Protein AF-A0A9X4KLF0-F1 (afdb_monomer)

Secondary structure (DSSP, 8-state):
-HHHHHHHHHHHHHHHHT--SHHHHHHHHHHHHHHHHHHTT-PPPS-S----EEEEEEEETTEEEEEEEEEEETTEEEEEEEEEES---S-EEEEEEEP-S-TTGGGSHHHHHHHHHHHHTT-EEEEEPPTTSTT--TTEETTTTEESS-STHHHHHHHHHHHGGGT--THHHHHHHHHHHHHHHHTSTTEEEEEEEEEEETHHHHHHHHHHHH-TT--EEEEES----HHHHHTTT----TTT--TTTTTTT--HHHHHHTTTTS-EEEEEEEE-SS-HHHHHHHHHHHHHHHHHHT-GGGEEEEEEEEESS--HHHHHHHHHHHHHHHSS-HHHHH--S------------EE--PPPPPP----------------------------------------------PPPPPPPPPP---PPPP-----------------PPPP-----PPP-----------------------------------------------

Sequence (502 aa):
MYDRSMAAFAQGDRDRDAIADRGQLEARREMLREKLIAAIGGLPSGDTPLNPRTRGVVAREGYVIEKVMFESRPRAYVTANLYVPDGIDSPRGAVLFLCGHDHEAKHGEEYQTVCGILVKAGLVVLAMDPIGQGERFSYYDASSGSLAVTDGIVEHDYAGQQCLPLGDGLARYFLHDAMRAVDYLAGRPEVDPARIGVTGNSGGGTQTSLMMLADPRIAAAAPATFIMSRESYLVTGQAQDAEQIWFGMTALGLDHEDILMAMAPKPVLVLAVTNDFFPIEGTHRTVERVRRIWTMYGCEDRLRFVEDDSHHKYTVPLAQAAAGFFREHLLADSEEQTAGGSRHGRPSSAVVHRVRTGPRRHPGCARRPRGDHGPAARAGASPRSAAGQGPQGRRAGLAEGAGMDGAQGEPAIPPRHAARTLERPAGTERRLVEPGGAARPCVSFRRFGAYRRRRTGDDRFMGEGHARSASACADDTQDLRRRPTAGGPRRVGQRRAESERD

Solvent-accessible surface area (backbone atoms only — not comparable to full-atom values): 31160 Å² total; per-residue (Å²): 110,64,69,62,45,54,53,20,43,58,47,25,51,53,60,57,70,64,52,83,50,71,68,54,47,52,53,50,37,51,52,51,31,54,49,52,39,57,32,20,53,39,70,79,74,77,85,62,74,42,76,71,44,78,80,46,77,45,84,53,94,70,28,37,36,37,36,34,35,29,30,52,42,94,94,39,72,42,46,33,41,38,33,40,38,58,90,72,90,58,54,35,18,28,34,43,37,35,44,30,78,44,68,44,18,54,70,27,70,59,52,43,49,38,50,53,48,30,20,74,55,67,24,35,29,39,29,33,35,48,81,19,17,44,94,35,53,82,44,60,38,80,91,79,72,43,61,81,47,56,57,31,63,59,26,38,35,59,55,14,64,64,24,48,86,76,50,30,25,39,35,30,55,57,48,46,42,52,56,40,49,48,53,53,46,49,71,36,81,64,31,34,59,78,24,28,26,34,25,18,31,37,56,3,10,49,50,30,42,49,40,40,46,68,41,87,63,57,45,32,39,34,33,19,54,54,72,28,27,53,68,59,45,60,76,69,69,67,87,80,48,30,58,77,53,55,65,61,45,54,77,70,16,63,40,44,40,56,39,56,58,41,38,60,83,42,40,34,38,44,33,40,31,66,57,34,94,63,46,46,69,21,26,52,51,29,54,61,65,42,45,60,59,28,49,76,67,74,41,52,86,32,61,42,61,44,48,39,84,39,54,83,66,74,42,70,70,54,32,51,52,49,24,54,51,48,36,59,77,32,61,56,65,72,71,67,73,73,56,79,67,87,76,89,66,78,84,75,70,89,68,74,56,73,60,81,80,74,87,84,80,83,86,85,84,84,90,86,82,90,82,91,82,88,89,86,85,86,88,79,86,86,88,84,91,83,94,84,86,87,89,88,89,86,89,83,92,81,90,85,85,86,86,84,90,81,82,90,80,82,86,83,79,83,82,85,83,76,86,77,86,78,84,80,84,80,86,81,91,76,91,80,80,88,82,82,90,84,82,87,82,91,79,87,84,81,87,80,80,88,83,85,80,83,87,81,90,85,86,80,88,83,83,89,84,89,84,88,89,82,87,86,88,82,84,89,87,82,88,87,86,85,89,88,84,92,85,87,88,89,82,90,83,88,85,87,83,89,84,83,87,135

Structure (mmCIF, N/CA/C/O backbone):
data_AF-A0A9X4KLF0-F1
#
_entry.id   AF-A0A9X4KLF0-F1
#
loop_
_atom_site.group_PDB
_atom_site.id
_atom_site.type_symbol
_atom_site.label_atom_id
_atom_site.label_alt_id
_atom_site.label_comp_id
_atom_site.label_asym_id
_atom_site.label_entity_id
_atom_site.label_seq_id
_atom_site.pdbx_PDB_ins_code
_atom_site.Cartn_x
_atom_site.Cartn_y
_atom_site.Cartn_z
_atom_site.occupancy
_atom_site.B_iso_or_equiv
_atom_site.auth_seq_id
_atom_site.auth_comp_id
_atom_site.auth_asym_id
_atom_site.auth_atom_id
_atom_site.pdbx_PDB_model_num
ATOM 1 N N . MET A 1 1 ? 24.227 7.940 -16.907 1.00 74.94 1 MET A N 1
ATOM 2 C CA . MET A 1 1 ? 23.269 7.337 -15.948 1.00 74.94 1 MET A CA 1
ATOM 3 C C . MET A 1 1 ? 21.979 6.974 -16.665 1.00 74.94 1 MET A C 1
ATOM 5 O O . MET A 1 1 ? 21.653 5.798 -16.668 1.00 74.94 1 MET A O 1
ATOM 9 N N . TYR A 1 2 ? 21.324 7.934 -17.330 1.00 88.00 2 TYR A N 1
ATOM 10 C CA . TYR A 1 2 ? 20.097 7.707 -18.103 1.00 88.00 2 TYR A CA 1
ATOM 11 C C . TYR A 1 2 ? 20.197 6.552 -19.107 1.00 88.00 2 TYR A C 1
ATOM 13 O O . TYR A 1 2 ? 19.410 5.627 -18.986 1.00 88.00 2 TYR A O 1
ATOM 21 N N . ASP A 1 3 ? 21.211 6.498 -19.977 1.00 94.12 3 ASP A N 1
ATOM 22 C CA . ASP A 1 3 ? 21.333 5.401 -20.963 1.00 94.12 3 ASP A CA 1
ATOM 23 C C . ASP A 1 3 ? 21.368 4.006 -20.326 1.00 94.12 3 ASP A C 1
ATOM 25 O O . ASP A 1 3 ? 20.764 3.064 -20.830 1.00 94.12 3 ASP A O 1
ATOM 29 N N . ARG A 1 4 ? 22.035 3.877 -19.170 1.00 94.75 4 ARG A N 1
ATOM 30 C CA . ARG A 1 4 ? 22.065 2.621 -18.405 1.00 94.75 4 ARG A CA 1
ATOM 31 C C . ARG A 1 4 ? 20.687 2.274 -17.849 1.00 94.75 4 ARG A C 1
ATOM 33 O O . ARG A 1 4 ? 20.313 1.108 -17.879 1.00 94.75 4 ARG A O 1
ATOM 40 N N . SER A 1 5 ? 19.955 3.264 -17.339 1.00 95.12 5 SER A N 1
ATOM 41 C CA . SER A 1 5 ? 18.588 3.073 -16.851 1.00 95.12 5 SER A CA 1
ATOM 42 C C . SER A 1 5 ? 17.644 2.678 -17.986 1.00 95.12 5 SER A C 1
ATOM 44 O O . SER A 1 5 ? 16.932 1.692 -17.849 1.00 95.12 5 SER A O 1
ATOM 46 N N . MET A 1 6 ? 17.697 3.374 -19.126 1.00 96.44 6 MET A N 1
ATOM 47 C CA . MET A 1 6 ? 16.873 3.071 -20.303 1.00 96.44 6 MET A CA 1
ATOM 48 C C . MET A 1 6 ? 17.173 1.675 -20.856 1.00 96.44 6 MET A C 1
ATOM 50 O O . MET A 1 6 ? 16.257 0.913 -21.149 1.00 96.44 6 MET A O 1
ATOM 54 N N . ALA A 1 7 ? 18.451 1.288 -20.930 1.00 97.62 7 ALA A N 1
ATOM 55 C CA . ALA A 1 7 ? 18.835 -0.064 -21.330 1.00 97.62 7 ALA A CA 1
ATOM 56 C C . ALA A 1 7 ? 18.282 -1.133 -20.371 1.00 97.62 7 ALA A C 1
ATOM 58 O O . ALA A 1 7 ? 17.847 -2.194 -20.823 1.00 97.62 7 ALA A O 1
ATOM 59 N N . ALA A 1 8 ? 18.273 -0.854 -19.064 1.00 97.88 8 ALA A N 1
ATOM 60 C CA . ALA A 1 8 ? 17.734 -1.768 -18.066 1.00 97.88 8 ALA A CA 1
ATOM 61 C C . ALA A 1 8 ? 16.199 -1.862 -18.117 1.00 97.88 8 ALA A C 1
ATOM 63 O O . ALA A 1 8 ? 15.670 -2.965 -18.008 1.00 97.88 8 ALA A O 1
ATOM 64 N N . PHE A 1 9 ? 15.484 -0.757 -18.359 1.00 97.44 9 PHE A N 1
ATOM 65 C CA . PHE A 1 9 ? 14.035 -0.784 -18.600 1.00 97.44 9 PHE A CA 1
ATOM 66 C C . PHE A 1 9 ? 13.683 -1.587 -19.851 1.00 97.44 9 PHE A C 1
ATOM 68 O O . PHE A 1 9 ? 12.854 -2.492 -19.777 1.00 97.44 9 PHE A O 1
ATOM 75 N N . ALA A 1 10 ? 14.396 -1.357 -20.957 1.00 97.88 10 ALA A N 1
ATOM 76 C CA . ALA A 1 10 ? 14.204 -2.110 -22.191 1.00 97.88 10 ALA A CA 1
ATOM 77 C C . ALA A 1 10 ? 14.509 -3.610 -22.021 1.00 97.88 10 ALA A C 1
ATOM 79 O O . ALA A 1 10 ? 13.859 -4.449 -22.643 1.00 97.88 10 ALA A O 1
ATOM 80 N N . GLN A 1 11 ? 15.501 -3.971 -21.197 1.00 98.31 11 GLN A N 1
ATOM 81 C CA . GLN A 1 11 ? 15.739 -5.373 -20.844 1.00 98.31 11 GLN A CA 1
ATOM 82 C C . GLN A 1 11 ? 14.604 -5.934 -19.984 1.00 98.31 11 GLN A C 1
ATOM 84 O O . GLN A 1 11 ? 14.116 -7.019 -20.279 1.00 98.31 11 GLN A O 1
ATOM 89 N N . GLY A 1 12 ? 14.139 -5.180 -18.986 1.00 97.94 12 GLY A N 1
ATOM 90 C CA . GLY A 1 12 ? 12.996 -5.560 -18.161 1.00 97.94 12 GLY A CA 1
ATOM 91 C C . GLY A 1 12 ? 11.733 -5.817 -18.984 1.00 97.94 12 GLY A C 1
ATOM 92 O O . GLY A 1 12 ? 11.042 -6.799 -18.734 1.00 97.94 12 GLY A O 1
ATOM 93 N N . ASP A 1 13 ? 11.462 -4.997 -20.002 1.00 98.25 13 ASP A N 1
ATOM 94 C CA . ASP A 1 13 ? 10.346 -5.214 -20.930 1.00 98.25 13 ASP A CA 1
ATOM 95 C C . ASP A 1 13 ? 10.479 -6.544 -21.670 1.00 98.25 13 ASP A C 1
ATOM 97 O O . ASP A 1 13 ? 9.530 -7.325 -21.682 1.00 98.25 13 ASP A O 1
ATOM 101 N N . ARG A 1 14 ? 11.667 -6.845 -22.216 1.00 98.50 14 ARG A N 1
ATOM 102 C CA . ARG A 1 14 ? 11.935 -8.133 -22.878 1.00 98.50 14 ARG A CA 1
ATOM 103 C C . ARG A 1 14 ? 11.736 -9.312 -21.929 1.00 98.50 14 ARG A C 1
ATOM 105 O O . ARG A 1 14 ? 11.124 -10.304 -22.317 1.00 98.50 14 ARG A O 1
ATOM 112 N N . ASP A 1 15 ? 12.218 -9.197 -20.694 1.00 97.94 15 ASP A N 1
ATOM 113 C CA . ASP A 1 15 ? 12.090 -10.253 -19.689 1.00 97.94 15 ASP A CA 1
ATOM 114 C C . ASP A 1 15 ? 10.624 -10.489 -19.305 1.00 97.94 15 ASP A C 1
ATOM 116 O O . ASP A 1 15 ? 10.208 -11.632 -19.125 1.00 97.94 15 ASP A O 1
ATOM 120 N N . ARG A 1 16 ? 9.825 -9.419 -19.194 1.00 97.94 16 ARG A N 1
ATOM 121 C CA . ARG A 1 16 ? 8.382 -9.517 -18.941 1.00 97.94 16 ARG A CA 1
ATOM 122 C C . ARG A 1 16 ? 7.643 -10.100 -20.142 1.00 97.94 16 ARG A C 1
ATOM 124 O O . ARG A 1 16 ? 6.764 -10.942 -19.958 1.00 97.94 16 ARG A O 1
ATOM 131 N N . ASP A 1 17 ? 7.970 -9.674 -21.356 1.00 97.75 17 ASP A N 1
ATOM 132 C CA . ASP A 1 17 ? 7.322 -10.141 -22.588 1.00 97.75 17 ASP A CA 1
ATOM 133 C C . ASP A 1 17 ? 7.591 -11.630 -22.858 1.00 97.75 17 ASP A C 1
ATOM 135 O O . ASP A 1 17 ? 6.752 -12.305 -23.450 1.00 97.75 17 ASP A O 1
ATOM 139 N N . ALA A 1 18 ? 8.712 -12.164 -22.364 1.00 97.81 18 ALA A N 1
ATOM 140 C CA . ALA A 1 18 ? 9.060 -13.580 -22.465 1.00 97.81 18 ALA A CA 1
ATOM 141 C C . ALA A 1 18 ? 8.265 -14.508 -21.521 1.00 97.81 18 ALA A C 1
ATOM 143 O O . ALA A 1 18 ? 8.363 -15.727 -21.663 1.00 97.81 18 ALA A O 1
ATOM 144 N N . ILE A 1 19 ? 7.491 -13.969 -20.568 1.00 98.12 19 ILE A N 1
ATOM 145 C CA . ILE A 1 19 ? 6.655 -14.766 -19.655 1.00 98.12 19 ILE A CA 1
ATOM 146 C C . ILE A 1 19 ? 5.457 -15.325 -20.432 1.00 98.12 19 ILE A C 1
ATOM 148 O O . ILE A 1 19 ? 4.486 -14.617 -20.706 1.00 98.12 19 ILE A O 1
ATOM 152 N N . ALA A 1 20 ? 5.527 -16.609 -20.763 1.00 96.25 20 ALA A N 1
ATOM 153 C CA . ALA A 1 20 ? 4.543 -17.342 -21.549 1.00 96.25 20 ALA A CA 1
ATOM 154 C C . ALA A 1 20 ? 3.685 -18.300 -20.708 1.00 96.25 20 ALA A C 1
ATOM 156 O O . ALA A 1 20 ? 2.608 -18.700 -21.152 1.00 96.25 20 ALA A O 1
ATOM 157 N N . ASP A 1 21 ? 4.135 -18.667 -19.505 1.00 97.19 21 ASP A N 1
ATOM 158 C CA . ASP A 1 21 ? 3.430 -19.609 -18.639 1.00 97.19 21 ASP A CA 1
ATOM 159 C C . ASP A 1 21 ? 3.464 -19.228 -17.148 1.00 97.19 21 ASP A C 1
ATOM 161 O O . ASP A 1 21 ? 4.186 -18.333 -16.697 1.00 97.19 21 ASP A O 1
ATOM 165 N N . ARG A 1 22 ? 2.644 -19.941 -16.365 1.00 96.62 22 ARG A N 1
ATOM 166 C CA . ARG A 1 22 ? 2.482 -19.714 -14.923 1.00 96.62 22 ARG A CA 1
ATOM 167 C C . ARG A 1 22 ? 3.764 -19.996 -14.140 1.00 96.62 22 ARG A C 1
ATOM 169 O O . ARG A 1 22 ? 4.023 -19.314 -13.159 1.00 96.62 22 ARG A O 1
ATOM 176 N N . GLY A 1 23 ? 4.568 -20.975 -14.554 1.00 98.00 23 GLY A N 1
ATOM 177 C CA . GLY A 1 23 ? 5.812 -21.323 -13.867 1.00 98.00 23 GLY A CA 1
ATOM 178 C C . GLY A 1 23 ? 6.855 -20.213 -13.986 1.00 98.00 23 GLY A C 1
ATOM 179 O O . GLY A 1 23 ? 7.487 -19.849 -12.996 1.00 98.00 23 GLY A O 1
ATOM 180 N N . GLN A 1 24 ? 6.982 -19.619 -15.172 1.00 98.19 24 GLN A N 1
ATOM 181 C CA . GLN A 1 24 ? 7.848 -18.462 -15.407 1.00 98.19 24 GLN A CA 1
ATOM 182 C C . GLN A 1 24 ? 7.399 -17.236 -14.603 1.00 98.19 24 GLN A C 1
ATOM 184 O O . GLN A 1 24 ? 8.237 -16.521 -14.049 1.00 98.19 24 GLN A O 1
ATOM 189 N N . LEU A 1 25 ? 6.086 -17.011 -14.500 1.00 97.94 25 LEU A N 1
ATOM 190 C CA . LEU A 1 25 ? 5.544 -15.936 -13.676 1.00 97.94 25 LEU A CA 1
ATOM 191 C C . LEU A 1 25 ? 5.854 -16.139 -12.187 1.00 97.94 25 LEU A C 1
ATOM 193 O O . LEU A 1 25 ? 6.334 -15.208 -11.542 1.00 97.94 25 LEU A O 1
ATOM 197 N N . GLU A 1 26 ? 5.615 -17.337 -11.644 1.00 97.44 26 GLU A N 1
ATOM 198 C CA . GLU A 1 26 ? 5.918 -17.635 -10.238 1.00 97.44 26 GLU A CA 1
ATOM 199 C C . GLU A 1 26 ? 7.420 -17.502 -9.946 1.00 97.44 26 GLU A C 1
ATOM 201 O O . GLU A 1 26 ? 7.804 -16.902 -8.943 1.00 97.44 26 GLU A O 1
ATOM 206 N N . ALA A 1 27 ? 8.287 -17.960 -10.857 1.00 97.81 27 ALA A N 1
ATOM 207 C CA . ALA A 1 27 ? 9.733 -17.783 -10.722 1.00 97.81 27 ALA A CA 1
ATOM 208 C C . ALA A 1 27 ? 10.135 -16.298 -10.687 1.00 97.81 27 ALA A C 1
ATOM 210 O O . ALA A 1 27 ? 10.983 -15.896 -9.888 1.00 97.81 27 ALA A O 1
ATOM 211 N N . ARG A 1 28 ? 9.511 -15.458 -11.526 1.00 97.00 28 ARG A N 1
ATOM 212 C CA . ARG A 1 28 ? 9.760 -14.012 -11.520 1.00 97.00 28 ARG A CA 1
ATOM 213 C C . ARG A 1 28 ? 9.245 -13.349 -10.243 1.00 97.00 28 ARG A C 1
ATOM 215 O O . ARG A 1 28 ? 9.948 -12.505 -9.694 1.00 97.00 28 ARG A O 1
ATOM 222 N N . ARG A 1 29 ? 8.057 -13.730 -9.764 1.00 96.19 29 ARG A N 1
ATOM 223 C CA . ARG A 1 29 ? 7.484 -13.240 -8.502 1.00 96.19 29 ARG A CA 1
ATOM 224 C C . ARG A 1 29 ? 8.414 -13.521 -7.330 1.00 96.19 29 ARG A C 1
ATOM 226 O O . ARG A 1 29 ? 8.736 -12.592 -6.593 1.00 96.19 29 ARG A O 1
ATOM 233 N N . GLU A 1 30 ? 8.856 -14.768 -7.183 1.00 97.12 30 GLU A N 1
ATOM 234 C CA . GLU A 1 30 ? 9.732 -15.153 -6.077 1.00 97.12 30 GLU A CA 1
ATOM 235 C C . GLU A 1 30 ? 11.068 -14.414 -6.160 1.00 97.12 30 GLU A C 1
ATOM 237 O O . GLU A 1 30 ? 11.486 -13.789 -5.189 1.00 97.12 30 GLU A O 1
ATOM 242 N N . MET A 1 31 ? 11.676 -14.357 -7.351 1.00 97.25 31 MET A N 1
ATOM 243 C CA . MET A 1 31 ? 12.914 -13.604 -7.565 1.00 97.25 31 MET A CA 1
ATOM 244 C C . MET A 1 31 ? 12.765 -12.138 -7.148 1.00 97.25 31 MET A C 1
ATOM 246 O O . MET A 1 31 ? 13.611 -11.611 -6.427 1.00 97.25 31 MET A O 1
ATOM 250 N N . LEU A 1 32 ? 11.693 -11.462 -7.562 1.00 96.69 32 LEU A N 1
ATOM 251 C CA . LEU A 1 32 ? 11.484 -10.057 -7.221 1.00 96.69 32 LEU A CA 1
ATOM 252 C C . LEU A 1 32 ? 11.227 -9.845 -5.734 1.00 96.69 32 LEU A C 1
ATOM 254 O O . LEU A 1 32 ? 11.741 -8.879 -5.170 1.00 96.69 32 LEU A O 1
ATOM 258 N N . ARG A 1 33 ? 10.484 -10.750 -5.093 1.00 97.25 33 ARG A N 1
ATOM 259 C CA . ARG A 1 33 ? 10.276 -10.727 -3.647 1.00 97.25 33 ARG A CA 1
ATOM 260 C C . ARG A 1 33 ? 11.602 -10.878 -2.910 1.00 97.25 33 ARG A C 1
ATOM 262 O O . ARG A 1 33 ? 11.926 -10.034 -2.078 1.00 97.25 33 ARG A O 1
ATOM 269 N N . GLU A 1 34 ? 12.404 -11.883 -3.251 1.00 97.31 34 GLU A N 1
ATOM 270 C CA . GLU A 1 34 ? 13.732 -12.089 -2.668 1.00 97.31 34 GLU A CA 1
ATOM 271 C C . GLU A 1 34 ? 14.633 -10.863 -2.859 1.00 97.31 34 GLU A C 1
ATOM 273 O O . GLU A 1 34 ? 15.281 -10.409 -1.912 1.00 97.31 34 GLU A O 1
ATOM 278 N N . LYS A 1 35 ? 14.661 -10.287 -4.069 1.00 97.06 35 LYS A N 1
ATOM 279 C CA . LYS A 1 35 ? 15.467 -9.096 -4.371 1.00 97.06 35 LYS A CA 1
ATOM 280 C C . LYS A 1 35 ? 15.000 -7.866 -3.607 1.00 97.06 35 LYS A C 1
ATOM 282 O O . LYS A 1 35 ? 15.857 -7.160 -3.083 1.00 97.06 35 LYS A O 1
ATOM 287 N N . LEU A 1 36 ? 13.692 -7.629 -3.515 1.00 96.81 36 LEU A N 1
ATOM 288 C CA . LEU A 1 36 ? 13.128 -6.542 -2.716 1.00 96.81 36 LEU A CA 1
ATOM 289 C C . LEU A 1 36 ? 13.554 -6.688 -1.252 1.00 96.81 36 LEU A C 1
ATOM 291 O O . LEU A 1 36 ? 14.138 -5.763 -0.693 1.00 96.81 36 LEU A O 1
ATOM 295 N N . ILE A 1 37 ? 13.305 -7.855 -0.647 1.00 97.56 37 ILE A N 1
ATOM 296 C CA . ILE A 1 37 ? 13.612 -8.095 0.767 1.00 97.56 37 ILE A CA 1
ATOM 297 C C . ILE A 1 37 ? 15.114 -7.966 1.031 1.00 97.56 37 ILE A C 1
ATOM 299 O O . ILE A 1 37 ? 15.506 -7.333 2.007 1.00 97.56 37 ILE A O 1
ATOM 303 N N . ALA A 1 38 ? 15.969 -8.496 0.156 1.00 96.88 38 ALA A N 1
ATOM 304 C CA . ALA A 1 38 ? 17.414 -8.337 0.290 1.00 96.88 38 ALA A CA 1
ATOM 305 C C . ALA A 1 38 ? 17.857 -6.869 0.157 1.00 96.88 38 ALA A C 1
ATOM 307 O O . ALA A 1 38 ? 18.700 -6.413 0.927 1.00 96.88 38 ALA A O 1
ATOM 308 N N . ALA A 1 39 ? 17.287 -6.119 -0.790 1.00 95.69 39 ALA A N 1
ATOM 309 C CA . ALA A 1 39 ? 17.677 -4.739 -1.074 1.00 95.69 39 ALA A CA 1
ATOM 310 C C . ALA A 1 39 ? 17.297 -3.736 0.023 1.00 95.69 39 ALA A C 1
ATOM 312 O O . ALA A 1 39 ? 17.895 -2.665 0.087 1.00 95.69 39 ALA A O 1
ATOM 313 N N . ILE A 1 40 ? 16.318 -4.070 0.867 1.00 96.38 40 ILE A N 1
ATOM 314 C CA . ILE A 1 40 ? 15.908 -3.253 2.020 1.00 96.38 40 ILE A CA 1
ATOM 315 C C . ILE A 1 40 ? 16.557 -3.711 3.340 1.00 96.38 40 ILE A C 1
ATOM 317 O O . ILE A 1 40 ? 16.196 -3.193 4.394 1.00 96.38 40 ILE A O 1
ATOM 321 N N . GLY A 1 41 ? 17.500 -4.664 3.295 1.00 96.31 41 GLY A N 1
ATOM 322 C CA . GLY A 1 41 ? 18.232 -5.174 4.466 1.00 96.31 41 GLY A CA 1
ATOM 323 C C . GLY A 1 41 ? 17.572 -6.366 5.177 1.00 96.31 41 GLY A C 1
ATOM 324 O O . GLY A 1 41 ? 17.968 -6.742 6.284 1.00 96.31 41 GLY A O 1
ATOM 325 N N . GLY A 1 42 ? 16.561 -6.983 4.566 1.00 96.75 42 GLY A N 1
ATOM 326 C CA . GLY A 1 42 ? 15.687 -7.974 5.195 1.00 96.75 42 GLY A CA 1
ATOM 327 C C . GLY A 1 42 ? 14.538 -7.330 5.972 1.00 96.75 42 GLY A C 1
ATOM 328 O O . GLY A 1 42 ? 14.440 -6.111 6.074 1.00 96.75 42 GLY A O 1
ATOM 329 N N . LEU A 1 43 ? 13.657 -8.147 6.555 1.00 96.88 43 LEU A N 1
ATOM 330 C CA . LEU A 1 43 ? 12.576 -7.666 7.422 1.00 96.88 43 LEU A CA 1
ATOM 331 C C . LEU A 1 43 ? 12.924 -7.865 8.904 1.00 96.88 43 LEU A C 1
ATOM 333 O O . LEU A 1 43 ? 13.640 -8.804 9.253 1.00 96.88 43 LEU A O 1
ATOM 337 N N . PRO A 1 44 ? 12.459 -6.986 9.807 1.00 95.56 44 PRO A N 1
ATOM 338 C CA . PRO A 1 44 ? 12.429 -7.283 11.239 1.00 95.56 44 PRO A CA 1
ATOM 339 C C . PRO A 1 44 ? 11.610 -8.560 11.534 1.00 95.56 44 PRO A C 1
ATOM 341 O O . PRO A 1 44 ? 10.742 -8.933 10.744 1.00 95.56 44 PRO A O 1
ATOM 344 N N . SER A 1 45 ? 11.867 -9.226 12.669 1.00 93.44 45 SER A N 1
ATOM 345 C CA . SER A 1 45 ? 11.088 -10.411 13.082 1.00 93.44 45 SER A CA 1
ATOM 346 C C . SER A 1 45 ? 9.622 -10.045 13.333 1.00 93.44 45 SER A C 1
ATOM 348 O O . SER A 1 45 ? 9.336 -9.046 13.989 1.00 93.44 45 SER A O 1
ATOM 350 N N . GLY A 1 46 ? 8.704 -10.872 12.824 1.00 90.69 46 GLY A N 1
ATOM 351 C CA . GLY A 1 46 ? 7.262 -10.767 13.073 1.00 90.69 46 GLY A CA 1
ATOM 352 C C . GLY A 1 46 ? 6.781 -11.512 14.325 1.00 90.69 46 GLY A C 1
ATOM 353 O O . GLY A 1 46 ? 5.607 -11.418 14.672 1.00 90.69 46 GLY A O 1
ATOM 354 N N . ASP A 1 47 ? 7.661 -12.220 15.037 1.00 92.75 47 ASP A N 1
ATOM 355 C CA . ASP A 1 47 ? 7.275 -13.097 16.158 1.00 92.75 47 ASP A CA 1
ATOM 356 C C . ASP A 1 47 ? 7.065 -12.337 17.477 1.00 92.75 47 ASP A C 1
ATOM 358 O O . ASP A 1 47 ? 6.720 -12.912 18.509 1.00 92.75 47 ASP A O 1
ATOM 362 N N . THR A 1 48 ? 7.291 -11.024 17.476 1.00 94.38 48 THR A N 1
ATOM 363 C CA . THR A 1 48 ? 7.081 -10.188 18.659 1.00 94.38 48 THR A CA 1
ATOM 364 C C . THR A 1 48 ? 5.585 -9.970 18.902 1.00 94.38 48 THR A C 1
ATOM 366 O O . THR A 1 48 ? 4.832 -9.856 17.939 1.00 94.38 48 THR A O 1
ATOM 369 N N . PRO A 1 49 ? 5.100 -9.895 20.151 1.00 96.69 49 PRO A N 1
ATOM 370 C CA . PRO A 1 49 ? 3.683 -9.657 20.417 1.00 96.69 49 PRO A CA 1
ATOM 371 C C . PRO A 1 49 ? 3.255 -8.244 19.987 1.00 96.69 49 PRO A C 1
ATOM 373 O O . PRO A 1 49 ? 3.996 -7.284 20.174 1.00 96.69 49 PRO A O 1
ATOM 376 N N . LEU A 1 50 ? 2.036 -8.108 19.449 1.00 97.94 50 LEU A N 1
ATOM 377 C CA . LEU A 1 50 ? 1.474 -6.814 19.026 1.00 97.94 50 LEU A CA 1
ATOM 378 C C . LEU A 1 50 ? 1.106 -5.892 20.200 1.00 97.94 50 LEU A C 1
ATOM 380 O O . LEU A 1 50 ? 0.989 -4.689 20.006 1.00 97.94 50 LEU A O 1
ATOM 384 N N . ASN A 1 51 ? 0.860 -6.425 21.401 1.00 97.88 51 ASN A N 1
ATOM 385 C CA . ASN A 1 51 ? 0.424 -5.660 22.583 1.00 97.88 51 ASN A CA 1
ATOM 386 C C . ASN A 1 51 ? -0.647 -4.575 22.290 1.00 97.88 51 ASN A C 1
ATOM 388 O O . ASN A 1 51 ? -0.466 -3.416 22.690 1.00 97.88 51 ASN A O 1
ATOM 392 N N . PRO A 1 52 ? -1.748 -4.903 21.581 1.00 98.00 52 PRO A N 1
ATOM 393 C CA . PRO A 1 52 ? -2.693 -3.901 21.107 1.00 98.00 52 PRO A CA 1
ATOM 394 C C . PRO A 1 52 ? -3.439 -3.221 22.258 1.00 98.00 52 PRO A C 1
ATOM 396 O O . PRO A 1 52 ? -3.759 -3.838 23.275 1.00 98.00 52 PRO A O 1
ATOM 399 N N . ARG A 1 53 ? -3.748 -1.934 22.089 1.00 98.19 53 ARG A N 1
ATOM 400 C CA . ARG A 1 53 ? -4.507 -1.128 23.050 1.00 98.19 53 ARG A CA 1
ATOM 401 C C . ARG A 1 53 ? -5.498 -0.229 22.328 1.00 98.19 53 ARG A C 1
ATOM 403 O O . ARG A 1 53 ? -5.092 0.607 21.521 1.00 98.19 53 ARG A O 1
ATOM 410 N N . THR A 1 54 ? -6.769 -0.322 22.701 1.00 98.38 54 THR A N 1
ATOM 411 C CA . THR A 1 54 ? -7.789 0.657 22.309 1.00 98.38 54 THR A CA 1
ATOM 412 C C . THR A 1 54 ? -7.722 1.857 23.257 1.00 98.38 54 THR A C 1
ATOM 414 O O . THR A 1 54 ? -7.738 1.712 24.479 1.00 98.38 54 THR A O 1
ATOM 417 N N . ARG A 1 55 ? -7.579 3.060 22.698 1.00 97.69 55 ARG A N 1
ATOM 418 C CA . ARG A 1 55 ? -7.409 4.333 23.422 1.00 97.69 55 ARG A CA 1
ATOM 419 C C . ARG A 1 55 ? -8.660 5.197 23.444 1.00 97.69 55 ARG A C 1
ATOM 421 O O . ARG A 1 55 ? -8.718 6.171 24.186 1.00 97.69 55 ARG A O 1
ATOM 428 N N . GLY A 1 56 ? -9.659 4.834 22.656 1.00 98.19 56 GLY A N 1
ATOM 429 C CA . GLY A 1 56 ? -10.961 5.476 22.646 1.00 98.19 56 GLY A CA 1
ATOM 430 C C . GLY A 1 56 ? -11.833 4.898 21.547 1.00 98.19 56 GLY A C 1
ATOM 431 O O . GLY A 1 56 ? -11.330 4.266 20.621 1.00 98.19 56 GLY A O 1
ATOM 432 N N . VAL A 1 57 ? -13.133 5.140 21.657 1.00 98.31 57 VAL A N 1
ATOM 433 C CA . VAL A 1 57 ? -14.125 4.740 20.659 1.00 98.31 57 VAL A CA 1
ATOM 434 C C . VAL A 1 57 ? -14.952 5.961 20.301 1.00 98.31 57 VAL A C 1
ATOM 436 O O . VAL A 1 57 ? -15.323 6.750 21.172 1.00 98.31 57 VAL A O 1
ATOM 439 N N . VAL A 1 58 ? -15.211 6.137 19.013 1.00 98.12 58 VAL A N 1
ATOM 440 C CA . VAL A 1 58 ? -16.016 7.228 18.480 1.00 98.12 58 VAL A CA 1
ATOM 441 C C . VAL A 1 58 ? -17.182 6.629 17.705 1.00 98.12 58 VAL A C 1
ATOM 443 O O . VAL A 1 58 ? -16.975 5.964 16.693 1.00 98.12 58 VAL A O 1
ATOM 446 N N . ALA A 1 59 ? -18.406 6.884 18.165 1.00 97.81 59 ALA A N 1
ATOM 447 C CA . ALA A 1 59 ? -19.610 6.454 17.464 1.00 97.81 59 ALA A CA 1
ATOM 448 C C . ALA A 1 59 ? -19.866 7.311 16.213 1.00 97.81 59 ALA A C 1
ATOM 450 O O . ALA A 1 59 ? -19.667 8.537 16.211 1.00 97.81 59 ALA A O 1
ATOM 451 N N . ARG A 1 60 ? -20.321 6.659 15.146 1.00 97.44 60 ARG A N 1
ATOM 452 C CA . ARG A 1 60 ? -20.816 7.264 13.910 1.00 97.44 60 ARG A CA 1
ATOM 453 C C . ARG A 1 60 ? -22.114 6.568 13.515 1.00 97.44 60 ARG A C 1
ATOM 455 O O . ARG A 1 60 ? -22.514 5.577 14.110 1.00 97.44 60 ARG A O 1
ATOM 462 N N . GLU A 1 61 ? -22.806 7.127 12.535 1.00 96.44 61 GLU A N 1
ATOM 463 C CA . GLU A 1 61 ? -23.995 6.483 11.987 1.00 96.44 61 GLU A CA 1
ATOM 464 C C . GLU A 1 61 ? -23.586 5.256 11.155 1.00 96.44 61 GLU A C 1
ATOM 466 O O . GLU A 1 61 ? -22.955 5.402 10.102 1.00 96.44 61 GLU A O 1
ATOM 471 N N . GLY A 1 62 ? -23.942 4.062 11.639 1.00 96.69 62 GLY A N 1
ATOM 472 C CA . GLY A 1 62 ? -23.742 2.777 10.962 1.00 96.69 62 GLY A CA 1
ATOM 473 C C . GLY A 1 62 ? -22.378 2.116 11.183 1.00 96.69 62 GLY A C 1
ATOM 474 O O . GLY A 1 62 ? -22.099 1.101 10.541 1.00 96.69 62 GLY A O 1
ATOM 475 N N . TYR A 1 63 ? -21.512 2.692 12.021 1.00 98.31 63 TYR A N 1
ATOM 476 C CA . TYR A 1 63 ? -20.207 2.130 12.377 1.00 98.31 63 TYR A CA 1
ATOM 477 C C . TYR A 1 63 ? -19.605 2.822 13.608 1.00 98.31 63 TYR A C 1
ATOM 479 O O . TYR A 1 63 ? -19.964 3.948 13.969 1.00 98.31 63 TYR A O 1
ATOM 487 N N . VAL A 1 64 ? -18.585 2.199 14.194 1.00 98.38 64 VAL A N 1
ATOM 488 C CA . VAL A 1 64 ? -17.720 2.799 15.217 1.00 98.38 64 VAL A CA 1
ATOM 489 C C . VAL A 1 64 ? -16.291 2.957 14.707 1.00 98.38 64 VAL A C 1
ATOM 491 O O . VAL A 1 64 ? -15.847 2.241 13.812 1.00 98.38 64 VAL A O 1
ATOM 494 N N . ILE A 1 65 ? -15.558 3.910 15.283 1.00 98.75 65 ILE A N 1
ATOM 495 C CA . ILE A 1 65 ? -14.116 4.069 15.074 1.00 98.75 65 ILE A CA 1
ATOM 496 C C . ILE A 1 65 ? -13.411 3.797 16.400 1.00 98.75 65 ILE A C 1
ATOM 498 O O . ILE A 1 65 ? -13.531 4.586 17.342 1.00 98.75 65 ILE A O 1
ATOM 502 N N . GLU A 1 66 ? -12.656 2.708 16.480 1.00 98.69 66 GLU A N 1
ATOM 503 C CA . GLU A 1 66 ? -11.725 2.459 17.576 1.00 98.69 66 GLU A CA 1
ATOM 504 C C . GLU A 1 66 ? -10.382 3.135 17.278 1.00 98.69 66 GLU A C 1
ATOM 506 O O . GLU A 1 66 ? -9.777 2.929 16.227 1.00 98.69 66 GLU A O 1
ATOM 511 N N . LYS A 1 67 ? -9.876 3.929 18.221 1.00 98.69 67 LYS A N 1
ATOM 512 C CA . LYS A 1 67 ? -8.506 4.452 18.183 1.00 98.69 67 LYS A CA 1
ATOM 513 C C . LYS A 1 67 ? -7.593 3.384 18.753 1.00 98.69 67 LYS A C 1
ATOM 515 O O . LYS A 1 67 ? -7.670 3.109 19.952 1.00 98.69 67 LYS A O 1
ATOM 520 N N . VAL A 1 68 ? -6.751 2.779 17.931 1.00 98.56 68 VAL A N 1
ATOM 521 C CA . VAL A 1 68 ? -5.956 1.614 18.321 1.00 98.56 68 VAL A CA 1
ATOM 522 C C . VAL A 1 68 ? -4.474 1.913 18.174 1.00 98.56 68 VAL A C 1
ATOM 524 O O . VAL A 1 68 ? -4.044 2.664 17.303 1.00 98.56 68 VAL A O 1
ATOM 527 N N . MET A 1 69 ? -3.678 1.333 19.060 1.00 98.25 69 MET A N 1
ATOM 528 C CA . MET A 1 69 ? -2.227 1.335 18.940 1.00 98.25 69 MET A CA 1
ATOM 529 C C . MET A 1 69 ? -1.689 -0.061 19.217 1.00 98.25 69 MET A C 1
ATOM 531 O O . MET A 1 69 ? -2.197 -0.747 20.103 1.00 98.25 69 MET A O 1
ATOM 535 N N . PHE A 1 70 ? -0.660 -0.470 18.491 1.00 98.56 70 PHE A N 1
ATOM 536 C CA . PHE A 1 70 ? 0.006 -1.758 18.667 1.00 98.56 70 PHE A CA 1
ATOM 537 C C . PHE A 1 70 ? 1.499 -1.629 18.358 1.00 98.56 70 PHE A C 1
ATOM 539 O O . PHE A 1 70 ? 1.939 -0.651 17.763 1.00 98.56 70 PHE A O 1
ATOM 546 N N . GLU A 1 71 ? 2.296 -2.591 18.798 1.00 98.19 71 GLU A N 1
ATOM 547 C CA . GLU A 1 71 ? 3.732 -2.665 18.554 1.00 98.19 71 GLU A CA 1
ATOM 548 C C . GLU A 1 71 ? 4.006 -3.446 17.262 1.00 98.19 71 GLU A C 1
ATOM 550 O O . GLU A 1 71 ? 3.736 -4.647 17.184 1.00 98.19 71 GLU A O 1
ATOM 555 N N . SER A 1 72 ? 4.554 -2.784 16.236 1.00 97.31 72 SER A N 1
ATOM 556 C CA . SER A 1 72 ? 5.050 -3.490 15.044 1.00 97.31 72 SER A CA 1
ATOM 557 C C . SER A 1 72 ? 6.385 -4.168 15.330 1.00 97.31 72 SER A C 1
ATOM 559 O O . SER A 1 72 ? 6.612 -5.296 14.910 1.00 97.31 72 SER A O 1
ATOM 561 N N . ARG A 1 73 ? 7.231 -3.501 16.117 1.00 96.62 73 ARG A N 1
ATOM 562 C CA . ARG A 1 73 ? 8.465 -4.018 16.720 1.00 96.62 73 ARG A CA 1
ATOM 563 C C . ARG A 1 73 ? 8.460 -3.656 18.207 1.00 96.62 73 ARG A C 1
ATOM 565 O O . ARG A 1 73 ? 7.749 -2.720 18.577 1.00 96.62 73 ARG A O 1
ATOM 572 N N . PRO A 1 74 ? 9.277 -4.301 19.060 1.00 95.75 74 PRO A N 1
ATOM 573 C CA . PRO A 1 74 ? 9.329 -3.978 20.481 1.00 95.75 74 PRO A CA 1
ATOM 574 C C . PRO A 1 74 ? 9.529 -2.478 20.705 1.00 95.75 74 PRO A C 1
ATOM 576 O O . PRO A 1 74 ? 10.531 -1.905 20.274 1.00 95.75 74 PRO A O 1
ATOM 579 N N . ARG A 1 75 ? 8.567 -1.851 21.389 1.00 93.38 75 ARG A N 1
ATOM 580 C CA . ARG A 1 75 ? 8.523 -0.410 21.693 1.00 93.38 75 ARG A CA 1
ATOM 581 C C . ARG A 1 75 ? 8.413 0.529 20.480 1.00 93.38 75 ARG A C 1
ATOM 583 O O . ARG A 1 75 ? 8.539 1.739 20.663 1.00 93.38 75 ARG A O 1
ATOM 590 N N . ALA A 1 76 ? 8.159 0.012 19.280 1.00 95.4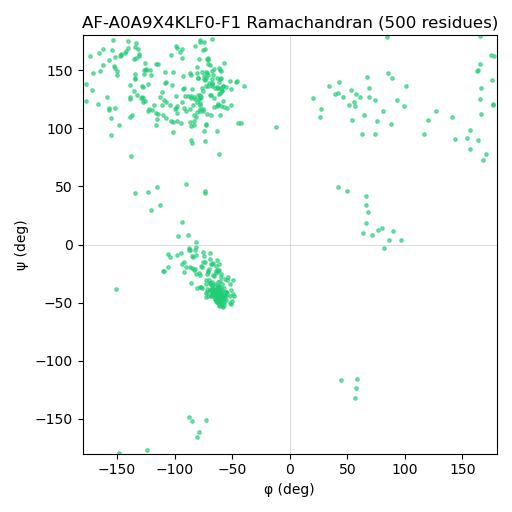4 76 ALA A N 1
ATOM 591 C CA . ALA A 1 76 ? 7.839 0.796 18.091 1.00 95.44 76 ALA A CA 1
ATOM 592 C C . ALA A 1 76 ? 6.334 0.704 17.827 1.00 95.44 76 ALA A C 1
ATOM 594 O O . ALA A 1 76 ? 5.828 -0.336 17.405 1.00 95.44 76 ALA A O 1
ATOM 595 N N . TYR A 1 77 ? 5.620 1.790 18.110 1.00 97.00 77 TYR A N 1
ATOM 596 C CA . TYR A 1 77 ? 4.165 1.806 18.048 1.00 97.00 77 TYR A CA 1
ATOM 597 C C . TYR A 1 77 ? 3.667 2.245 16.670 1.00 97.00 77 TYR A C 1
ATOM 599 O O . TYR A 1 77 ? 4.133 3.242 16.113 1.00 97.00 77 TYR A O 1
ATOM 607 N N . VAL A 1 78 ? 2.691 1.505 16.158 1.00 98.25 78 VAL A N 1
ATOM 608 C CA . VAL A 1 78 ? 1.814 1.900 15.060 1.00 98.25 78 VAL A CA 1
ATOM 609 C C . VAL A 1 78 ? 0.513 2.394 15.674 1.00 98.25 78 VAL A C 1
ATOM 611 O O . VAL A 1 78 ? -0.090 1.719 16.513 1.00 98.25 78 VAL A O 1
ATOM 614 N N . THR A 1 79 ? 0.097 3.586 15.271 1.00 98.50 79 THR A N 1
ATOM 615 C CA . THR A 1 79 ? -1.182 4.202 15.621 1.00 98.50 79 THR A CA 1
ATOM 616 C C . THR A 1 79 ? -2.135 4.068 14.445 1.00 98.50 79 THR A C 1
ATOM 618 O O . THR A 1 79 ? -1.748 4.236 13.287 1.00 98.50 79 THR A O 1
ATOM 621 N N . ALA A 1 80 ? -3.389 3.733 14.727 1.00 98.69 80 ALA A N 1
ATOM 622 C CA . ALA A 1 80 ? -4.380 3.487 13.695 1.00 98.69 80 ALA A CA 1
ATOM 623 C C . ALA A 1 80 ? -5.806 3.788 14.169 1.00 98.69 80 ALA A C 1
ATOM 625 O O . ALA A 1 80 ? -6.099 3.847 15.365 1.00 98.69 80 ALA A O 1
ATOM 626 N N . ASN A 1 81 ? -6.701 3.965 13.204 1.00 98.88 81 ASN A N 1
ATOM 627 C CA . ASN A 1 81 ? -8.141 4.024 13.406 1.00 98.88 81 ASN A CA 1
ATOM 628 C C . ASN A 1 81 ? -8.754 2.768 12.775 1.00 98.88 81 ASN A C 1
ATOM 630 O O . ASN A 1 81 ? -8.605 2.548 11.572 1.00 98.88 81 ASN A O 1
ATOM 634 N N . LEU A 1 82 ? -9.426 1.949 13.583 1.00 98.88 82 LEU A N 1
ATOM 635 C CA . LEU A 1 82 ? -10.167 0.773 13.135 1.00 98.88 82 LEU A CA 1
ATOM 636 C C . LEU A 1 82 ? -11.649 1.140 13.010 1.00 98.88 82 LEU A C 1
ATOM 638 O O . LEU A 1 82 ? -12.315 1.426 14.003 1.00 98.88 82 LEU A O 1
ATOM 642 N N . TYR A 1 83 ? -12.153 1.148 11.785 1.00 98.81 83 TYR A N 1
ATOM 643 C CA . TYR A 1 83 ? -13.544 1.391 11.441 1.00 98.81 83 TYR A CA 1
ATOM 644 C C . TYR A 1 83 ? -14.261 0.044 11.386 1.00 98.81 83 TYR A C 1
ATOM 646 O O . TYR A 1 83 ? -13.922 -0.809 10.562 1.00 98.81 83 TYR A O 1
ATOM 654 N N . VAL A 1 84 ? -15.248 -0.139 12.257 1.00 98.50 84 VAL A N 1
ATOM 655 C CA . VAL A 1 84 ? -15.997 -1.391 12.391 1.00 98.50 84 VAL A CA 1
ATOM 656 C C . VAL A 1 84 ? -17.467 -1.095 12.098 1.00 98.50 84 VAL A C 1
ATOM 658 O O . VAL A 1 84 ? -18.053 -0.294 12.829 1.00 98.50 84 VAL A O 1
ATOM 661 N N . PRO A 1 85 ? -18.066 -1.666 11.035 1.00 97.94 85 PRO A N 1
ATOM 662 C CA . PRO A 1 85 ? -19.484 -1.458 10.750 1.00 97.94 85 PRO A CA 1
ATOM 663 C C . PRO A 1 85 ? -20.360 -1.981 11.892 1.00 97.94 85 PRO A C 1
ATOM 665 O O . PRO A 1 85 ? -19.979 -2.912 12.594 1.00 97.94 85 PRO A O 1
ATOM 668 N N . ASP A 1 86 ? -21.543 -1.401 12.073 1.00 95.31 86 ASP A N 1
ATOM 669 C CA . ASP A 1 86 ? -22.510 -1.917 13.044 1.00 95.31 86 ASP A CA 1
ATOM 670 C C . ASP A 1 86 ? -23.118 -3.249 12.554 1.00 95.31 86 ASP A C 1
ATOM 672 O O . ASP A 1 86 ? -23.120 -3.552 11.357 1.00 95.31 86 ASP A O 1
ATOM 676 N N . GLY A 1 87 ? -23.663 -4.053 13.476 1.00 88.31 87 GLY A N 1
ATOM 677 C CA . GLY A 1 87 ? -24.384 -5.289 13.132 1.00 88.31 87 GLY A CA 1
ATOM 678 C C . GLY A 1 87 ? -23.499 -6.373 12.501 1.00 88.31 87 GLY A C 1
ATOM 679 O O . GLY A 1 87 ? -23.876 -6.993 11.504 1.00 88.31 87 GLY A O 1
ATOM 680 N N . ILE A 1 88 ? -22.284 -6.564 13.025 1.00 88.81 88 ILE A N 1
ATOM 681 C CA . ILE A 1 88 ? -21.424 -7.686 12.633 1.00 88.81 88 ILE A CA 1
ATOM 682 C C . ILE A 1 88 ? -21.757 -8.907 13.480 1.00 88.81 88 ILE A C 1
ATOM 684 O O . ILE A 1 88 ? -21.343 -8.993 14.632 1.00 88.81 88 ILE A O 1
ATOM 688 N N . ASP A 1 89 ? -22.439 -9.871 12.864 1.00 86.38 89 ASP A N 1
ATOM 689 C CA . ASP A 1 89 ? -22.793 -11.142 13.510 1.00 86.38 89 ASP A CA 1
ATOM 690 C C . ASP A 1 89 ? -21.811 -12.282 13.161 1.00 86.38 89 ASP A C 1
ATOM 692 O O . ASP A 1 89 ? -21.858 -13.358 13.756 1.00 86.38 89 ASP A O 1
ATOM 696 N N . SER A 1 90 ? -20.903 -12.054 12.203 1.00 90.62 90 SER A N 1
ATOM 697 C CA . SER A 1 90 ? -19.876 -13.008 11.770 1.00 90.62 90 SER A CA 1
ATOM 698 C C . SER A 1 90 ? -18.630 -12.302 11.210 1.00 90.62 90 SER A C 1
ATOM 700 O O . SER A 1 90 ? -18.761 -11.195 10.672 1.00 90.62 90 SER A O 1
ATOM 702 N N . PRO A 1 91 ? -17.439 -12.938 11.267 1.00 94.75 91 PRO A N 1
ATOM 703 C CA . PRO A 1 91 ? -16.227 -12.414 10.640 1.00 94.75 91 PRO A CA 1
ATOM 704 C C . PRO A 1 91 ? -16.450 -12.072 9.164 1.00 94.75 91 PRO A C 1
ATOM 706 O O . PRO A 1 91 ? -17.150 -12.797 8.452 1.00 94.75 91 PRO A O 1
ATOM 709 N N . ARG A 1 92 ? -15.870 -10.964 8.700 1.00 94.75 92 ARG A N 1
ATOM 710 C CA . ARG A 1 92 ? -16.040 -10.477 7.324 1.00 94.75 92 ARG A CA 1
ATOM 711 C C . ARG A 1 92 ? -14.750 -9.911 6.742 1.00 94.75 92 ARG A C 1
ATOM 713 O O . ARG A 1 92 ? -13.736 -9.804 7.427 1.00 94.75 92 ARG A O 1
ATOM 720 N N . GLY A 1 93 ? -14.796 -9.549 5.463 1.00 98.00 93 GLY A N 1
ATOM 721 C CA . GLY A 1 93 ? -13.664 -8.948 4.768 1.00 98.00 93 GLY A CA 1
ATOM 722 C C . GLY A 1 93 ? -13.210 -7.627 5.390 1.00 98.00 93 GLY A C 1
ATOM 723 O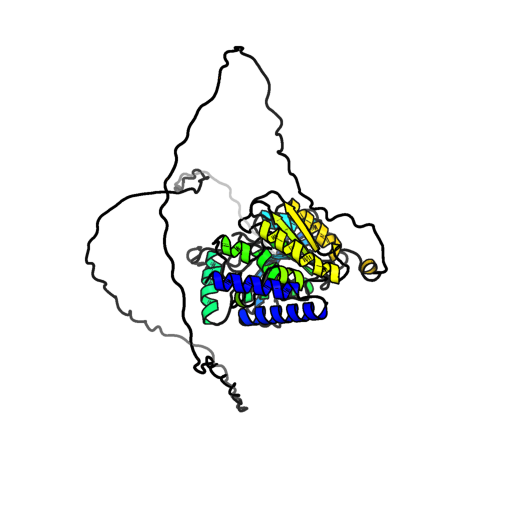 O . GLY A 1 93 ? -14.027 -6.807 5.823 1.00 98.00 93 GLY A O 1
ATOM 724 N N . ALA A 1 94 ? -11.896 -7.420 5.397 1.00 98.81 94 ALA A N 1
ATOM 725 C CA . ALA A 1 94 ? -11.257 -6.226 5.930 1.00 98.81 94 ALA A CA 1
ATOM 726 C C . ALA A 1 94 ? -10.337 -5.568 4.899 1.00 98.81 94 ALA A C 1
ATOM 728 O O . ALA A 1 94 ? -9.834 -6.224 3.991 1.00 98.81 94 ALA A O 1
ATOM 729 N N . VAL A 1 95 ? -10.090 -4.271 5.053 1.00 98.94 95 VAL A N 1
ATOM 730 C CA . VAL A 1 95 ? -9.171 -3.499 4.216 1.00 98.94 95 VAL A CA 1
ATOM 731 C C . VAL A 1 95 ? -8.173 -2.760 5.100 1.00 98.94 95 VAL A C 1
ATOM 733 O O . VAL A 1 95 ? -8.549 -1.952 5.948 1.00 98.94 95 VAL A O 1
ATOM 736 N N . LEU A 1 96 ? -6.886 -3.007 4.873 1.00 98.94 96 LEU A N 1
ATOM 737 C CA . LEU A 1 96 ? -5.815 -2.150 5.365 1.00 98.94 96 LEU A CA 1
ATOM 738 C C . LEU A 1 96 ? -5.722 -0.914 4.461 1.00 98.94 96 LEU A C 1
ATOM 740 O O . LEU A 1 96 ? -5.442 -1.031 3.267 1.00 98.94 96 LEU A O 1
ATOM 744 N N . PHE A 1 97 ? -5.971 0.261 5.031 1.00 98.94 97 PHE A N 1
ATOM 745 C CA . PHE A 1 97 ? -5.804 1.550 4.374 1.00 98.94 97 PHE A CA 1
ATOM 746 C C . PHE A 1 97 ? -4.457 2.168 4.769 1.00 98.94 97 PHE A C 1
ATOM 748 O O . PHE A 1 97 ? -4.191 2.436 5.943 1.00 98.94 97 PHE A O 1
ATOM 755 N N . LEU A 1 98 ? -3.609 2.402 3.773 1.00 98.75 98 LEU A N 1
ATOM 756 C CA . LEU A 1 98 ? -2.272 2.964 3.929 1.00 98.75 98 LEU A CA 1
ATOM 757 C C . LEU A 1 98 ? -2.301 4.430 3.492 1.00 98.75 98 LEU A C 1
ATOM 759 O O . LEU A 1 98 ? -2.651 4.738 2.350 1.00 98.75 98 LEU A O 1
ATOM 763 N N . CYS A 1 99 ? -1.963 5.339 4.404 1.00 98.12 99 CYS A N 1
ATOM 764 C CA . CYS A 1 99 ? -1.980 6.773 4.124 1.00 98.12 99 CYS A CA 1
ATOM 765 C C . CYS A 1 99 ? -0.817 7.165 3.196 1.00 98.12 99 CYS A C 1
ATOM 767 O O . CYS A 1 99 ? 0.283 6.619 3.308 1.00 98.12 99 CYS A O 1
ATOM 769 N N . GLY A 1 100 ? -1.066 8.111 2.287 1.00 95.44 100 GLY A N 1
ATOM 770 C CA . GLY A 1 100 ? -0.017 8.821 1.550 1.00 95.44 100 GLY A CA 1
ATOM 771 C C . GLY A 1 100 ? 0.588 9.949 2.376 1.00 95.44 100 GLY A C 1
ATOM 772 O O . GLY A 1 100 ? 0.357 10.016 3.581 1.00 95.44 100 GLY A O 1
ATOM 773 N N . HIS A 1 101 ? 1.329 10.845 1.722 1.00 94.62 101 HIS A N 1
ATOM 774 C CA . HIS A 1 101 ? 2.090 11.950 2.328 1.00 94.62 101 HIS A CA 1
ATOM 775 C C . HIS A 1 101 ? 1.230 13.129 2.827 1.00 94.62 101 HIS A C 1
ATOM 777 O O . HIS A 1 101 ? 1.542 14.289 2.575 1.00 94.62 101 HIS A O 1
ATOM 783 N N . ASP A 1 102 ? 0.126 12.840 3.514 1.00 94.50 102 ASP A N 1
ATOM 784 C CA . ASP A 1 102 ? -0.690 13.826 4.226 1.00 94.50 102 ASP A CA 1
ATOM 785 C C . ASP A 1 102 ? -0.166 14.017 5.661 1.00 94.50 102 ASP A C 1
ATOM 787 O O . ASP A 1 102 ? -0.030 13.038 6.400 1.00 94.50 102 ASP A O 1
ATOM 791 N N . HIS A 1 103 ? 0.099 15.259 6.074 1.00 94.62 103 HIS A N 1
ATOM 792 C CA . HIS A 1 103 ? 0.576 15.602 7.422 1.00 94.62 103 HIS A CA 1
ATOM 793 C C . HIS A 1 103 ? -0.244 14.931 8.535 1.00 94.62 103 HIS A C 1
ATOM 795 O O . HIS A 1 103 ? 0.300 14.368 9.489 1.00 94.62 103 HIS A O 1
ATOM 801 N N . GLU A 1 104 ? -1.569 14.960 8.394 1.00 96.50 104 GLU A N 1
ATOM 802 C CA . GLU A 1 104 ? -2.511 14.441 9.380 1.00 96.50 104 GLU A CA 1
ATOM 803 C C . GLU A 1 104 ? -2.753 12.931 9.229 1.00 96.50 104 GLU A C 1
ATOM 805 O O . GLU A 1 104 ? -3.358 12.316 10.113 1.00 96.50 104 GLU A O 1
ATOM 810 N N . ALA A 1 105 ? -2.269 12.321 8.141 1.00 97.06 105 ALA A N 1
ATOM 811 C CA . ALA A 1 105 ? -2.387 10.899 7.826 1.00 97.06 105 ALA A CA 1
ATOM 812 C C . ALA A 1 105 ? -3.809 10.367 8.087 1.00 97.06 105 ALA A C 1
ATOM 814 O O . ALA A 1 105 ? -4.761 10.831 7.458 1.00 97.06 105 ALA A O 1
ATOM 815 N N . LYS A 1 106 ? -4.009 9.429 9.027 1.00 97.25 106 LYS A N 1
ATOM 816 C CA . LYS A 1 106 ? -5.342 8.844 9.296 1.00 97.25 106 LYS A CA 1
ATOM 817 C C . LYS A 1 106 ? -6.379 9.857 9.803 1.00 97.25 106 LYS A C 1
ATOM 819 O O . LYS A 1 106 ? -7.565 9.526 9.886 1.00 97.25 106 LYS A O 1
ATOM 824 N N . HIS A 1 107 ? -5.945 11.053 10.203 1.00 96.69 107 HIS A N 1
ATOM 825 C CA . HIS A 1 107 ? -6.811 12.155 10.610 1.00 96.69 107 HIS A CA 1
ATOM 826 C C . HIS A 1 107 ? -7.181 13.095 9.458 1.00 96.69 107 HIS A C 1
ATOM 828 O O . HIS A 1 107 ? -8.163 13.820 9.607 1.00 96.69 107 HIS A O 1
ATOM 834 N N . GLY A 1 108 ? -6.491 13.038 8.315 1.00 97.25 108 GLY A N 1
ATOM 835 C CA . GLY A 1 108 ? -6.791 13.880 7.159 1.00 97.25 108 GLY A CA 1
ATOM 836 C C . GLY A 1 108 ? -8.204 13.640 6.617 1.00 97.25 108 GLY A C 1
ATOM 837 O O . GLY A 1 108 ? -8.684 12.501 6.546 1.00 97.25 108 GLY A O 1
ATOM 838 N N . GLU A 1 109 ? -8.893 14.717 6.229 1.00 97.44 109 GLU A N 1
ATOM 839 C CA . GLU A 1 109 ? -10.290 14.682 5.763 1.00 97.44 109 GLU A CA 1
ATOM 840 C C . GLU A 1 109 ? -10.487 13.715 4.585 1.00 97.44 109 GLU A C 1
ATOM 842 O O . GLU A 1 109 ? -11.466 12.960 4.537 1.00 97.44 109 GLU A O 1
ATOM 847 N N . GLU A 1 110 ? -9.538 13.706 3.648 1.00 97.19 110 GLU A N 1
ATOM 848 C CA . GLU A 1 110 ? -9.560 12.823 2.486 1.00 97.19 110 GLU A CA 1
ATOM 849 C C . GLU A 1 110 ? -9.585 11.352 2.906 1.00 97.19 110 GLU A C 1
ATOM 851 O O . GLU A 1 110 ? -10.481 10.603 2.514 1.00 97.19 110 GLU A O 1
ATOM 856 N N . TYR A 1 111 ? -8.651 10.934 3.759 1.00 98.38 111 TYR A N 1
ATOM 857 C CA . TYR A 1 111 ? -8.519 9.534 4.153 1.00 98.38 111 TYR A CA 1
ATOM 858 C C . TYR A 1 111 ? -9.643 9.088 5.086 1.00 98.38 111 TYR A C 1
ATOM 860 O O . TYR A 1 111 ? -10.145 7.970 4.938 1.00 98.38 111 TYR A O 1
ATOM 868 N N . GLN A 1 112 ? -10.142 9.971 5.958 1.00 98.31 112 GLN A N 1
ATOM 869 C CA . GLN A 1 112 ? -11.369 9.700 6.712 1.00 98.31 112 GLN A CA 1
ATOM 870 C C . GLN A 1 112 ? -12.578 9.501 5.787 1.00 98.31 112 GLN A C 1
ATOM 872 O O . GLN A 1 112 ? -13.405 8.625 6.048 1.00 98.31 112 GLN A O 1
ATOM 877 N N . THR A 1 113 ? -12.673 10.269 4.696 1.00 98.62 113 THR A N 1
ATOM 878 C CA . THR A 1 113 ? -13.741 10.119 3.697 1.00 98.62 113 THR A CA 1
ATOM 879 C C . THR A 1 113 ? -13.653 8.766 2.995 1.00 98.62 113 THR A C 1
ATOM 881 O O . THR A 1 113 ? -14.660 8.059 2.916 1.00 98.62 113 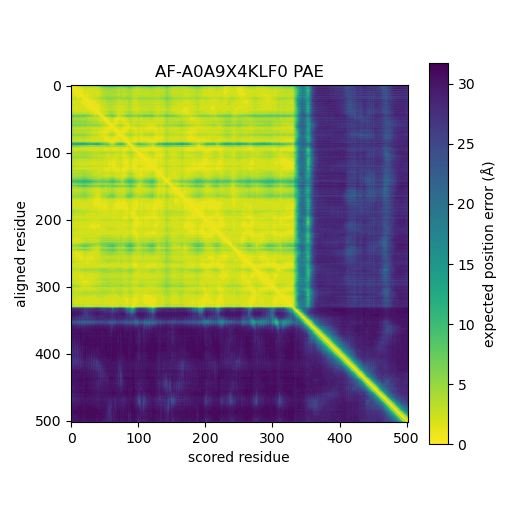THR A O 1
ATOM 884 N N . VAL A 1 114 ? -12.461 8.360 2.542 1.00 98.81 114 VAL A N 1
ATOM 885 C CA . VAL A 1 114 ? -12.254 7.047 1.906 1.00 98.81 114 VAL A CA 1
ATOM 886 C C . VAL A 1 114 ? -12.610 5.912 2.869 1.00 98.81 114 VAL A C 1
ATOM 888 O O . VAL A 1 114 ? -13.412 5.043 2.526 1.00 98.81 114 VAL A O 1
ATOM 891 N N . CYS A 1 115 ? -12.090 5.946 4.099 1.00 98.81 115 CYS A N 1
ATOM 892 C CA . CYS A 1 115 ? -12.377 4.927 5.112 1.00 98.81 115 CYS A CA 1
ATOM 893 C C . CYS A 1 115 ? -13.868 4.877 5.469 1.00 98.81 115 CYS A C 1
ATOM 895 O O . CYS A 1 115 ? -14.430 3.794 5.614 1.00 98.81 115 CYS A O 1
ATOM 897 N N . GLY A 1 116 ? -14.531 6.036 5.533 1.00 98.75 116 GLY A N 1
ATOM 898 C CA . GLY A 1 116 ? -15.974 6.149 5.728 1.00 98.75 116 GLY A CA 1
ATOM 899 C C . GLY A 1 116 ? -16.794 5.513 4.599 1.00 98.75 116 GLY A C 1
ATOM 900 O O . GLY A 1 116 ? -17.829 4.904 4.860 1.00 98.75 116 GLY A O 1
ATOM 901 N N . ILE A 1 117 ? -16.343 5.616 3.347 1.00 98.88 117 ILE A N 1
ATOM 902 C CA . ILE A 1 117 ? -16.993 4.967 2.197 1.00 98.88 117 ILE A CA 1
ATOM 903 C C . ILE A 1 117 ? -16.782 3.448 2.245 1.00 98.88 117 ILE A C 1
ATOM 905 O O . ILE A 1 117 ? -17.738 2.694 2.061 1.00 98.88 117 ILE A O 1
ATOM 909 N N . LEU A 1 118 ? -15.560 2.996 2.540 1.00 98.88 118 LEU A N 1
ATOM 910 C CA . LEU A 1 118 ? -15.221 1.575 2.645 1.00 98.88 118 LEU A CA 1
ATOM 911 C C . LEU A 1 118 ? -15.995 0.879 3.778 1.00 98.88 118 LEU A C 1
ATOM 913 O O . LEU A 1 118 ? -16.600 -0.168 3.548 1.00 98.88 118 LEU A O 1
ATOM 917 N N . VAL A 1 119 ? -16.052 1.477 4.976 1.00 98.75 119 VAL A N 1
ATOM 918 C CA . VAL A 1 119 ? -16.777 0.885 6.115 1.00 98.75 119 VAL A CA 1
ATOM 919 C C . VAL A 1 119 ? -18.284 0.823 5.861 1.00 98.75 119 VAL A C 1
ATOM 921 O O . VAL A 1 119 ? -18.925 -0.186 6.149 1.00 98.75 119 VAL A O 1
ATOM 924 N N . LYS A 1 120 ? -18.855 1.849 5.213 1.00 97.94 120 LYS A N 1
ATOM 925 C CA . LYS A 1 120 ? -20.271 1.861 4.805 1.00 97.94 120 LYS A CA 1
ATOM 926 C C . LYS A 1 120 ? -20.595 0.850 3.702 1.00 97.94 120 LYS A C 1
ATOM 928 O O . LYS A 1 120 ? -21.761 0.513 3.523 1.00 97.94 120 LYS A O 1
ATOM 933 N N . ALA A 1 121 ? -19.592 0.336 2.990 1.00 97.19 121 ALA A N 1
ATOM 934 C CA . ALA A 1 121 ? -19.752 -0.801 2.085 1.00 97.19 121 ALA A CA 1
ATOM 935 C C . ALA A 1 121 ? -19.731 -2.162 2.808 1.00 97.19 121 ALA A C 1
ATOM 937 O O . ALA A 1 121 ? -19.843 -3.199 2.153 1.00 97.19 121 ALA A O 1
ATOM 938 N N . GLY A 1 122 ? -19.628 -2.158 4.141 1.00 96.50 122 GLY A N 1
ATOM 939 C CA . GLY A 1 122 ? -19.698 -3.336 5.000 1.00 96.50 122 GLY A CA 1
ATOM 940 C C . GLY A 1 122 ? -18.341 -3.916 5.393 1.00 96.50 122 GLY A C 1
ATOM 941 O O . GLY A 1 122 ? -18.326 -4.948 6.055 1.00 96.50 122 GLY A O 1
ATOM 942 N N . LEU A 1 123 ? -17.227 -3.287 5.011 1.00 98.31 123 LEU A N 1
ATOM 943 C CA . LEU A 1 123 ? -15.867 -3.764 5.286 1.00 98.31 123 LEU A CA 1
ATOM 944 C C . LEU A 1 123 ? -15.381 -3.288 6.660 1.00 98.31 123 LEU A C 1
ATOM 946 O O . LEU A 1 123 ? -15.683 -2.171 7.073 1.00 98.31 123 LEU A O 1
ATOM 950 N N . VAL A 1 124 ? -14.560 -4.089 7.338 1.00 98.81 124 VAL A N 1
ATOM 951 C CA . VAL A 1 124 ? -13.722 -3.575 8.436 1.00 98.81 124 VAL A CA 1
ATOM 952 C C . VAL A 1 124 ? -12.551 -2.812 7.816 1.00 98.81 124 VAL A C 1
ATOM 954 O O . VAL A 1 124 ? -11.947 -3.299 6.866 1.00 98.81 124 VAL A O 1
ATOM 957 N N . VAL A 1 125 ? -12.210 -1.622 8.309 1.00 98.94 125 VAL A N 1
ATOM 958 C CA . VAL A 1 125 ? -11.130 -0.811 7.717 1.00 98.94 125 VAL A CA 1
ATOM 959 C C . VAL A 1 125 ? -10.137 -0.401 8.786 1.00 98.94 125 VAL A C 1
ATOM 961 O O . VAL A 1 125 ? -10.526 0.196 9.781 1.00 98.94 125 VAL A O 1
ATOM 964 N N . LEU A 1 126 ? -8.851 -0.676 8.585 1.00 98.94 126 LEU A N 1
ATOM 965 C CA . LEU A 1 126 ? -7.788 -0.188 9.462 1.00 98.94 126 LEU A CA 1
ATOM 966 C C . LEU A 1 126 ? -6.963 0.857 8.719 1.00 98.94 126 LEU A C 1
ATOM 968 O O . LEU A 1 126 ? -6.240 0.507 7.795 1.00 98.94 126 LEU A O 1
ATOM 972 N N . ALA A 1 127 ? -7.048 2.119 9.133 1.00 98.88 127 ALA A N 1
ATOM 973 C CA . ALA A 1 127 ? -6.203 3.193 8.617 1.00 98.88 127 ALA A CA 1
ATOM 974 C C . ALA A 1 127 ? -5.046 3.451 9.581 1.00 98.88 127 ALA A C 1
ATOM 976 O O . ALA A 1 127 ? -5.293 3.829 10.728 1.00 98.88 127 ALA A O 1
ATOM 977 N N . MET A 1 128 ? -3.804 3.248 9.137 1.00 98.12 128 MET A N 1
ATOM 978 C CA . MET A 1 128 ? -2.615 3.422 9.982 1.00 98.12 128 MET A CA 1
ATOM 979 C C . MET A 1 128 ? -1.805 4.662 9.602 1.00 98.12 128 MET A C 1
ATOM 981 O O . MET A 1 128 ? -1.733 5.027 8.426 1.00 98.12 128 MET A O 1
ATOM 985 N N . ASP A 1 129 ? -1.157 5.269 10.594 1.00 98.31 129 ASP A N 1
ATOM 986 C CA . ASP A 1 129 ? -0.173 6.320 10.348 1.00 98.31 129 ASP A CA 1
ATOM 987 C C . ASP A 1 129 ? 1.141 5.709 9.824 1.00 98.31 129 ASP A C 1
ATOM 989 O O . ASP A 1 129 ? 1.667 4.751 10.419 1.00 98.31 129 ASP A O 1
ATOM 993 N N . PRO A 1 130 ? 1.712 6.252 8.737 1.00 96.62 130 PRO A N 1
ATOM 994 C CA . PRO A 1 130 ? 3.063 5.923 8.315 1.00 96.62 130 PRO A CA 1
ATOM 995 C C . PRO A 1 130 ? 4.088 6.575 9.254 1.00 96.62 130 PRO A C 1
ATOM 997 O O . PRO A 1 130 ? 3.756 7.400 10.104 1.00 96.62 130 PRO A O 1
ATOM 1000 N N . ILE A 1 131 ? 5.348 6.165 9.134 1.00 95.88 131 ILE A N 1
ATOM 1001 C CA . ILE A 1 131 ? 6.453 6.782 9.880 1.00 95.88 131 ILE A CA 1
ATOM 1002 C C . ILE A 1 131 ? 6.561 8.246 9.447 1.00 95.88 131 ILE A C 1
ATOM 1004 O O . ILE A 1 131 ? 6.527 8.514 8.258 1.00 95.88 131 ILE A O 1
ATOM 1008 N N . GLY A 1 132 ? 6.702 9.175 10.392 1.00 95.75 132 GLY A N 1
ATOM 1009 C CA . GLY A 1 132 ? 6.901 10.592 10.083 1.00 95.75 132 GLY A CA 1
ATOM 1010 C C . GLY A 1 132 ? 5.655 11.388 9.728 1.00 95.75 132 GLY A C 1
ATOM 1011 O O . GLY A 1 132 ? 5.775 12.504 9.229 1.00 95.75 132 GLY A O 1
ATOM 1012 N N . GLN A 1 133 ? 4.467 10.848 10.002 1.00 96.12 133 GLN A N 1
ATOM 1013 C CA . GLN A 1 133 ? 3.190 11.531 9.794 1.00 96.12 133 GLN A CA 1
ATOM 1014 C C . GLN A 1 133 ? 2.191 11.181 10.908 1.00 96.12 133 GLN A C 1
ATOM 1016 O O . GLN A 1 133 ? 2.388 10.217 11.657 1.00 96.12 133 GLN A O 1
ATOM 1021 N N . GLY A 1 134 ? 1.104 11.949 11.027 1.00 95.81 134 GLY A N 1
ATOM 1022 C CA . GLY A 1 134 ? 0.046 11.693 12.006 1.00 95.81 134 GLY A CA 1
ATOM 1023 C C . GLY A 1 134 ? 0.568 11.672 13.447 1.00 95.81 134 GLY A C 1
ATOM 1024 O O . GLY A 1 134 ? 1.167 12.630 13.922 1.00 95.81 134 GLY A O 1
ATOM 1025 N N . GLU A 1 135 ? 0.349 10.576 14.177 1.00 96.00 135 GLU A N 1
ATOM 1026 C CA . GLU A 1 135 ? 0.832 10.427 15.562 1.00 96.00 135 GLU A CA 1
ATOM 1027 C C . GLU A 1 135 ? 2.256 9.838 15.647 1.00 96.00 135 GLU A C 1
ATOM 1029 O O . GLU A 1 135 ? 2.721 9.503 16.740 1.00 96.00 135 GLU A O 1
ATOM 1034 N N . ARG A 1 136 ? 2.955 9.686 14.512 1.00 95.50 136 ARG A N 1
ATOM 1035 C CA . ARG A 1 136 ? 4.221 8.939 14.400 1.00 95.50 136 ARG A CA 1
ATOM 1036 C C . ARG A 1 136 ? 5.400 9.776 13.903 1.00 95.50 136 ARG A C 1
ATOM 1038 O O . ARG A 1 136 ? 6.320 9.231 13.294 1.00 95.50 136 ARG A O 1
ATOM 1045 N N . PHE A 1 137 ? 5.407 11.074 14.190 1.00 94.81 137 PHE A N 1
ATOM 1046 C CA . PHE A 1 137 ? 6.577 11.922 13.956 1.00 94.81 137 PHE A CA 1
ATOM 1047 C C . PHE A 1 137 ? 7.791 11.421 14.752 1.00 94.81 137 PHE A C 1
ATOM 1049 O O . PHE A 1 137 ? 7.762 11.383 15.987 1.00 94.81 137 PHE A O 1
ATOM 1056 N N . SER A 1 138 ? 8.873 11.052 14.064 1.00 92.69 138 SER A N 1
ATOM 1057 C CA . SER A 1 138 ? 10.067 10.476 14.701 1.00 92.69 138 SER A CA 1
ATOM 1058 C C . SER A 1 138 ? 10.975 11.547 15.301 1.00 92.69 138 SER A C 1
ATOM 1060 O O . SER A 1 138 ? 11.714 11.273 16.248 1.00 92.69 138 SER A O 1
ATOM 1062 N N . TYR A 1 139 ? 10.913 12.772 14.771 1.00 94.62 139 TYR A N 1
ATOM 1063 C CA . TYR A 1 139 ? 11.779 13.892 15.153 1.00 94.62 139 TYR A CA 1
ATOM 1064 C C . TYR A 1 139 ? 11.014 15.017 15.864 1.00 94.62 139 TYR A C 1
ATOM 1066 O O . TYR A 1 139 ? 11.342 16.194 15.718 1.00 94.62 139 TYR A O 1
ATOM 1074 N N . TYR A 1 140 ? 9.995 14.663 16.649 1.00 92.94 140 TYR A N 1
ATOM 1075 C CA . TYR A 1 140 ? 9.260 15.607 17.488 1.00 92.94 140 TYR A CA 1
ATOM 1076 C C . TYR A 1 140 ? 10.012 15.913 18.790 1.00 92.94 140 TYR A C 1
ATOM 1078 O O . TYR A 1 140 ? 10.289 15.024 19.599 1.00 92.94 140 TYR A O 1
ATOM 1086 N N . ASP A 1 141 ? 10.305 17.189 19.025 1.00 92.19 141 ASP A N 1
ATOM 1087 C CA . ASP A 1 141 ? 10.867 17.676 20.278 1.00 92.19 141 ASP A CA 1
ATOM 1088 C C . ASP A 1 141 ? 9.747 18.163 21.204 1.00 92.19 141 ASP A C 1
ATOM 1090 O O . ASP A 1 141 ? 9.204 19.259 21.059 1.00 92.19 141 ASP A O 1
ATOM 1094 N N . ALA A 1 142 ? 9.440 17.354 22.218 1.00 90.56 142 ALA A N 1
ATOM 1095 C CA . ALA A 1 142 ? 8.407 17.663 23.201 1.00 90.56 142 ALA A CA 1
ATOM 1096 C C . ALA A 1 142 ? 8.700 18.914 24.048 1.00 90.56 142 ALA A C 1
ATOM 1098 O O . ALA A 1 142 ? 7.770 19.481 24.618 1.00 90.56 142 ALA A O 1
ATOM 1099 N N . SER A 1 143 ? 9.963 19.342 24.161 1.00 93.31 143 SER A N 1
ATOM 1100 C CA . SER A 1 143 ? 10.323 20.525 24.950 1.00 93.31 143 SER A CA 1
ATOM 1101 C C . SER A 1 143 ? 9.987 21.829 24.229 1.00 93.31 143 SER A C 1
ATOM 1103 O O . SER A 1 143 ? 9.548 22.788 24.866 1.00 93.31 143 SER A O 1
ATOM 1105 N N . SER A 1 144 ? 10.151 21.847 22.906 1.00 93.00 144 SER A N 1
ATOM 1106 C CA . SER A 1 144 ? 9.779 22.972 22.046 1.00 93.00 144 SER A CA 1
ATOM 1107 C C . SER A 1 144 ? 8.373 22.842 21.459 1.00 93.00 144 SER A C 1
ATOM 1109 O O . SER A 1 144 ? 7.820 23.835 20.994 1.00 93.00 144 SER A O 1
ATOM 1111 N N . GLY A 1 145 ? 7.788 21.642 21.490 1.00 91.31 145 GLY A N 1
ATOM 1112 C CA . GLY A 1 145 ? 6.511 21.344 20.847 1.00 91.31 145 GLY A CA 1
ATOM 1113 C C . GLY A 1 145 ? 6.590 21.395 19.321 1.00 91.31 145 GLY A C 1
ATOM 1114 O O . GLY A 1 145 ? 5.607 21.749 18.675 1.00 91.31 145 GLY A O 1
ATOM 1115 N N . SER A 1 146 ? 7.764 21.117 18.745 1.00 92.06 146 SER A N 1
ATOM 1116 C CA . SER A 1 146 ? 8.033 21.310 17.318 1.00 92.06 146 SER A CA 1
ATOM 1117 C C . SER A 1 146 ? 8.764 20.126 16.690 1.00 92.06 146 SER A C 1
ATOM 1119 O O . SER A 1 146 ? 9.387 19.318 17.378 1.00 92.06 146 SER A O 1
ATOM 1121 N N . LEU A 1 147 ? 8.674 20.022 15.366 1.00 92.50 147 LEU A N 1
ATOM 1122 C CA . LEU A 1 147 ? 9.399 19.030 14.582 1.00 92.50 147 LEU A CA 1
ATOM 1123 C C . LEU A 1 147 ? 10.813 19.535 14.273 1.00 92.50 147 LEU A C 1
ATOM 1125 O O . LEU A 1 147 ? 10.982 20.566 13.624 1.00 92.50 147 LEU A O 1
ATOM 1129 N N . ALA A 1 148 ? 11.832 18.798 14.722 1.00 93.00 148 ALA A N 1
ATOM 1130 C CA . ALA A 1 148 ? 13.231 19.075 14.392 1.00 93.00 148 ALA A CA 1
ATOM 1131 C C . ALA A 1 148 ? 13.562 18.732 12.928 1.00 93.00 148 ALA A C 1
ATOM 1133 O O . ALA A 1 148 ? 14.479 19.311 12.346 1.00 93.00 148 ALA A O 1
ATOM 1134 N N . VAL A 1 149 ? 12.801 17.806 12.341 1.00 93.88 149 VAL A N 1
ATOM 1135 C CA . VAL A 1 149 ? 12.787 17.473 10.915 1.00 93.88 149 VAL A CA 1
ATOM 1136 C C . VAL A 1 149 ? 11.330 17.511 10.474 1.00 93.88 149 VAL A C 1
ATOM 1138 O O . VAL A 1 149 ? 10.498 16.886 11.122 1.00 93.88 149 VAL A O 1
ATOM 1141 N N . THR A 1 150 ? 11.021 18.278 9.427 1.00 92.31 150 THR A N 1
ATOM 1142 C CA . THR A 1 150 ? 9.658 18.389 8.882 1.00 92.31 150 THR A CA 1
ATOM 1143 C C . THR A 1 150 ? 9.140 17.028 8.427 1.00 92.31 150 THR A C 1
ATOM 1145 O O . THR A 1 150 ? 9.923 16.188 8.004 1.00 92.31 150 THR A O 1
ATOM 1148 N N . ASP A 1 151 ? 7.833 16.837 8.522 1.00 91.12 151 ASP A N 1
ATOM 1149 C CA . ASP A 1 151 ? 7.112 15.592 8.284 1.00 91.12 151 ASP A CA 1
ATOM 1150 C C . ASP A 1 151 ? 7.117 15.096 6.828 1.00 91.12 151 ASP A C 1
ATOM 1152 O O . ASP A 1 151 ? 7.634 15.743 5.910 1.00 91.12 151 ASP A O 1
ATOM 1156 N N . GLY A 1 152 ? 6.507 13.922 6.628 1.00 91.94 152 GLY A N 1
ATOM 1157 C CA . GLY A 1 152 ? 6.295 13.314 5.316 1.00 91.94 152 GLY A CA 1
ATOM 1158 C C . GLY A 1 152 ? 7.609 13.120 4.565 1.00 91.94 152 GLY A C 1
ATOM 1159 O O . GLY A 1 152 ? 8.591 12.652 5.134 1.00 91.94 152 GLY A O 1
ATOM 1160 N N . ILE A 1 153 ? 7.644 13.536 3.296 1.00 93.38 153 ILE A N 1
ATOM 1161 C CA . ILE A 1 153 ? 8.777 13.345 2.370 1.00 93.38 153 ILE A CA 1
ATOM 1162 C C . ILE A 1 153 ? 10.123 13.765 2.993 1.00 93.38 153 ILE A C 1
ATOM 1164 O O . ILE A 1 153 ? 11.120 13.059 2.852 1.00 93.38 153 ILE A O 1
ATOM 1168 N N . VAL A 1 154 ? 10.166 14.893 3.713 1.00 94.56 154 VAL A N 1
ATOM 1169 C CA . VAL A 1 154 ? 11.416 15.405 4.303 1.00 94.56 154 VAL A CA 1
ATOM 1170 C C . VAL A 1 154 ? 11.910 14.498 5.432 1.00 94.56 154 VAL A C 1
ATOM 1172 O O . VAL A 1 154 ? 13.101 14.181 5.491 1.00 94.56 154 VAL A O 1
ATOM 1175 N N . GLU A 1 155 ? 11.013 14.058 6.315 1.00 95.12 155 GLU A N 1
ATOM 1176 C CA . GLU A 1 155 ? 11.347 13.113 7.380 1.00 95.12 155 GLU A CA 1
ATOM 1177 C C . GLU A 1 155 ? 11.733 11.751 6.802 1.00 95.12 155 GLU A C 1
ATOM 1179 O O . GLU A 1 155 ? 12.703 11.146 7.265 1.00 95.12 155 GLU A O 1
ATOM 1184 N N . HIS A 1 156 ? 11.016 11.288 5.778 1.00 95.62 156 HIS A N 1
ATOM 1185 C CA . HIS A 1 156 ? 11.291 10.016 5.124 1.00 95.62 156 HIS A CA 1
ATOM 1186 C C . HIS A 1 156 ? 12.701 10.005 4.537 1.00 95.62 156 HIS A C 1
ATOM 1188 O O . HIS A 1 156 ? 13.485 9.100 4.822 1.00 95.62 156 HIS A O 1
ATOM 1194 N N . ASP A 1 157 ? 13.089 11.048 3.808 1.00 95.12 157 ASP A N 1
ATOM 1195 C CA . ASP A 1 157 ? 14.446 11.150 3.286 1.00 95.12 157 ASP A CA 1
ATOM 1196 C C . ASP A 1 157 ? 15.477 11.249 4.410 1.00 95.12 157 ASP A C 1
ATOM 1198 O O . ASP A 1 157 ? 16.490 10.547 4.385 1.00 95.12 157 ASP A O 1
ATOM 1202 N N . TYR A 1 158 ? 15.223 12.052 5.444 1.00 95.75 158 TYR A N 1
ATOM 1203 C CA . TYR A 1 158 ? 16.154 12.194 6.562 1.00 95.75 158 TYR A CA 1
ATOM 1204 C C . TYR A 1 158 ? 16.388 10.870 7.310 1.00 95.75 158 TYR A C 1
ATOM 1206 O O . TYR A 1 158 ? 17.534 10.511 7.609 1.00 95.75 158 TYR A O 1
ATOM 1214 N N . ALA A 1 159 ? 15.322 10.119 7.596 1.00 95.06 159 ALA A N 1
ATOM 1215 C CA . ALA A 1 159 ? 15.393 8.796 8.210 1.00 95.06 159 ALA A CA 1
ATOM 1216 C C . ALA A 1 159 ? 15.996 7.757 7.249 1.00 95.06 159 ALA A C 1
ATOM 1218 O O . ALA A 1 159 ? 16.813 6.922 7.642 1.00 95.06 159 ALA A O 1
ATOM 1219 N N . GLY A 1 160 ? 15.646 7.829 5.968 1.00 94.75 160 GLY A N 1
ATOM 1220 C CA . GLY A 1 160 ? 16.135 6.940 4.923 1.00 94.75 160 GLY A CA 1
ATOM 1221 C C . GLY A 1 160 ? 17.637 7.051 4.696 1.00 94.75 160 GLY A C 1
ATOM 1222 O O . GLY A 1 160 ? 18.318 6.029 4.624 1.00 94.75 160 GLY A O 1
ATOM 1223 N N . GLN A 1 161 ? 18.192 8.266 4.697 1.00 93.94 161 GLN A N 1
ATOM 1224 C CA . GLN A 1 161 ? 19.641 8.481 4.605 1.00 93.94 161 GLN A CA 1
ATOM 1225 C C . GLN A 1 161 ? 20.412 7.825 5.762 1.00 93.94 161 GLN A C 1
ATOM 1227 O O . GLN A 1 161 ? 21.562 7.427 5.586 1.00 93.94 161 GLN A O 1
ATOM 1232 N N . GLN A 1 162 ? 19.788 7.660 6.932 1.00 93.94 162 GLN A N 1
ATOM 1233 C CA . GLN A 1 162 ? 20.384 6.934 8.060 1.00 93.94 162 GLN A CA 1
ATOM 1234 C C . GLN A 1 162 ? 20.309 5.410 7.890 1.00 93.94 162 GLN A C 1
ATOM 1236 O O . GLN A 1 162 ? 21.161 4.701 8.424 1.00 93.94 162 GLN A O 1
ATOM 1241 N N . CYS A 1 163 ? 19.334 4.902 7.129 1.00 94.69 163 CYS A N 1
ATOM 1242 C CA . CYS A 1 163 ? 19.194 3.473 6.831 1.00 94.69 163 CYS A CA 1
ATOM 1243 C C . CYS A 1 163 ? 20.274 2.986 5.851 1.00 94.69 163 CYS A C 1
ATOM 1245 O O . CYS A 1 163 ? 20.871 1.928 6.055 1.00 94.69 163 CYS A O 1
ATOM 1247 N N . LEU A 1 164 ? 20.579 3.788 4.824 1.00 89.81 164 LEU A N 1
ATOM 1248 C CA . LEU A 1 164 ? 21.504 3.423 3.744 1.00 89.81 164 LEU A CA 1
ATOM 1249 C C . LEU A 1 164 ? 22.884 2.903 4.203 1.00 89.81 164 LEU A C 1
ATOM 1251 O O . LEU A 1 164 ? 23.289 1.838 3.730 1.00 89.81 164 LEU A O 1
ATOM 1255 N N . PRO A 1 165 ? 23.634 3.568 5.110 1.00 92.62 165 PRO A N 1
ATOM 1256 C CA . PRO A 1 165 ? 24.947 3.076 5.541 1.00 92.62 165 PRO A CA 1
ATOM 1257 C C . PRO A 1 165 ? 24.885 1.765 6.339 1.00 92.62 165 PRO A C 1
ATOM 1259 O O . PRO A 1 165 ? 25.913 1.106 6.492 1.00 92.62 165 PRO A O 1
ATOM 1262 N N . LEU A 1 166 ? 23.708 1.378 6.840 1.00 92.88 166 LEU A N 1
ATOM 1263 C CA . LEU A 1 166 ? 23.488 0.115 7.548 1.00 92.88 166 LEU A CA 1
ATOM 1264 C C . LEU A 1 166 ? 23.146 -1.042 6.594 1.00 92.88 166 LEU A C 1
ATOM 1266 O O . LEU A 1 166 ? 23.052 -2.184 7.036 1.00 92.88 166 LEU A O 1
ATOM 1270 N N . GLY A 1 167 ? 22.987 -0.762 5.295 1.00 91.62 167 GLY A N 1
ATOM 1271 C CA . GLY A 1 167 ? 22.481 -1.728 4.319 1.00 91.62 167 GLY A CA 1
ATOM 1272 C C . GLY A 1 167 ? 20.963 -1.927 4.388 1.00 91.62 167 GLY A C 1
ATOM 1273 O O . GLY A 1 167 ? 20.453 -2.864 3.779 1.00 91.62 167 GLY A O 1
ATOM 1274 N N . ASP A 1 168 ? 20.258 -1.051 5.109 1.00 93.56 168 ASP A N 1
ATOM 1275 C CA . ASP A 1 168 ? 18.801 -1.024 5.206 1.00 93.56 168 ASP A CA 1
ATOM 1276 C C . ASP A 1 168 ? 18.197 -0.032 4.197 1.00 93.56 168 ASP A C 1
ATOM 1278 O O . ASP A 1 168 ? 18.873 0.861 3.683 1.00 93.56 168 ASP A O 1
ATOM 1282 N N . GLY A 1 169 ? 16.886 -0.131 3.973 1.00 94.81 169 GLY A N 1
ATOM 1283 C CA . GLY A 1 169 ? 16.087 0.915 3.323 1.00 94.81 169 GLY A CA 1
ATOM 1284 C C . GLY A 1 169 ? 14.889 1.306 4.183 1.00 94.81 169 GLY A C 1
ATOM 1285 O O . GLY A 1 169 ? 14.354 0.457 4.890 1.00 94.81 169 GLY A O 1
ATOM 1286 N N . LEU A 1 170 ? 14.418 2.558 4.117 1.00 95.88 170 LEU A N 1
ATOM 1287 C CA . LEU A 1 170 ? 13.260 2.993 4.919 1.00 95.88 170 LEU A CA 1
ATOM 1288 C C . LEU A 1 170 ? 12.003 2.156 4.622 1.00 95.88 170 LEU A C 1
ATOM 1290 O O . LEU A 1 170 ? 11.245 1.819 5.536 1.00 95.88 170 LEU A O 1
ATOM 1294 N N . ALA A 1 171 ? 11.851 1.722 3.365 1.00 96.81 171 ALA A N 1
ATOM 1295 C CA . ALA A 1 171 ? 10.819 0.791 2.909 1.00 96.81 171 ALA A CA 1
ATOM 1296 C C . ALA A 1 171 ? 10.704 -0.476 3.780 1.00 96.81 171 ALA A C 1
ATOM 1298 O O . ALA A 1 171 ? 9.606 -1.004 3.945 1.00 96.81 171 ALA A O 1
ATOM 1299 N N . ARG A 1 172 ? 11.810 -0.935 4.392 1.00 97.00 172 ARG A N 1
ATOM 1300 C CA . ARG A 1 172 ? 11.847 -2.034 5.374 1.00 97.00 172 ARG A CA 1
ATOM 1301 C C . ARG A 1 172 ? 10.824 -1.845 6.479 1.00 97.00 172 ARG A C 1
ATOM 1303 O O . ARG A 1 172 ? 10.115 -2.781 6.839 1.00 97.00 172 ARG A O 1
ATOM 1310 N N . TYR A 1 173 ? 10.792 -0.648 7.053 1.00 97.31 173 TYR A N 1
ATOM 1311 C CA . TYR A 1 173 ? 9.985 -0.356 8.225 1.00 97.31 173 TYR A CA 1
ATOM 1312 C C . TYR A 1 173 ? 8.532 -0.090 7.846 1.00 97.31 173 TYR A C 1
ATOM 1314 O O . TYR A 1 173 ? 7.648 -0.584 8.536 1.00 97.31 173 TYR A O 1
ATOM 1322 N N . PHE A 1 174 ? 8.289 0.582 6.718 1.00 97.94 174 PHE A N 1
ATOM 1323 C CA . PHE A 1 174 ? 6.947 0.764 6.161 1.00 97.94 174 PHE A CA 1
ATOM 1324 C C . PHE A 1 174 ? 6.284 -0.577 5.829 1.00 97.94 174 PHE A C 1
ATOM 1326 O O . PHE A 1 174 ? 5.183 -0.861 6.300 1.00 97.94 174 PHE A O 1
ATOM 1333 N N . LEU A 1 175 ? 6.980 -1.432 5.072 1.00 98.50 175 LEU A N 1
ATOM 1334 C CA . LEU A 1 175 ? 6.486 -2.757 4.708 1.00 98.50 175 LEU A CA 1
ATOM 1335 C C . LEU A 1 175 ? 6.249 -3.617 5.952 1.00 98.50 175 LEU A C 1
ATOM 1337 O O . LEU A 1 175 ? 5.192 -4.225 6.091 1.00 98.50 175 LEU A O 1
ATOM 1341 N N . HIS A 1 176 ? 7.203 -3.640 6.885 1.00 98.62 176 HIS A N 1
ATOM 1342 C CA . HIS A 1 176 ? 7.037 -4.411 8.110 1.00 98.62 176 HIS A CA 1
ATOM 1343 C C . HIS A 1 176 ? 5.852 -3.914 8.946 1.00 98.62 176 HIS A C 1
ATOM 1345 O O . HIS A 1 176 ? 5.037 -4.725 9.367 1.00 98.62 176 HIS A O 1
ATOM 1351 N N . ASP A 1 177 ? 5.702 -2.604 9.150 1.00 98.62 177 ASP A N 1
ATOM 1352 C CA . ASP A 1 177 ? 4.574 -2.048 9.902 1.00 98.62 177 ASP A CA 1
ATOM 1353 C C . ASP A 1 177 ? 3.225 -2.412 9.251 1.00 98.62 177 ASP A C 1
ATOM 1355 O O . ASP A 1 177 ? 2.297 -2.803 9.960 1.00 98.62 177 ASP A O 1
ATOM 1359 N N . ALA A 1 178 ? 3.135 -2.390 7.915 1.00 98.75 178 ALA A N 1
ATOM 1360 C CA . ALA A 1 178 ? 1.947 -2.827 7.180 1.00 98.75 178 ALA A CA 1
ATOM 1361 C C . ALA A 1 178 ? 1.669 -4.337 7.345 1.00 98.75 178 ALA A C 1
ATOM 1363 O O . ALA A 1 178 ? 0.530 -4.729 7.602 1.00 98.75 178 ALA A O 1
ATOM 1364 N N . MET A 1 179 ? 2.693 -5.196 7.285 1.00 98.81 179 MET A N 1
ATOM 1365 C CA . MET A 1 179 ? 2.546 -6.639 7.544 1.00 98.81 179 MET A CA 1
ATOM 1366 C C . MET A 1 179 ? 2.076 -6.925 8.978 1.00 98.81 179 MET A C 1
ATOM 1368 O O . MET A 1 179 ? 1.272 -7.832 9.201 1.00 98.81 179 MET A O 1
ATOM 1372 N N . ARG A 1 180 ? 2.531 -6.121 9.945 1.00 98.75 180 ARG A N 1
ATOM 1373 C CA . ARG A 1 180 ? 2.098 -6.182 11.349 1.00 98.75 180 ARG A CA 1
ATOM 1374 C C . ARG A 1 180 ? 0.677 -5.653 11.545 1.00 98.75 180 ARG A C 1
ATOM 1376 O O . ARG A 1 180 ? -0.047 -6.145 12.406 1.00 98.75 180 ARG A O 1
ATOM 1383 N N . ALA A 1 181 ? 0.240 -4.701 10.725 1.00 98.81 181 ALA A N 1
ATOM 1384 C CA . ALA A 1 181 ? -1.152 -4.264 10.681 1.00 98.81 181 ALA A CA 1
ATOM 1385 C C . ALA A 1 181 ? -2.084 -5.370 10.146 1.00 98.81 181 ALA A C 1
ATOM 1387 O O . ALA A 1 181 ? -3.197 -5.527 10.649 1.00 98.81 181 ALA A O 1
ATOM 1388 N N . VAL A 1 182 ? -1.616 -6.189 9.193 1.00 98.88 182 VAL A N 1
ATOM 1389 C CA . VAL A 1 182 ? -2.325 -7.410 8.764 1.00 98.88 182 VAL A CA 1
ATOM 1390 C C . VAL A 1 182 ? -2.410 -8.426 9.906 1.00 98.88 182 VAL A C 1
ATOM 1392 O O . VAL A 1 182 ? -3.480 -8.993 10.112 1.00 98.88 182 VAL A O 1
ATOM 1395 N N . ASP A 1 183 ? -1.344 -8.615 10.696 1.00 98.69 183 ASP A N 1
ATOM 1396 C CA . ASP A 1 183 ? -1.395 -9.472 11.897 1.00 98.69 183 ASP A CA 1
ATOM 1397 C C . ASP A 1 183 ? -2.441 -8.977 12.904 1.00 98.69 183 ASP A C 1
ATOM 1399 O O . ASP A 1 183 ? -3.194 -9.769 13.470 1.00 98.69 183 ASP A O 1
ATOM 1403 N N . TYR A 1 184 ? -2.509 -7.658 13.112 1.00 98.81 184 TYR A N 1
ATOM 1404 C CA . TYR A 1 184 ? -3.507 -7.051 13.985 1.00 98.81 184 TYR A CA 1
ATOM 1405 C C . TYR A 1 184 ? -4.929 -7.308 13.479 1.00 98.81 184 TYR A C 1
ATOM 1407 O O . TYR A 1 184 ? -5.759 -7.778 14.255 1.00 98.81 184 TYR A O 1
ATOM 1415 N N . LEU A 1 185 ? -5.198 -7.057 12.192 1.00 98.81 185 LEU A N 1
ATOM 1416 C CA . LEU A 1 185 ? -6.495 -7.340 11.568 1.00 98.81 185 LEU A CA 1
ATOM 1417 C C . LEU A 1 185 ? -6.870 -8.818 11.696 1.00 98.81 185 LEU A C 1
ATOM 1419 O O . LEU A 1 185 ? -7.974 -9.122 12.126 1.00 98.81 185 LEU A O 1
ATOM 1423 N N . ALA A 1 186 ? -5.947 -9.731 11.391 1.00 98.38 186 ALA A N 1
ATOM 1424 C CA . ALA A 1 186 ? -6.176 -11.172 11.478 1.00 98.38 186 ALA A CA 1
ATOM 1425 C C . ALA A 1 186 ? -6.481 -11.660 12.908 1.00 98.38 186 ALA A C 1
ATOM 1427 O O . ALA A 1 186 ? -7.083 -12.717 13.081 1.00 98.38 186 ALA A O 1
ATOM 1428 N N . GLY A 1 187 ? -6.070 -10.905 13.933 1.00 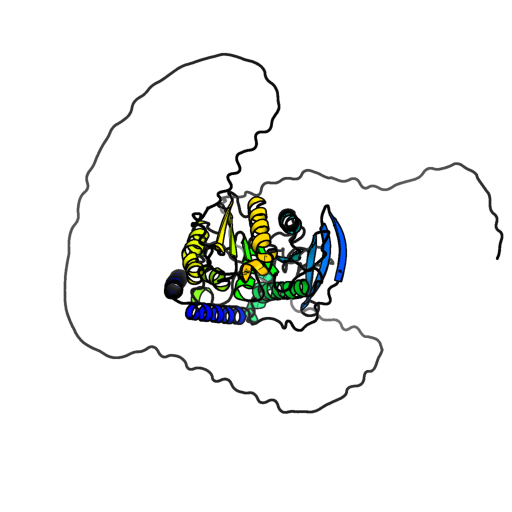97.69 187 GLY A N 1
ATOM 1429 C CA . GLY A 1 187 ? -6.373 -11.188 15.336 1.00 97.69 187 GLY A CA 1
ATOM 1430 C C . GLY A 1 187 ? -7.710 -10.627 15.835 1.00 97.69 187 GLY A C 1
ATOM 1431 O O . GLY A 1 187 ? -8.059 -10.861 16.994 1.00 97.69 187 GLY A O 1
ATOM 1432 N N . ARG A 1 188 ? -8.447 -9.865 15.018 1.00 98.06 188 ARG A N 1
ATOM 1433 C CA . ARG A 1 188 ? -9.739 -9.277 15.401 1.00 98.06 188 ARG A CA 1
ATOM 1434 C C . ARG A 1 188 ? -10.886 -10.273 15.186 1.00 98.06 188 ARG A C 1
ATOM 1436 O O . ARG A 1 188 ? -10.966 -10.860 14.111 1.00 98.06 188 ARG A O 1
ATOM 1443 N N . PRO A 1 189 ? -11.805 -10.446 16.156 1.00 96.38 189 PRO A N 1
ATOM 1444 C CA . PRO A 1 189 ? -12.915 -11.395 16.023 1.00 96.38 189 PRO A CA 1
ATOM 1445 C C . PRO A 1 189 ? -13.895 -11.048 14.890 1.00 96.38 189 PRO A C 1
ATOM 1447 O O . PRO A 1 189 ? -14.565 -11.934 14.372 1.00 96.38 189 PRO A O 1
ATOM 1450 N N . GLU A 1 190 ? -13.985 -9.780 14.492 1.00 95.94 190 GLU A N 1
ATOM 1451 C CA . GLU A 1 190 ? -14.841 -9.302 13.403 1.00 95.94 190 GLU A CA 1
ATOM 1452 C C . GLU A 1 190 ? -14.237 -9.479 11.993 1.00 95.94 190 GLU A C 1
ATOM 1454 O O . GLU A 1 190 ? -14.913 -9.207 10.997 1.00 95.94 190 GLU A O 1
ATOM 1459 N N . VAL A 1 191 ? -12.985 -9.938 11.881 1.00 98.38 191 VAL A N 1
ATOM 1460 C CA . VAL A 1 191 ? -12.252 -10.048 10.610 1.00 98.38 191 VAL A CA 1
ATOM 1461 C C . VAL A 1 191 ? -12.052 -11.509 10.219 1.00 98.38 191 VAL A C 1
ATOM 1463 O O . VAL A 1 191 ? -11.565 -12.314 11.007 1.00 98.38 191 VAL A O 1
ATOM 1466 N N . ASP A 1 192 ? -12.374 -11.848 8.970 1.00 97.75 192 ASP A N 1
ATOM 1467 C CA . ASP A 1 192 ? -11.917 -13.096 8.357 1.00 97.75 192 ASP A CA 1
ATOM 1468 C C . ASP A 1 192 ? -10.467 -12.910 7.857 1.00 97.75 192 ASP A C 1
ATOM 1470 O O . ASP A 1 192 ? -10.237 -12.134 6.918 1.00 97.75 192 ASP A O 1
ATOM 1474 N N . PRO A 1 193 ? -9.474 -13.614 8.437 1.00 97.94 193 PRO A N 1
ATOM 1475 C CA . PRO A 1 193 ? -8.068 -13.453 8.071 1.00 97.94 193 PRO A CA 1
ATOM 1476 C C . PRO A 1 193 ? -7.754 -13.866 6.624 1.00 97.94 193 PRO A C 1
ATOM 1478 O O . PRO A 1 193 ? -6.728 -13.450 6.090 1.00 97.94 193 PRO A O 1
ATOM 1481 N N . ALA A 1 194 ? -8.616 -14.650 5.966 1.00 97.81 194 ALA A N 1
ATOM 1482 C CA . ALA A 1 194 ? -8.457 -15.014 4.558 1.00 97.81 194 ALA A CA 1
ATOM 1483 C C . ALA A 1 194 ? -8.944 -13.918 3.590 1.00 97.81 194 ALA A C 1
ATOM 1485 O O . ALA A 1 194 ? -8.720 -14.018 2.383 1.00 97.81 194 ALA A O 1
ATOM 1486 N N . ARG A 1 195 ? -9.613 -12.874 4.097 1.00 98.19 195 ARG A N 1
ATOM 1487 C CA . ARG A 1 195 ? -10.307 -11.848 3.302 1.00 98.19 195 ARG A CA 1
ATOM 1488 C C . ARG A 1 195 ? -9.804 -10.438 3.621 1.00 98.19 195 ARG A C 1
ATOM 1490 O O . ARG A 1 195 ? -10.593 -9.507 3.779 1.00 98.19 195 ARG A O 1
ATOM 1497 N N . ILE A 1 196 ? -8.484 -10.273 3.702 1.00 98.88 196 ILE A N 1
ATOM 1498 C CA . ILE A 1 196 ? -7.842 -8.976 3.953 1.00 98.88 196 ILE A CA 1
ATOM 1499 C C . ILE A 1 196 ? -7.341 -8.379 2.635 1.00 98.88 196 ILE A C 1
ATOM 1501 O O . ILE A 1 196 ? -6.464 -8.939 1.975 1.00 98.88 196 ILE A O 1
ATOM 1505 N N . GLY A 1 197 ? -7.893 -7.232 2.250 1.00 98.88 197 GLY A N 1
ATOM 1506 C CA . GLY A 1 197 ? -7.407 -6.414 1.146 1.00 98.88 197 GLY A CA 1
ATOM 1507 C C . GLY A 1 197 ? -6.524 -5.254 1.600 1.00 98.88 197 GLY A C 1
ATOM 1508 O O . GLY A 1 197 ? -6.448 -4.936 2.786 1.00 98.88 197 GLY A O 1
ATOM 1509 N N . VAL A 1 198 ? -5.869 -4.595 0.644 1.00 98.94 198 VAL A N 1
ATOM 1510 C CA . VAL A 1 198 ? -5.028 -3.416 0.907 1.00 98.94 198 VAL A CA 1
ATOM 1511 C C . VAL A 1 198 ? -5.211 -2.328 -0.149 1.00 98.94 198 VAL A C 1
ATOM 1513 O O . VAL A 1 198 ? -5.300 -2.606 -1.345 1.00 98.94 198 VAL A O 1
ATOM 1516 N N . THR A 1 199 ? -5.291 -1.075 0.287 1.00 98.94 199 THR A N 1
ATOM 1517 C CA . THR A 1 199 ? -5.389 0.107 -0.581 1.00 98.94 199 THR A CA 1
ATOM 1518 C C . THR A 1 199 ? -4.691 1.295 0.067 1.00 98.94 199 THR A C 1
ATOM 1520 O O . THR A 1 199 ? -4.449 1.312 1.272 1.00 98.94 199 THR A O 1
ATOM 1523 N N . GLY A 1 200 ? -4.386 2.310 -0.729 1.00 98.62 200 GLY A N 1
ATOM 1524 C CA . GLY A 1 200 ? -3.773 3.546 -0.273 1.00 98.62 200 GLY A CA 1
ATOM 1525 C C . GLY A 1 200 ? -3.496 4.474 -1.446 1.00 98.62 200 GLY A C 1
ATOM 1526 O O . GLY A 1 200 ? -3.483 4.030 -2.594 1.00 98.62 200 GLY A O 1
ATOM 1527 N N . ASN A 1 201 ? -3.276 5.753 -1.152 1.00 98.19 201 ASN A N 1
ATOM 1528 C CA . ASN A 1 201 ? -3.038 6.808 -2.142 1.00 98.19 201 ASN A CA 1
ATOM 1529 C C . ASN A 1 201 ? -1.583 7.262 -2.117 1.00 98.19 201 ASN A C 1
ATOM 1531 O O . ASN A 1 201 ? -1.052 7.453 -1.027 1.00 98.19 201 ASN A O 1
ATOM 1535 N N . SER A 1 202 ? -0.950 7.498 -3.268 1.00 95.94 202 SER A N 1
ATOM 1536 C CA . SER A 1 202 ? 0.403 8.075 -3.335 1.00 95.94 202 SER A CA 1
ATOM 1537 C C . SER A 1 202 ? 1.461 7.240 -2.596 1.00 95.94 202 SER A C 1
ATOM 1539 O O . SER A 1 202 ? 1.658 6.074 -2.940 1.00 95.94 202 SER A O 1
ATOM 1541 N N . GLY A 1 203 ? 2.091 7.752 -1.528 1.00 96.81 203 GLY A N 1
ATOM 1542 C CA . GLY A 1 203 ? 2.891 6.953 -0.587 1.00 96.81 203 GLY A CA 1
ATOM 1543 C C . GLY A 1 203 ? 2.148 5.722 -0.042 1.00 96.81 203 GLY A C 1
ATOM 1544 O O . GLY A 1 203 ? 2.722 4.646 0.102 1.00 96.81 203 GLY A O 1
ATOM 1545 N N . GLY A 1 204 ? 0.833 5.801 0.153 1.00 98.12 204 GLY A N 1
ATOM 1546 C CA . GLY A 1 204 ? -0.022 4.656 0.467 1.00 98.12 204 GLY A CA 1
ATOM 1547 C C . GLY A 1 204 ? -0.189 3.681 -0.702 1.00 98.12 204 GLY A C 1
ATOM 1548 O O . GLY A 1 204 ? -0.262 2.468 -0.499 1.00 98.12 204 GLY A O 1
ATOM 1549 N N . GLY A 1 205 ? -0.196 4.184 -1.939 1.00 98.31 205 GLY A N 1
ATOM 1550 C CA . GLY A 1 205 ? -0.153 3.375 -3.162 1.00 98.31 205 GLY A CA 1
ATOM 1551 C C . GLY A 1 205 ? 1.199 2.671 -3.336 1.00 98.31 205 GLY A C 1
ATOM 1552 O O . GLY A 1 205 ? 1.244 1.507 -3.746 1.00 98.31 205 GLY A O 1
ATOM 1553 N N . THR A 1 206 ? 2.289 3.325 -2.919 1.00 97.75 206 THR A N 1
ATOM 1554 C CA . THR A 1 206 ? 3.633 2.732 -2.809 1.00 97.75 206 THR A CA 1
ATOM 1555 C C . THR A 1 206 ? 3.624 1.583 -1.809 1.00 97.75 206 THR A C 1
ATOM 1557 O O . THR A 1 206 ? 4.001 0.463 -2.146 1.00 97.75 206 THR A O 1
ATOM 1560 N N . GLN A 1 207 ? 3.131 1.813 -0.591 1.00 98.56 207 GLN A N 1
ATOM 1561 C CA . GLN A 1 207 ? 3.071 0.767 0.431 1.00 98.56 207 GLN A CA 1
ATOM 1562 C C . GLN A 1 207 ? 2.147 -0.389 0.017 1.00 98.56 207 GLN A C 1
ATOM 1564 O O . GLN A 1 207 ? 2.500 -1.550 0.207 1.00 98.56 207 GLN A O 1
ATOM 1569 N N . THR A 1 208 ? 1.009 -0.093 -0.623 1.00 98.88 208 THR A N 1
ATOM 1570 C CA . THR A 1 208 ? 0.120 -1.108 -1.221 1.00 98.88 208 THR A CA 1
ATOM 1571 C C . THR A 1 208 ? 0.893 -1.970 -2.221 1.00 98.88 208 THR A C 1
ATOM 1573 O O . THR A 1 208 ? 0.800 -3.193 -2.185 1.00 98.88 208 THR A O 1
ATOM 1576 N N . SER A 1 209 ? 1.724 -1.347 -3.058 1.00 98.50 209 SER A N 1
ATOM 1577 C CA . SER A 1 209 ? 2.574 -2.033 -4.036 1.00 98.50 209 SER A CA 1
ATOM 1578 C C . SER A 1 209 ? 3.650 -2.916 -3.389 1.00 98.50 209 SER A C 1
ATOM 1580 O O . SER A 1 209 ? 3.901 -4.028 -3.853 1.00 98.50 209 SER A O 1
ATOM 1582 N N . LEU A 1 210 ? 4.260 -2.466 -2.287 1.00 98.38 210 LEU A N 1
ATOM 1583 C CA . LEU A 1 210 ? 5.197 -3.283 -1.508 1.00 98.38 210 LEU A CA 1
ATOM 1584 C C . LEU A 1 210 ? 4.491 -4.494 -0.879 1.00 98.38 210 LEU A C 1
ATOM 1586 O O . LEU A 1 210 ? 5.014 -5.605 -0.949 1.00 98.38 210 LEU A O 1
ATOM 1590 N N . MET A 1 211 ? 3.286 -4.307 -0.331 1.00 98.81 211 MET A N 1
ATOM 1591 C CA . MET A 1 211 ? 2.471 -5.400 0.215 1.00 98.81 211 MET A CA 1
ATOM 1592 C C . MET A 1 211 ? 2.092 -6.425 -0.860 1.00 98.81 211 MET A C 1
ATOM 1594 O O . MET A 1 211 ? 2.188 -7.623 -0.610 1.00 98.81 211 MET A O 1
ATOM 1598 N N . MET A 1 212 ? 1.738 -5.972 -2.068 1.00 98.62 212 MET A N 1
ATOM 1599 C CA . MET A 1 212 ? 1.447 -6.844 -3.217 1.00 98.62 212 MET A CA 1
ATOM 1600 C C . MET A 1 212 ? 2.636 -7.736 -3.604 1.00 98.62 212 MET A C 1
ATOM 1602 O O . MET A 1 212 ? 2.437 -8.890 -3.974 1.00 98.62 212 MET A O 1
ATOM 1606 N N . LEU A 1 213 ? 3.867 -7.221 -3.510 1.00 97.38 213 LEU A N 1
ATOM 1607 C CA . LEU A 1 213 ? 5.084 -7.989 -3.793 1.00 97.38 213 LEU A CA 1
ATOM 1608 C C . LEU A 1 213 ? 5.478 -8.937 -2.651 1.00 97.38 213 LEU A C 1
ATOM 1610 O O . LEU A 1 213 ? 6.025 -10.011 -2.904 1.00 97.38 213 LEU A O 1
ATOM 1614 N N . ALA A 1 214 ? 5.272 -8.524 -1.399 1.00 97.81 214 ALA A N 1
ATOM 1615 C CA . ALA A 1 214 ? 5.942 -9.138 -0.255 1.00 97.81 214 ALA A CA 1
ATOM 1616 C C . ALA A 1 214 ? 5.042 -9.954 0.680 1.00 97.81 214 ALA A C 1
ATOM 1618 O O . ALA A 1 214 ? 5.569 -10.830 1.376 1.00 97.81 214 ALA A O 1
ATOM 1619 N N . ASP A 1 215 ? 3.730 -9.706 0.717 1.00 97.88 215 ASP A N 1
ATOM 1620 C CA . ASP A 1 215 ? 2.815 -10.376 1.643 1.00 97.88 215 ASP A CA 1
ATOM 1621 C C . ASP A 1 215 ? 1.772 -11.239 0.902 1.00 97.88 215 ASP A C 1
ATOM 1623 O O . ASP A 1 215 ? 0.773 -10.732 0.383 1.00 97.88 215 ASP A O 1
ATOM 1627 N N . PRO A 1 216 ? 1.948 -12.574 0.872 1.00 96.44 216 PRO A N 1
ATOM 1628 C CA . PRO A 1 216 ? 1.043 -13.470 0.161 1.00 96.44 216 PRO A CA 1
ATOM 1629 C C . PRO A 1 216 ? -0.349 -13.569 0.803 1.00 96.44 216 PRO A C 1
ATOM 1631 O O . PRO A 1 216 ? -1.231 -14.182 0.200 1.00 96.44 216 PRO A O 1
ATOM 1634 N N . ARG A 1 217 ? -0.579 -12.987 1.988 1.00 98.00 217 ARG A N 1
ATOM 1635 C CA . ARG A 1 217 ? -1.886 -13.003 2.667 1.00 98.00 217 ARG A CA 1
ATOM 1636 C C . ARG A 1 217 ? -2.882 -12.013 2.075 1.00 98.00 217 ARG A C 1
ATOM 1638 O O . ARG A 1 217 ? -4.078 -12.171 2.284 1.00 98.00 217 ARG A O 1
ATOM 1645 N N . ILE A 1 218 ? -2.415 -11.020 1.317 1.00 98.69 218 ILE A N 1
ATOM 1646 C CA . ILE A 1 218 ? -3.293 -10.027 0.692 1.00 98.69 218 ILE A CA 1
ATOM 1647 C C . ILE A 1 218 ? -4.223 -10.715 -0.309 1.00 98.69 218 ILE A C 1
ATOM 1649 O O . ILE A 1 218 ? -3.759 -11.324 -1.272 1.00 98.69 218 ILE A O 1
ATOM 1653 N N . ALA A 1 219 ? -5.531 -10.623 -0.081 1.00 98.75 219 ALA A N 1
ATOM 1654 C CA . ALA A 1 219 ? -6.564 -11.273 -0.883 1.00 98.75 219 ALA A CA 1
ATOM 1655 C C . ALA A 1 219 ? -6.977 -10.440 -2.108 1.00 98.75 219 ALA A C 1
ATOM 1657 O O . ALA A 1 219 ? -7.270 -11.004 -3.159 1.00 98.75 219 ALA A O 1
ATOM 1658 N N . ALA A 1 220 ? -6.960 -9.110 -1.992 1.00 98.88 220 ALA A N 1
ATOM 1659 C CA . ALA A 1 220 ? -7.235 -8.165 -3.075 1.00 98.88 220 ALA A CA 1
ATOM 1660 C C . ALA A 1 220 ? -6.480 -6.846 -2.840 1.00 98.88 220 ALA A C 1
ATOM 1662 O O . ALA A 1 220 ? -6.236 -6.476 -1.691 1.00 98.88 220 ALA A O 1
ATOM 1663 N N . ALA A 1 221 ? -6.132 -6.111 -3.897 1.00 98.94 221 ALA A N 1
ATOM 1664 C CA . ALA A 1 221 ? -5.422 -4.837 -3.758 1.00 98.94 221 ALA A CA 1
ATOM 1665 C C . ALA A 1 221 ? -6.008 -3.727 -4.634 1.00 98.94 221 ALA A C 1
ATOM 1667 O O . ALA A 1 221 ? -6.473 -3.984 -5.742 1.00 98.94 221 ALA A O 1
ATOM 1668 N N . ALA A 1 222 ? -5.952 -2.485 -4.153 1.00 98.94 222 ALA A N 1
ATOM 1669 C CA . ALA A 1 222 ? -6.351 -1.319 -4.931 1.00 98.94 222 ALA A CA 1
ATOM 1670 C C . ALA A 1 222 ? -5.379 -0.138 -4.746 1.00 98.94 222 ALA A C 1
ATOM 1672 O O . ALA A 1 222 ? -5.677 0.775 -3.973 1.00 98.94 222 ALA A O 1
ATOM 1673 N N . PRO A 1 223 ? -4.188 -0.148 -5.372 1.00 98.88 223 PRO A N 1
ATOM 1674 C CA . PRO A 1 223 ? -3.257 0.976 -5.282 1.00 98.88 223 PRO A CA 1
ATOM 1675 C C . PRO A 1 223 ? -3.814 2.198 -6.027 1.00 98.88 223 PRO A C 1
ATOM 1677 O O . PRO A 1 223 ? -4.183 2.097 -7.202 1.00 98.88 223 PRO A O 1
ATOM 1680 N N . ALA A 1 224 ? -3.849 3.351 -5.356 1.00 98.69 224 ALA A N 1
ATOM 1681 C CA . ALA A 1 224 ? -4.297 4.616 -5.927 1.00 98.69 224 ALA A CA 1
ATOM 1682 C C . ALA A 1 224 ? -3.137 5.584 -6.172 1.00 98.69 224 ALA A C 1
ATOM 1684 O O . ALA A 1 224 ? -2.226 5.678 -5.349 1.00 98.69 224 ALA A O 1
ATOM 1685 N N . THR A 1 225 ? -3.198 6.282 -7.315 1.00 97.62 225 THR A N 1
ATOM 1686 C CA . THR A 1 225 ? -2.318 7.406 -7.701 1.00 97.62 225 THR A CA 1
ATOM 1687 C C . THR A 1 225 ? -0.823 7.110 -7.524 1.00 97.62 225 THR A C 1
ATOM 1689 O O . THR A 1 225 ? -0.074 7.893 -6.951 1.00 97.62 225 THR A O 1
ATOM 1692 N N . PHE A 1 226 ? -0.384 5.932 -7.985 1.00 97.75 226 PHE A N 1
ATOM 1693 C CA . PHE A 1 226 ? 1.023 5.515 -7.883 1.00 97.75 226 PHE A CA 1
ATOM 1694 C C . PHE A 1 226 ? 1.486 4.559 -8.990 1.00 97.75 226 PHE A C 1
ATOM 1696 O O . PHE A 1 226 ? 2.625 4.636 -9.445 1.00 97.75 226 PHE A O 1
ATOM 1703 N N . ILE A 1 227 ? 0.642 3.616 -9.424 1.00 98.19 227 ILE A N 1
ATOM 1704 C CA . ILE A 1 227 ? 1.016 2.675 -10.489 1.00 98.19 227 ILE A CA 1
ATOM 1705 C C . ILE A 1 227 ? 1.288 3.457 -11.775 1.00 98.19 227 ILE A C 1
ATOM 1707 O O . ILE A 1 227 ? 0.390 4.120 -12.264 1.00 98.19 227 ILE A O 1
ATOM 1711 N N . MET A 1 228 ? 2.499 3.353 -12.320 1.00 96.25 228 MET A N 1
ATOM 1712 C CA . MET A 1 228 ? 2.954 4.025 -13.539 1.00 96.25 228 MET A CA 1
ATOM 1713 C C . MET A 1 228 ? 4.079 3.200 -14.179 1.00 96.25 228 MET A C 1
ATOM 1715 O O . MET A 1 228 ? 4.485 2.186 -13.616 1.00 96.25 228 MET A O 1
ATOM 1719 N N . SER A 1 229 ? 4.585 3.587 -15.351 1.00 96.31 229 SER A N 1
ATOM 1720 C CA . SER A 1 229 ? 5.834 3.005 -15.861 1.00 96.31 229 SER A CA 1
ATOM 1721 C C . SER A 1 229 ? 7.025 3.766 -15.293 1.00 96.31 229 SER A C 1
ATOM 1723 O O . SER A 1 229 ? 7.118 4.986 -15.460 1.00 96.31 229 SER A O 1
ATOM 1725 N N . ARG A 1 230 ? 7.968 3.066 -14.664 1.00 95.88 230 ARG A N 1
ATOM 1726 C CA . ARG A 1 230 ? 9.143 3.696 -14.041 1.00 95.88 230 ARG A CA 1
ATOM 1727 C C . ARG A 1 230 ? 10.009 4.457 -15.038 1.00 95.88 230 ARG A C 1
ATOM 1729 O O . ARG A 1 230 ? 10.597 5.474 -14.677 1.00 95.88 230 ARG A O 1
ATOM 1736 N N . GLU A 1 231 ? 10.057 3.999 -16.285 1.00 95.06 231 GLU A N 1
ATOM 1737 C CA . GLU A 1 231 ? 10.698 4.729 -17.379 1.00 95.06 231 GLU A CA 1
ATOM 1738 C C . GLU A 1 231 ? 10.026 6.088 -17.605 1.00 95.06 231 GLU A C 1
ATOM 1740 O O . GLU A 1 231 ? 10.706 7.115 -17.634 1.00 95.06 231 GLU A O 1
ATOM 1745 N N . SER A 1 232 ? 8.688 6.108 -17.683 1.00 94.75 232 SER A N 1
ATOM 1746 C CA . SER A 1 232 ? 7.920 7.345 -17.875 1.00 94.75 232 SER A CA 1
ATOM 1747 C C . SER A 1 232 ? 8.109 8.334 -16.727 1.00 94.75 232 SER A C 1
ATOM 1749 O O . SER A 1 232 ? 8.198 9.532 -16.969 1.00 94.75 232 SER A O 1
ATOM 1751 N N . TYR A 1 233 ? 8.244 7.851 -15.489 1.00 95.12 233 TYR A N 1
ATOM 1752 C CA . TYR A 1 233 ? 8.513 8.717 -14.346 1.00 95.12 233 TYR A CA 1
ATOM 1753 C C . TYR A 1 233 ? 9.948 9.248 -14.357 1.00 95.12 233 TYR A C 1
ATOM 1755 O O . TYR A 1 233 ? 10.155 10.439 -14.137 1.00 95.12 233 TYR A O 1
ATOM 1763 N N . LEU A 1 234 ? 10.940 8.409 -14.688 1.00 93.75 234 LEU A N 1
ATOM 1764 C CA . LEU A 1 234 ? 12.347 8.821 -14.748 1.00 93.75 234 LEU A CA 1
ATOM 1765 C C . LEU A 1 234 ? 12.555 10.023 -15.682 1.00 93.75 234 LEU A C 1
ATOM 1767 O O . LEU A 1 234 ? 13.319 10.928 -15.351 1.00 93.75 234 LEU A O 1
ATOM 1771 N N . VAL A 1 235 ? 11.881 10.049 -16.836 1.00 92.31 235 VAL A N 1
ATOM 1772 C CA . VAL A 1 235 ? 12.043 11.134 -17.821 1.00 92.31 235 VAL A CA 1
ATOM 1773 C C . VAL A 1 235 ? 11.382 12.450 -17.403 1.00 92.31 235 VAL A C 1
ATOM 1775 O O . VAL A 1 235 ? 11.718 13.490 -17.963 1.00 92.31 235 VAL A O 1
ATOM 1778 N N . THR A 1 236 ? 10.495 12.441 -16.401 1.00 92.62 236 THR A N 1
ATOM 1779 C CA . THR A 1 236 ? 9.929 13.682 -15.838 1.00 92.62 236 THR A CA 1
ATOM 1780 C C . THR A 1 236 ? 10.952 14.483 -15.031 1.00 92.62 236 THR A C 1
ATOM 1782 O O . THR A 1 236 ? 10.777 15.685 -14.839 1.00 92.62 236 THR A O 1
ATOM 1785 N N . GLY A 1 237 ? 12.002 13.823 -14.527 1.00 90.12 237 GLY A N 1
ATOM 1786 C CA . GLY A 1 237 ? 12.968 14.412 -13.600 1.00 90.12 237 GLY A CA 1
ATOM 1787 C C . GLY A 1 237 ? 12.428 14.661 -12.185 1.00 90.12 237 GLY A C 1
ATOM 1788 O O . GLY A 1 237 ? 13.126 15.291 -11.390 1.00 90.12 237 GLY A O 1
ATOM 1789 N N . GLN A 1 238 ? 11.218 14.193 -11.860 1.00 90.25 238 GLN A N 1
ATOM 1790 C CA . GLN A 1 238 ? 10.660 14.278 -10.509 1.00 90.25 238 GLN A CA 1
ATOM 1791 C C . GLN A 1 238 ? 11.426 13.380 -9.530 1.00 90.25 238 GLN A C 1
ATOM 1793 O O . GLN A 1 238 ? 11.974 12.337 -9.899 1.00 90.25 238 GLN A O 1
ATOM 1798 N N . ALA A 1 239 ? 11.466 13.797 -8.265 1.00 87.12 239 ALA A N 1
ATOM 1799 C CA . ALA A 1 239 ? 12.106 13.037 -7.200 1.00 87.12 239 ALA A CA 1
ATOM 1800 C C . ALA A 1 239 ? 11.209 11.889 -6.707 1.00 87.12 239 ALA A C 1
ATOM 1802 O O . ALA A 1 239 ? 9.993 11.898 -6.901 1.00 87.12 239 ALA A O 1
ATOM 1803 N N . GLN A 1 240 ? 11.832 10.905 -6.066 1.00 89.88 240 GLN A N 1
ATOM 1804 C CA . GLN A 1 240 ? 11.173 9.889 -5.249 1.00 89.88 240 GLN A CA 1
ATOM 1805 C C . GLN A 1 240 ? 11.847 9.901 -3.881 1.00 89.88 240 GLN A C 1
ATOM 1807 O O . GLN A 1 240 ? 13.051 10.159 -3.800 1.00 89.88 240 GLN A O 1
ATOM 1812 N N . ASP A 1 241 ? 11.075 9.628 -2.843 1.00 90.75 241 ASP A N 1
ATOM 1813 C CA . ASP A 1 241 ? 11.552 9.564 -1.465 1.00 90.75 241 ASP A CA 1
ATOM 1814 C C . ASP A 1 241 ? 12.200 8.210 -1.130 1.00 90.75 241 ASP A C 1
ATOM 1816 O O . ASP A 1 241 ? 12.207 7.246 -1.911 1.00 90.75 241 ASP A O 1
ATOM 1820 N N . ALA A 1 242 ? 12.818 8.147 0.046 1.00 93.12 242 ALA A N 1
ATOM 1821 C CA . ALA A 1 242 ? 13.599 6.997 0.477 1.00 93.12 242 ALA A CA 1
ATOM 1822 C C . ALA A 1 242 ? 12.802 5.690 0.662 1.00 93.12 242 ALA A C 1
ATOM 1824 O O . ALA A 1 242 ? 13.400 4.612 0.628 1.00 93.12 242 ALA A O 1
ATOM 1825 N N . GLU A 1 243 ? 11.486 5.731 0.875 1.00 93.25 243 GLU A N 1
ATOM 1826 C CA . GLU A 1 243 ? 10.642 4.532 0.945 1.00 93.25 243 GLU A CA 1
ATOM 1827 C C . GLU A 1 243 ? 10.231 3.999 -0.434 1.00 93.25 243 GLU A C 1
ATOM 1829 O O . GLU A 1 243 ? 9.901 2.817 -0.558 1.00 93.25 243 GLU A O 1
ATOM 1834 N N . GLN A 1 244 ? 10.279 4.831 -1.476 1.00 93.38 244 GLN A N 1
ATOM 1835 C CA . GLN A 1 244 ? 9.990 4.428 -2.854 1.00 93.38 244 GLN A CA 1
ATOM 1836 C C . GLN A 1 244 ? 11.194 3.796 -3.563 1.00 93.38 244 GLN A C 1
ATOM 1838 O O . GLN A 1 244 ? 11.021 3.062 -4.542 1.00 93.38 244 GLN A O 1
ATOM 1843 N N . ILE A 1 245 ? 12.413 4.064 -3.087 1.00 89.62 245 ILE A N 1
ATOM 1844 C CA . ILE A 1 245 ? 13.653 3.632 -3.736 1.00 89.62 245 ILE A CA 1
ATOM 1845 C C . ILE A 1 245 ? 14.338 2.538 -2.916 1.00 89.62 245 ILE A C 1
ATOM 1847 O O . ILE A 1 245 ? 14.729 2.737 -1.770 1.00 89.62 245 ILE A O 1
ATOM 1851 N N . TRP A 1 246 ? 14.597 1.393 -3.546 1.00 90.69 246 TRP A N 1
ATOM 1852 C CA . TRP A 1 246 ? 15.426 0.331 -2.974 1.00 90.69 246 TRP A CA 1
ATOM 1853 C C . TRP A 1 246 ? 16.576 -0.051 -3.907 1.00 90.69 246 TRP A C 1
ATOM 1855 O O . TRP A 1 246 ? 16.521 0.106 -5.134 1.00 90.69 246 TRP A O 1
ATOM 1865 N N . PHE A 1 247 ? 17.674 -0.511 -3.307 1.00 89.75 247 PHE A N 1
ATOM 1866 C CA . PHE A 1 247 ? 18.944 -0.680 -4.002 1.00 89.75 247 PHE A CA 1
ATOM 1867 C C . PHE A 1 247 ? 18.841 -1.677 -5.169 1.00 89.75 247 PHE A C 1
ATOM 1869 O O . PHE A 1 247 ? 18.363 -2.797 -5.023 1.00 89.75 247 PHE A O 1
ATOM 1876 N N . GLY A 1 248 ? 19.325 -1.276 -6.347 1.00 91.69 248 GLY A N 1
ATOM 1877 C CA . GLY A 1 248 ? 19.401 -2.147 -7.524 1.00 91.69 248 GLY A CA 1
ATOM 1878 C C . GLY A 1 248 ? 18.107 -2.301 -8.334 1.00 91.69 248 GLY A C 1
ATOM 1879 O O . GLY A 1 248 ? 18.164 -2.911 -9.400 1.00 91.69 248 GLY A O 1
ATOM 1880 N N . MET A 1 249 ? 16.979 -1.704 -7.926 1.00 93.75 249 MET A N 1
ATOM 1881 C CA . MET A 1 249 ? 15.682 -1.899 -8.598 1.00 93.75 249 MET A CA 1
ATOM 1882 C C . MET A 1 249 ? 15.700 -1.590 -10.109 1.00 93.75 249 MET A C 1
ATOM 1884 O O . MET A 1 249 ? 15.157 -2.347 -10.909 1.00 93.75 249 MET A O 1
ATOM 1888 N N . THR A 1 250 ? 16.377 -0.515 -10.539 1.00 94.94 250 THR A N 1
ATOM 1889 C CA . THR A 1 250 ? 16.507 -0.181 -11.971 1.00 94.94 250 THR A CA 1
ATOM 1890 C C . THR A 1 250 ? 17.397 -1.174 -12.700 1.00 94.94 250 THR A C 1
ATOM 1892 O O . THR A 1 250 ? 17.075 -1.555 -13.815 1.00 94.94 250 THR A O 1
ATOM 1895 N N . ALA A 1 251 ? 18.486 -1.632 -12.079 1.00 95.38 251 ALA A N 1
ATOM 1896 C CA . ALA A 1 251 ? 19.383 -2.610 -12.691 1.00 95.38 251 ALA A CA 1
ATOM 1897 C C . ALA A 1 251 ? 18.711 -3.981 -12.887 1.00 95.38 251 ALA A C 1
ATOM 1899 O O . ALA A 1 251 ? 19.087 -4.708 -13.799 1.00 95.38 251 ALA A O 1
ATOM 1900 N N . LEU A 1 252 ? 17.706 -4.308 -12.067 1.00 95.56 252 LEU A N 1
ATOM 1901 C CA . LEU A 1 252 ? 16.855 -5.492 -12.228 1.00 95.56 252 LEU A CA 1
ATOM 1902 C C . LEU A 1 252 ? 15.826 -5.356 -13.362 1.00 95.56 252 LEU A C 1
ATOM 1904 O O . LEU A 1 252 ? 15.098 -6.306 -13.633 1.00 95.56 252 LEU A O 1
ATOM 1908 N N . GLY A 1 253 ? 15.710 -4.178 -13.982 1.00 96.44 253 GLY A N 1
ATOM 1909 C CA . GLY A 1 253 ? 14.670 -3.899 -14.969 1.00 96.44 253 GLY A CA 1
ATOM 1910 C C . GLY A 1 253 ? 13.258 -3.883 -14.378 1.00 96.44 253 GLY A C 1
ATOM 1911 O O . GLY A 1 253 ? 12.297 -4.015 -15.131 1.00 96.44 253 GLY A O 1
ATOM 1912 N N . LEU A 1 254 ? 13.113 -3.738 -13.053 1.00 96.56 254 LEU A N 1
ATOM 1913 C CA . LEU A 1 254 ? 11.812 -3.700 -12.379 1.00 96.56 254 LEU A CA 1
ATOM 1914 C C . LEU A 1 254 ? 10.955 -2.550 -12.926 1.00 96.56 254 LEU A C 1
ATOM 1916 O O . LEU A 1 254 ? 11.423 -1.411 -12.986 1.00 96.56 254 LEU A O 1
ATOM 1920 N N . ASP A 1 255 ? 9.695 -2.835 -13.242 1.00 97.38 255 ASP A N 1
ATOM 1921 C CA . ASP A 1 255 ? 8.651 -1.838 -13.516 1.00 97.38 255 ASP A CA 1
ATOM 1922 C C . ASP A 1 255 ? 7.372 -2.173 -12.716 1.00 97.38 255 ASP A C 1
ATOM 1924 O O . ASP A 1 255 ? 7.258 -3.260 -12.156 1.00 97.38 255 ASP A O 1
ATOM 1928 N N . HIS A 1 256 ? 6.386 -1.277 -12.628 1.00 97.94 256 HIS A N 1
ATOM 1929 C CA . HIS A 1 256 ? 5.155 -1.546 -11.876 1.00 97.94 256 HIS A CA 1
ATOM 1930 C C . HIS A 1 256 ? 4.277 -2.609 -12.556 1.00 97.94 256 HIS A C 1
ATOM 1932 O O . HIS A 1 256 ? 3.396 -3.163 -11.905 1.00 97.94 256 HIS A O 1
ATOM 1938 N N . GLU A 1 257 ? 4.555 -2.983 -13.813 1.00 98.19 257 GLU A N 1
ATOM 1939 C CA . GLU A 1 257 ? 4.037 -4.230 -14.396 1.00 98.19 257 GLU A CA 1
ATOM 1940 C C . GLU A 1 257 ? 4.345 -5.416 -13.475 1.00 98.19 257 GLU A C 1
ATOM 1942 O O . GLU A 1 257 ? 3.469 -6.226 -13.195 1.00 98.19 257 GLU A O 1
ATOM 1947 N N . ASP A 1 258 ? 5.567 -5.485 -12.944 1.00 98.19 258 ASP A N 1
ATOM 1948 C CA . ASP A 1 258 ? 6.005 -6.558 -12.057 1.00 98.19 258 ASP A CA 1
ATOM 1949 C C . ASP A 1 258 ? 5.246 -6.588 -10.731 1.00 98.19 258 ASP A C 1
ATOM 1951 O O . ASP A 1 258 ? 4.887 -7.657 -10.236 1.00 98.19 258 ASP A O 1
ATOM 1955 N N . ILE A 1 259 ? 4.957 -5.405 -10.191 1.00 97.81 259 ILE A N 1
ATOM 1956 C CA . ILE A 1 259 ? 4.156 -5.227 -8.977 1.00 97.81 259 ILE A CA 1
ATOM 1957 C C . ILE A 1 259 ? 2.747 -5.777 -9.198 1.00 97.81 259 ILE A C 1
ATOM 1959 O O . ILE A 1 259 ? 2.246 -6.538 -8.374 1.00 97.81 259 ILE A O 1
ATOM 1963 N N . LEU A 1 260 ? 2.111 -5.427 -10.321 1.00 98.50 260 LEU A N 1
ATOM 1964 C CA . LEU A 1 260 ? 0.783 -5.939 -10.653 1.00 98.50 260 LEU A CA 1
ATOM 1965 C C . LEU A 1 260 ? 0.827 -7.466 -10.834 1.00 98.50 260 LEU A C 1
ATOM 1967 O O . LEU A 1 260 ? 0.061 -8.186 -10.196 1.00 98.50 260 LEU A O 1
ATOM 1971 N N . MET A 1 261 ? 1.769 -7.983 -11.627 1.00 97.25 261 MET A N 1
ATOM 1972 C CA . MET A 1 261 ? 1.931 -9.423 -11.880 1.00 97.25 261 MET A CA 1
ATOM 1973 C C . MET A 1 261 ? 2.129 -10.262 -10.611 1.00 97.25 261 MET A C 1
ATOM 1975 O O . MET A 1 261 ? 1.707 -11.423 -10.560 1.00 97.25 261 MET A O 1
ATOM 1979 N N . ALA A 1 262 ? 2.726 -9.688 -9.566 1.00 96.75 262 ALA A N 1
ATOM 1980 C CA . ALA A 1 262 ? 2.907 -10.362 -8.286 1.00 96.75 262 ALA A CA 1
ATOM 1981 C C . ALA A 1 262 ? 1.583 -10.753 -7.606 1.00 96.75 262 ALA A C 1
ATOM 1983 O O . ALA A 1 262 ? 1.563 -11.705 -6.833 1.00 96.75 262 ALA A O 1
ATOM 1984 N N . MET A 1 263 ? 0.470 -10.100 -7.949 1.00 98.00 263 MET A N 1
ATOM 1985 C CA . MET A 1 263 ? -0.846 -10.443 -7.411 1.00 98.00 263 MET A CA 1
ATOM 1986 C C . MET A 1 263 ? -1.615 -11.473 -8.236 1.00 98.00 263 MET A C 1
ATOM 1988 O O . MET A 1 263 ? -2.524 -12.091 -7.693 1.00 98.00 263 MET A O 1
ATOM 1992 N N . ALA A 1 264 ? -1.298 -11.703 -9.513 1.00 97.31 264 ALA A N 1
ATOM 1993 C CA . ALA A 1 264 ? -2.087 -12.615 -10.348 1.00 97.31 264 ALA A CA 1
ATOM 1994 C C . ALA A 1 264 ? -2.160 -14.042 -9.744 1.00 97.31 264 ALA A C 1
ATOM 1996 O O . ALA A 1 264 ? -1.149 -14.562 -9.283 1.00 97.31 264 ALA A O 1
ATOM 1997 N N . PRO A 1 265 ? -3.315 -14.730 -9.718 1.00 97.56 265 PRO A N 1
ATOM 1998 C CA . PRO A 1 265 ? -4.611 -14.366 -10.292 1.00 97.56 265 PRO A CA 1
ATOM 1999 C C . PRO A 1 265 ? -5.555 -13.642 -9.313 1.00 97.56 265 PRO A C 1
ATOM 2001 O O . PRO A 1 265 ? -6.777 -13.667 -9.502 1.00 97.56 265 PRO A O 1
ATOM 2004 N N . LYS A 1 266 ? -5.042 -13.070 -8.220 1.00 98.56 266 LYS A N 1
ATOM 2005 C CA . LYS A 1 266 ? -5.855 -12.343 -7.242 1.00 98.56 266 LYS A CA 1
ATOM 2006 C C . LYS A 1 266 ? -6.380 -11.025 -7.831 1.00 98.56 266 LYS A C 1
ATOM 2008 O O . LYS A 1 266 ? -5.769 -10.481 -8.755 1.00 98.56 266 LYS A O 1
ATOM 2013 N N . PRO A 1 267 ? -7.508 -10.505 -7.319 1.00 98.69 267 PRO A N 1
ATOM 2014 C CA . PRO A 1 267 ? -8.071 -9.247 -7.785 1.00 98.69 267 PRO A CA 1
ATOM 2015 C C . PRO A 1 267 ? -7.177 -8.034 -7.509 1.00 98.69 267 PRO A C 1
ATOM 2017 O O . PRO A 1 267 ? -6.695 -7.845 -6.388 1.00 98.69 267 PRO A O 1
ATOM 2020 N N . VAL A 1 268 ? -7.031 -7.171 -8.516 1.00 98.94 268 VAL A N 1
ATOM 2021 C CA . VAL A 1 268 ? -6.382 -5.860 -8.420 1.00 98.94 268 VAL A CA 1
ATOM 2022 C C . VAL A 1 268 ? -7.212 -4.789 -9.134 1.00 98.94 268 VAL A C 1
ATOM 2024 O O . VAL A 1 268 ? -7.607 -4.961 -10.288 1.00 98.94 268 VAL A O 1
ATOM 2027 N N . LEU A 1 269 ? -7.426 -3.655 -8.467 1.00 98.94 269 LEU A N 1
ATOM 2028 C CA . LEU A 1 269 ? -8.016 -2.448 -9.045 1.00 98.94 269 LEU A CA 1
ATOM 2029 C C . LEU A 1 269 ? -6.996 -1.305 -9.036 1.00 98.94 269 LEU A C 1
ATOM 2031 O O . LEU A 1 269 ? -6.701 -0.735 -7.993 1.00 98.94 269 LEU A O 1
ATOM 2035 N N . VAL A 1 270 ? -6.479 -0.929 -10.201 1.00 98.94 270 VAL A N 1
ATOM 2036 C CA . VAL A 1 270 ? -5.628 0.260 -10.324 1.00 98.94 270 VAL A CA 1
ATOM 2037 C C . VAL A 1 270 ? -6.509 1.508 -10.351 1.00 98.94 270 VAL A C 1
ATOM 2039 O O . VAL A 1 270 ? -7.420 1.607 -11.175 1.00 98.94 270 VAL A O 1
ATOM 2042 N N . LEU A 1 271 ? -6.239 2.455 -9.455 1.00 98.88 271 LEU A N 1
ATOM 2043 C CA . LEU A 1 271 ? -6.961 3.723 -9.343 1.00 98.88 271 LEU A CA 1
ATOM 2044 C C . LEU A 1 271 ? -6.018 4.866 -9.729 1.00 98.88 271 LEU A C 1
ATOM 2046 O O . LEU A 1 271 ? -4.919 4.971 -9.184 1.00 98.88 271 LEU A O 1
ATOM 2050 N N . ALA A 1 272 ? -6.421 5.727 -10.658 1.00 98.69 272 ALA A N 1
ATOM 2051 C CA . ALA A 1 272 ? -5.589 6.841 -11.108 1.00 98.69 272 ALA A CA 1
ATOM 2052 C C . ALA A 1 272 ? -6.405 8.107 -11.369 1.00 98.69 272 ALA A C 1
ATOM 2054 O O . ALA A 1 272 ? -7.632 8.069 -11.467 1.00 98.69 272 ALA A O 1
ATOM 2055 N N . VAL A 1 273 ? -5.700 9.227 -11.500 1.00 98.56 273 VAL A N 1
ATOM 2056 C CA . VAL A 1 273 ? -6.275 10.509 -11.904 1.00 98.56 273 VAL A CA 1
ATOM 2057 C C . VAL A 1 273 ? -5.530 11.056 -13.118 1.00 98.56 273 VAL A C 1
ATOM 2059 O O . VAL A 1 273 ? -4.350 10.770 -13.310 1.00 98.56 273 VAL A O 1
ATOM 2062 N N . THR A 1 274 ? -6.226 11.818 -13.956 1.00 97.44 274 THR A N 1
ATOM 2063 C CA . THR A 1 274 ? -5.717 12.303 -15.253 1.00 97.44 274 THR A CA 1
ATOM 2064 C C . THR A 1 274 ? -4.610 13.352 -15.150 1.00 97.44 274 THR A C 1
ATOM 2066 O O . THR A 1 274 ? -3.751 13.400 -16.025 1.00 97.44 274 THR A O 1
ATOM 2069 N N . ASN A 1 275 ? -4.628 14.208 -14.121 1.00 96.12 275 ASN A N 1
ATOM 2070 C CA . ASN A 1 275 ? -3.739 15.370 -13.997 1.00 96.12 275 ASN A CA 1
ATOM 2071 C C . ASN A 1 275 ? -2.794 15.239 -12.790 1.00 96.12 275 ASN A C 1
ATOM 2073 O O . ASN A 1 275 ? -2.698 16.150 -11.958 1.00 96.12 275 ASN A O 1
ATOM 2077 N N . ASP A 1 276 ? -2.138 14.086 -12.679 1.00 95.88 276 ASP A N 1
ATOM 2078 C CA . ASP A 1 276 ? -1.165 13.761 -11.633 1.00 95.88 276 ASP A CA 1
ATOM 2079 C C . ASP A 1 276 ? 0.280 14.081 -12.075 1.00 95.88 276 ASP A C 1
ATOM 2081 O O . ASP A 1 276 ? 0.576 14.195 -13.264 1.00 95.88 276 ASP A O 1
ATOM 2085 N N . PHE A 1 277 ? 1.197 14.211 -11.115 1.00 93.50 277 PHE A N 1
ATOM 2086 C CA . PHE A 1 277 ? 2.636 14.215 -11.382 1.00 93.50 277 PHE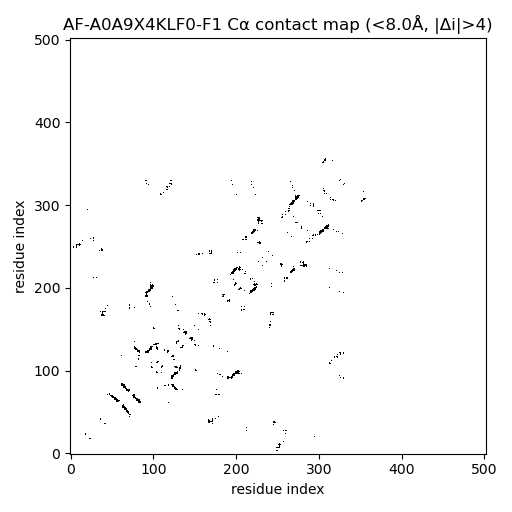 A CA 1
ATOM 2087 C C . PHE A 1 277 ? 3.171 12.803 -11.667 1.00 93.50 277 PHE A C 1
ATOM 2089 O O . PHE A 1 277 ? 4.225 12.666 -12.287 1.00 93.50 277 PHE A O 1
ATOM 2096 N N . PHE A 1 278 ? 2.438 11.755 -11.272 1.00 94.69 278 PHE A N 1
ATOM 2097 C CA . PHE A 1 278 ? 2.618 10.411 -11.820 1.00 94.69 278 PHE A CA 1
ATOM 2098 C C . PHE A 1 278 ? 2.000 10.332 -13.228 1.00 94.69 278 PHE A C 1
ATOM 2100 O O . PHE A 1 278 ? 0.782 10.447 -13.355 1.00 94.69 278 PHE A O 1
ATOM 2107 N N . PRO A 1 279 ? 2.789 10.120 -14.299 1.00 94.69 279 PRO A N 1
ATOM 2108 C CA . PRO A 1 279 ? 2.272 10.204 -15.664 1.00 94.69 279 PRO A CA 1
ATOM 2109 C C . PRO A 1 279 ? 1.186 9.162 -15.950 1.00 94.69 279 PRO A C 1
ATOM 2111 O O . PRO A 1 279 ? 1.448 7.953 -15.910 1.00 94.69 279 PRO A O 1
ATOM 2114 N N . ILE A 1 280 ? -0.017 9.626 -16.299 1.00 97.12 280 ILE A N 1
ATOM 2115 C CA . ILE A 1 280 ? -1.169 8.762 -16.591 1.00 97.12 280 ILE A CA 1
ATOM 2116 C C . ILE A 1 280 ? -0.909 7.848 -17.797 1.00 97.12 280 ILE A C 1
ATOM 2118 O O . ILE A 1 280 ? -1.335 6.694 -17.816 1.00 97.12 280 ILE A O 1
ATOM 2122 N N . GLU A 1 281 ? -0.123 8.303 -18.776 1.00 97.31 281 GLU A N 1
ATOM 2123 C CA . GLU A 1 281 ? 0.314 7.499 -19.919 1.00 97.31 281 GLU A CA 1
ATOM 2124 C C . GLU A 1 281 ? 1.147 6.291 -19.473 1.00 97.31 281 GLU A C 1
ATOM 2126 O O . GLU A 1 281 ? 1.013 5.195 -20.026 1.00 97.31 281 GLU A O 1
ATOM 2131 N N . GLY A 1 282 ? 1.970 6.471 -18.435 1.00 97.69 282 GLY A N 1
ATOM 2132 C CA . GLY A 1 282 ? 2.716 5.396 -17.793 1.00 97.69 282 GLY A CA 1
ATOM 2133 C C . GLY A 1 282 ? 1.783 4.369 -17.157 1.00 97.69 282 GLY A C 1
ATOM 2134 O O . GLY A 1 282 ? 1.975 3.168 -17.340 1.00 97.69 282 GLY A O 1
ATOM 2135 N N . THR A 1 283 ? 0.741 4.829 -16.464 1.00 98.56 283 THR A N 1
ATOM 2136 C CA . THR A 1 283 ? -0.297 3.971 -15.874 1.00 98.56 283 THR A CA 1
ATOM 2137 C C . THR A 1 283 ? -1.026 3.160 -16.937 1.00 98.56 283 THR A C 1
ATOM 2139 O O . THR A 1 283 ? -1.143 1.940 -16.808 1.00 98.56 283 THR A O 1
ATOM 2142 N N . HIS A 1 284 ? -1.472 3.811 -18.016 1.00 98.56 284 HIS A N 1
ATOM 2143 C CA . HIS A 1 284 ? -2.139 3.151 -19.136 1.00 98.56 284 HIS A CA 1
ATOM 2144 C C . HIS A 1 284 ? -1.265 2.065 -19.758 1.00 98.56 284 HIS A C 1
ATOM 2146 O O . HIS A 1 284 ? -1.723 0.934 -19.917 1.00 98.56 284 HIS A O 1
ATOM 2152 N N . ARG A 1 285 ? 0.002 2.385 -20.059 1.00 97.94 285 ARG A N 1
ATOM 2153 C CA . ARG A 1 285 ? 0.972 1.425 -20.600 1.00 97.94 285 ARG A CA 1
ATOM 2154 C C . ARG A 1 285 ? 1.128 0.221 -19.670 1.00 97.94 285 ARG A C 1
ATOM 2156 O O . ARG A 1 285 ? 1.048 -0.915 -20.133 1.00 97.94 285 ARG A O 1
ATOM 2163 N N . THR A 1 286 ? 1.336 0.464 -18.377 1.00 98.56 286 THR A N 1
ATOM 2164 C CA . THR A 1 286 ? 1.545 -0.584 -17.370 1.00 98.56 286 THR A CA 1
ATOM 2165 C C . THR A 1 286 ? 0.332 -1.509 -17.245 1.00 98.56 286 THR A C 1
ATOM 2167 O O . THR A 1 286 ? 0.485 -2.731 -17.296 1.00 98.56 286 THR A O 1
ATOM 2170 N N . VAL A 1 287 ? -0.880 -0.951 -17.131 1.00 98.56 287 VAL A N 1
ATOM 2171 C CA . VAL A 1 287 ? -2.117 -1.742 -17.039 1.00 98.56 287 VAL A CA 1
ATOM 2172 C C . VAL A 1 287 ? -2.346 -2.540 -18.318 1.00 98.56 287 VAL A C 1
ATOM 2174 O O . VAL A 1 287 ? -2.608 -3.737 -18.238 1.00 98.56 287 VAL A O 1
ATOM 2177 N N . GLU A 1 288 ? -2.232 -1.909 -19.488 1.00 98.12 288 GLU A N 1
ATOM 2178 C CA . GLU A 1 288 ? -2.509 -2.566 -20.767 1.00 98.12 288 GLU A CA 1
ATOM 2179 C C . GLU A 1 288 ? -1.570 -3.747 -21.008 1.00 98.12 288 GLU A C 1
ATOM 2181 O O . GLU A 1 288 ? -2.021 -4.853 -21.307 1.00 98.12 288 GLU A O 1
ATOM 2186 N N . ARG A 1 289 ? -0.265 -3.552 -20.785 1.00 97.19 289 ARG A N 1
ATOM 2187 C CA . ARG A 1 289 ? 0.721 -4.623 -20.943 1.00 97.19 289 ARG A CA 1
ATOM 2188 C C . ARG A 1 289 ? 0.403 -5.795 -20.024 1.00 97.19 289 ARG A C 1
ATOM 2190 O O . ARG A 1 289 ? 0.423 -6.941 -20.476 1.00 97.19 289 ARG A O 1
ATOM 2197 N N . VAL A 1 290 ? 0.077 -5.544 -18.755 1.00 97.69 290 VAL A N 1
ATOM 2198 C CA . VAL A 1 290 ? -0.087 -6.620 -17.770 1.00 97.69 290 VAL A CA 1
ATOM 2199 C C . VAL A 1 290 ? -1.396 -7.411 -17.904 1.00 97.69 290 VAL A C 1
ATOM 2201 O O . VAL A 1 290 ? -1.482 -8.520 -17.377 1.00 97.69 290 VAL A O 1
ATOM 2204 N N . ARG A 1 291 ? -2.397 -6.922 -18.655 1.00 97.88 291 ARG A N 1
ATOM 2205 C CA . ARG A 1 291 ? -3.674 -7.640 -18.877 1.00 97.88 291 ARG A CA 1
ATOM 2206 C C . ARG A 1 291 ? -3.486 -9.078 -19.345 1.00 97.88 291 ARG A C 1
ATOM 2208 O O . ARG A 1 291 ? -4.179 -9.969 -18.855 1.00 97.88 291 ARG A O 1
ATOM 2215 N N . ARG A 1 292 ? -2.498 -9.316 -20.217 1.00 97.69 292 ARG A N 1
ATOM 2216 C CA . ARG A 1 292 ? -2.164 -10.653 -20.744 1.00 97.69 292 ARG A CA 1
ATOM 2217 C C . ARG A 1 292 ? -1.922 -11.691 -19.644 1.00 97.69 292 ARG A C 1
ATOM 2219 O O . ARG A 1 292 ? -2.151 -12.877 -19.851 1.00 97.69 292 ARG A O 1
ATOM 2226 N N . ILE A 1 293 ? -1.467 -11.248 -18.473 1.00 98.31 293 ILE A N 1
ATOM 2227 C CA . ILE A 1 293 ? -1.163 -12.124 -17.347 1.00 98.31 293 ILE A CA 1
ATOM 2228 C C . ILE A 1 293 ? -2.450 -12.639 -16.721 1.00 98.31 293 ILE A C 1
ATOM 2230 O O . ILE A 1 293 ? -2.575 -13.839 -16.532 1.00 98.31 293 ILE A O 1
ATOM 2234 N N . TRP A 1 294 ? -3.455 -11.793 -16.495 1.00 98.25 294 TRP A N 1
ATOM 2235 C CA . TRP A 1 294 ? -4.763 -12.274 -16.038 1.00 98.25 294 TRP A CA 1
ATOM 2236 C C . TRP A 1 294 ? -5.481 -13.111 -17.106 1.00 98.25 294 TRP A C 1
ATOM 2238 O O . TRP A 1 294 ? -6.124 -14.101 -16.760 1.00 98.25 294 TRP A O 1
ATOM 2248 N N . THR A 1 295 ? -5.286 -12.809 -18.397 1.00 97.50 295 THR A N 1
ATOM 2249 C CA . THR A 1 295 ? -5.744 -13.672 -19.505 1.00 97.50 295 THR A CA 1
ATOM 2250 C C . THR A 1 295 ? -5.130 -15.070 -19.446 1.00 97.50 295 THR A C 1
ATOM 2252 O O . THR A 1 295 ? -5.836 -16.061 -19.612 1.00 97.50 295 THR A O 1
ATOM 2255 N N . MET A 1 296 ? -3.841 -15.193 -19.118 1.00 97.19 296 MET A N 1
ATOM 2256 C CA . MET A 1 296 ? -3.174 -16.492 -18.928 1.00 97.19 296 MET A CA 1
ATOM 2257 C C . MET A 1 296 ? -3.815 -17.344 -17.810 1.00 97.19 296 MET A C 1
ATOM 2259 O O . MET A 1 296 ? -3.736 -18.578 -17.819 1.00 97.19 296 MET A O 1
ATOM 2263 N N . TYR A 1 297 ? -4.476 -16.708 -16.839 1.00 97.00 297 TYR A N 1
ATOM 2264 C CA . TYR A 1 297 ? -5.238 -17.387 -15.789 1.00 97.00 297 TYR A CA 1
ATOM 2265 C C . TYR A 1 297 ? -6.734 -17.543 -16.104 1.00 97.00 297 TYR A C 1
ATOM 2267 O O . TYR A 1 297 ? -7.410 -18.257 -15.364 1.00 97.00 297 TYR A O 1
ATOM 2275 N N . GLY A 1 298 ? -7.241 -16.938 -17.184 1.00 97.44 298 GLY A N 1
ATOM 2276 C CA . GLY A 1 298 ? -8.669 -16.910 -17.519 1.00 97.44 298 GLY A CA 1
ATOM 2277 C C . GLY A 1 298 ? -9.509 -16.115 -16.514 1.00 97.44 298 GLY A C 1
ATOM 2278 O O . GLY A 1 298 ? -10.624 -16.521 -16.193 1.00 97.44 298 GLY A O 1
ATOM 2279 N N . CYS A 1 299 ? -8.939 -15.051 -15.941 1.00 97.06 299 CYS A N 1
ATOM 2280 C CA . CYS A 1 299 ? -9.590 -14.204 -14.938 1.00 97.06 299 CYS A CA 1
ATOM 2281 C C . CYS A 1 299 ? -9.392 -12.708 -15.221 1.00 97.06 299 CYS A C 1
ATOM 2283 O O . CYS A 1 299 ? -9.062 -11.919 -14.338 1.00 97.06 299 CYS A O 1
ATOM 2285 N N . GLU A 1 300 ? -9.562 -12.302 -16.476 1.00 96.62 300 GLU A N 1
ATOM 2286 C CA . GLU A 1 300 ? -9.360 -10.931 -16.961 1.00 96.62 300 GLU A CA 1
ATOM 2287 C C . GLU A 1 300 ? -10.158 -9.877 -16.185 1.00 96.62 300 GLU A C 1
ATOM 2289 O O . GLU A 1 300 ? -9.713 -8.739 -16.032 1.00 96.62 300 GLU A O 1
ATOM 2294 N N . ASP A 1 301 ? -11.322 -10.261 -15.669 1.00 95.81 301 ASP A N 1
ATOM 2295 C CA . ASP A 1 301 ? -12.232 -9.438 -14.874 1.00 95.81 301 ASP A CA 1
ATOM 2296 C C . ASP A 1 301 ? -11.676 -9.058 -13.491 1.00 95.81 301 ASP A C 1
ATOM 2298 O O . ASP A 1 301 ? -12.161 -8.106 -12.866 1.00 95.81 301 ASP A O 1
ATOM 2302 N N . ARG A 1 302 ? -10.637 -9.766 -13.030 1.00 98.00 302 ARG A N 1
ATOM 2303 C CA . ARG A 1 302 ? -9.946 -9.513 -11.762 1.00 98.00 302 ARG A CA 1
ATOM 2304 C C . ARG A 1 302 ? -8.872 -8.432 -11.857 1.00 98.00 302 ARG A C 1
ATOM 2306 O O . ARG A 1 302 ? -8.409 -7.994 -10.810 1.00 98.00 302 ARG A O 1
ATOM 2313 N N . LEU A 1 303 ? -8.498 -7.967 -13.052 1.00 98.62 303 LEU A N 1
ATOM 2314 C CA . LEU A 1 303 ? -7.674 -6.765 -13.223 1.00 98.62 303 LEU A CA 1
ATOM 2315 C C . LEU A 1 303 ? -8.519 -5.614 -13.770 1.00 98.62 303 LEU A C 1
ATOM 2317 O O . LEU A 1 303 ? -8.883 -5.569 -14.951 1.00 98.62 303 LEU A O 1
ATOM 2321 N N . ARG A 1 304 ? -8.778 -4.631 -12.911 1.00 98.62 304 ARG A N 1
ATOM 2322 C CA . ARG A 1 304 ? -9.585 -3.454 -13.236 1.00 98.62 304 ARG A CA 1
ATOM 2323 C C . ARG A 1 304 ? -8.753 -2.184 -13.172 1.00 98.62 304 ARG A C 1
ATOM 2325 O O . ARG A 1 304 ? -7.740 -2.113 -12.482 1.00 98.62 304 ARG A O 1
ATOM 2332 N N . PHE A 1 305 ? -9.207 -1.178 -13.904 1.00 98.75 305 PHE A N 1
ATOM 2333 C CA . PHE A 1 305 ? -8.607 0.147 -13.931 1.00 98.75 305 PHE A CA 1
ATOM 2334 C C . PHE A 1 305 ? -9.720 1.187 -13.937 1.00 98.75 305 PHE A C 1
ATOM 2336 O O . PHE A 1 305 ? -10.632 1.101 -14.763 1.00 98.75 305 PHE A O 1
ATOM 2343 N N . VAL A 1 306 ? -9.661 2.131 -13.001 1.00 98.75 306 VAL A N 1
ATOM 2344 C CA . VAL A 1 306 ? -10.593 3.256 -12.911 1.00 98.75 306 VAL A CA 1
ATOM 2345 C C . VAL A 1 306 ? -9.796 4.548 -12.846 1.00 98.75 306 VAL A C 1
ATOM 2347 O O . VAL A 1 306 ? -8.813 4.662 -12.114 1.00 98.75 306 VAL A O 1
ATOM 2350 N N . GLU A 1 307 ? -10.259 5.513 -13.627 1.00 98.38 307 GLU A N 1
ATOM 2351 C CA . GLU A 1 307 ? -9.662 6.828 -13.782 1.00 98.38 307 GLU A CA 1
ATOM 2352 C C . GLU A 1 307 ? -10.698 7.898 -13.442 1.00 98.38 307 GLU A C 1
ATOM 2354 O O . GLU A 1 307 ? -11.859 7.800 -13.856 1.00 98.38 307 GLU A O 1
ATOM 2359 N N . ASP A 1 308 ? -10.265 8.924 -12.716 1.00 98.50 308 ASP A N 1
ATOM 2360 C CA . ASP A 1 308 ? -11.063 10.116 -12.438 1.00 98.50 308 ASP A CA 1
ATOM 2361 C C . ASP A 1 308 ? -10.371 11.389 -12.947 1.00 98.50 308 ASP A C 1
ATOM 2363 O O . ASP A 1 308 ? -9.142 11.468 -13.010 1.00 98.50 308 ASP A O 1
ATOM 2367 N N . ASP A 1 309 ? -11.157 12.401 -13.316 1.00 98.00 309 ASP A N 1
ATOM 2368 C CA . ASP A 1 309 ? -10.618 13.671 -13.813 1.00 98.00 309 ASP A CA 1
ATOM 2369 C C . ASP A 1 309 ? -10.297 14.614 -12.647 1.00 98.00 309 ASP A C 1
ATOM 2371 O O . ASP A 1 309 ? -11.147 15.367 -12.172 1.00 98.00 309 ASP A O 1
ATOM 2375 N N . SER A 1 310 ? -9.069 14.522 -12.138 1.00 97.88 310 SER A N 1
ATOM 2376 C CA . SER A 1 310 ? -8.609 15.254 -10.956 1.00 97.88 310 SER A CA 1
ATOM 2377 C C . SER A 1 310 ? -7.092 15.451 -10.984 1.00 97.88 310 SER A C 1
ATOM 2379 O O . SER A 1 310 ? -6.376 14.828 -11.769 1.00 97.88 310 SER A O 1
ATOM 2381 N N . HIS A 1 311 ? -6.603 16.314 -10.097 1.00 97.44 311 HIS A N 1
ATOM 2382 C CA . HIS A 1 311 ? -5.211 16.295 -9.651 1.00 97.44 311 HIS A CA 1
ATOM 2383 C C . HIS A 1 311 ? -4.973 15.179 -8.626 1.00 97.44 311 HIS A C 1
ATOM 2385 O O . HIS A 1 311 ? -5.927 14.521 -8.200 1.00 97.44 311 HIS A O 1
ATOM 2391 N N . HIS A 1 312 ? -3.710 14.997 -8.232 1.00 97.44 312 HIS A N 1
ATOM 2392 C CA . HIS A 1 312 ? -3.238 13.988 -7.281 1.00 97.44 312 HIS A CA 1
ATOM 2393 C C . HIS A 1 312 ? -4.115 13.880 -6.020 1.00 97.44 312 HIS A C 1
ATOM 2395 O O . HIS A 1 312 ? -4.088 14.769 -5.166 1.00 97.44 312 HIS A O 1
ATOM 2401 N N . LYS A 1 313 ? -4.931 12.816 -5.935 1.00 97.00 313 LYS A N 1
ATOM 2402 C CA . LYS A 1 313 ? -5.959 12.646 -4.895 1.00 97.00 313 LYS A CA 1
ATOM 2403 C C . LYS A 1 313 ? -6.585 11.246 -4.895 1.00 97.00 313 LYS A C 1
ATOM 2405 O O . LYS A 1 313 ? -6.859 10.702 -5.965 1.00 97.00 313 LYS A O 1
ATOM 2410 N N . TYR A 1 314 ? -6.974 10.740 -3.721 1.00 98.44 314 TYR A N 1
ATOM 2411 C CA . TYR A 1 314 ? -7.954 9.655 -3.607 1.00 98.44 314 TYR A CA 1
ATOM 2412 C C . TYR A 1 314 ? -9.366 10.246 -3.637 1.00 98.44 314 TYR A C 1
ATOM 2414 O O . TYR A 1 314 ? -9.958 10.601 -2.616 1.00 98.44 314 TYR A O 1
ATOM 2422 N N . THR A 1 315 ? -9.918 10.416 -4.835 1.00 98.56 315 THR A N 1
ATOM 2423 C CA . THR A 1 315 ? -11.214 11.082 -4.988 1.00 98.56 315 THR A CA 1
ATOM 2424 C C . THR A 1 315 ? -12.368 10.216 -4.473 1.00 98.56 315 THR A C 1
ATOM 2426 O O . THR A 1 315 ? -12.265 8.994 -4.352 1.00 98.56 315 THR A O 1
ATOM 2429 N N . VAL A 1 316 ? -13.515 10.845 -4.196 1.00 98.69 316 VAL A N 1
ATOM 2430 C CA . VAL A 1 316 ? -14.742 10.123 -3.816 1.00 98.69 316 VAL A CA 1
ATOM 2431 C C . VAL A 1 316 ? -15.159 9.096 -4.885 1.00 98.69 316 VAL A C 1
ATOM 2433 O O . VAL A 1 316 ? -15.457 7.966 -4.495 1.00 98.69 316 VAL A O 1
ATOM 2436 N N . PRO A 1 317 ? -15.150 9.405 -6.200 1.00 98.75 317 PRO A N 1
ATOM 2437 C CA . PRO A 1 317 ? -15.377 8.397 -7.237 1.00 98.75 317 PRO A CA 1
ATOM 2438 C C . PRO A 1 317 ? -14.425 7.198 -7.168 1.00 98.75 317 PRO A C 1
ATOM 2440 O O . PRO A 1 317 ? -14.881 6.055 -7.236 1.00 98.75 317 PRO A O 1
ATOM 2443 N N . LEU A 1 318 ? -13.122 7.430 -6.971 1.00 98.88 318 LEU A N 1
ATOM 2444 C CA . LEU A 1 318 ? -12.151 6.343 -6.815 1.00 98.88 318 LEU A CA 1
ATOM 2445 C C . LEU A 1 318 ? -12.436 5.517 -5.553 1.00 98.88 318 LEU A C 1
ATOM 2447 O O . LEU A 1 318 ? -12.396 4.290 -5.600 1.00 98.88 318 LEU A O 1
ATOM 2451 N N . ALA A 1 319 ? -12.784 6.164 -4.437 1.00 98.88 319 ALA A N 1
ATOM 2452 C CA . ALA A 1 319 ? -13.127 5.489 -3.184 1.00 98.88 319 ALA A CA 1
ATOM 2453 C C . ALA A 1 319 ? -14.391 4.624 -3.316 1.00 98.88 319 ALA A C 1
ATOM 2455 O O . ALA A 1 319 ? -14.450 3.516 -2.788 1.00 98.88 319 ALA A O 1
ATOM 2456 N N . GLN A 1 320 ? -15.394 5.101 -4.056 1.00 98.88 320 GLN A N 1
ATOM 2457 C CA . GLN A 1 320 ? -16.600 4.333 -4.371 1.00 98.88 320 GLN A CA 1
ATOM 2458 C C . GLN A 1 320 ? -16.283 3.119 -5.251 1.00 98.88 320 GLN A C 1
ATOM 2460 O O . GLN A 1 320 ? -16.804 2.031 -4.997 1.00 98.88 320 GLN A O 1
ATOM 2465 N N . ALA A 1 321 ? -15.404 3.278 -6.246 1.00 98.88 321 ALA A N 1
ATOM 2466 C CA . ALA A 1 321 ? -14.938 2.168 -7.073 1.00 98.88 321 ALA A CA 1
ATOM 2467 C C . ALA A 1 321 ? -14.183 1.119 -6.240 1.00 98.88 321 ALA A C 1
ATOM 2469 O O . ALA A 1 321 ? -14.472 -0.073 -6.352 1.00 98.88 321 ALA A O 1
ATOM 2470 N N . ALA A 1 322 ? -13.286 1.560 -5.353 1.00 98.88 322 ALA A N 1
ATOM 2471 C CA . ALA A 1 322 ? -12.570 0.692 -4.422 1.00 98.88 322 ALA A CA 1
ATOM 2472 C C . ALA A 1 322 ? -13.522 -0.063 -3.489 1.00 98.88 322 ALA A C 1
ATOM 2474 O O . ALA A 1 322 ? -13.403 -1.275 -3.334 1.00 98.88 322 ALA A O 1
ATOM 2475 N N . ALA A 1 323 ? -14.506 0.627 -2.912 1.00 98.81 323 ALA A N 1
ATOM 2476 C CA . ALA A 1 323 ? -15.497 0.020 -2.033 1.00 98.81 323 ALA A CA 1
ATOM 2477 C C . ALA A 1 323 ? -16.340 -1.041 -2.746 1.00 98.81 323 ALA A C 1
ATOM 2479 O O . ALA A 1 323 ? -16.524 -2.133 -2.212 1.00 98.81 323 ALA A O 1
ATOM 2480 N N . GLY A 1 324 ? -16.804 -0.758 -3.968 1.00 98.56 324 GLY A N 1
ATOM 2481 C CA . GLY A 1 324 ? -17.520 -1.736 -4.788 1.00 98.56 324 GLY A CA 1
ATOM 2482 C C . GLY A 1 324 ? -16.668 -2.968 -5.101 1.00 98.56 324 GLY A C 1
ATOM 2483 O O . GLY A 1 324 ? -17.128 -4.093 -4.921 1.00 98.56 324 GLY A O 1
ATOM 2484 N N . PHE A 1 325 ? -15.412 -2.751 -5.493 1.00 98.75 325 PHE A N 1
ATOM 2485 C CA . PHE A 1 325 ? -14.445 -3.806 -5.798 1.00 98.75 325 PHE A CA 1
ATOM 2486 C C . PHE A 1 325 ? -14.116 -4.688 -4.587 1.00 98.75 325 PHE A C 1
ATOM 2488 O O . PHE A 1 325 ? -14.193 -5.912 -4.672 1.00 98.75 325 PHE A O 1
ATOM 2495 N N . PHE A 1 326 ? -13.793 -4.096 -3.435 1.00 98.75 326 PHE A N 1
ATOM 2496 C CA . PHE A 1 326 ? -13.514 -4.873 -2.228 1.00 98.75 326 PHE A CA 1
ATOM 2497 C C . PHE A 1 326 ? -14.757 -5.586 -1.711 1.00 98.75 326 PHE A C 1
ATOM 2499 O O . PHE A 1 326 ? -14.652 -6.727 -1.273 1.00 98.75 326 PHE A O 1
ATOM 2506 N N . ARG A 1 327 ? -15.939 -4.967 -1.800 1.00 97.44 327 ARG A N 1
ATOM 2507 C CA . ARG A 1 327 ? -17.193 -5.637 -1.449 1.00 97.44 327 ARG A CA 1
ATOM 2508 C C . ARG A 1 327 ? -17.398 -6.893 -2.293 1.00 97.44 327 ARG A C 1
ATOM 2510 O O . ARG A 1 327 ? -17.700 -7.946 -1.746 1.00 97.44 327 ARG A O 1
ATOM 2517 N N . GLU A 1 328 ? -17.203 -6.786 -3.603 1.00 97.12 328 GLU A N 1
ATOM 2518 C CA . GLU A 1 328 ? -17.332 -7.914 -4.526 1.00 97.12 328 GLU A CA 1
ATOM 2519 C C . GLU A 1 328 ? -16.358 -9.052 -4.197 1.00 97.12 328 GLU A C 1
ATOM 2521 O O . GLU A 1 328 ? -16.758 -10.210 -4.156 1.00 97.12 328 GLU A O 1
ATOM 2526 N N . HIS A 1 329 ? -15.088 -8.742 -3.930 1.00 97.25 329 HIS A N 1
ATOM 2527 C CA . HIS A 1 329 ? -14.066 -9.781 -3.786 1.00 97.25 329 HIS A CA 1
ATOM 2528 C C . HIS A 1 329 ? -13.847 -10.280 -2.356 1.00 97.25 329 HIS A C 1
ATOM 2530 O O . HIS A 1 329 ? -13.366 -11.399 -2.185 1.00 97.25 329 HIS A O 1
ATOM 2536 N N . LEU A 1 330 ? -14.185 -9.483 -1.340 1.00 97.38 330 LEU A N 1
ATOM 2537 C CA . LEU A 1 330 ? -13.957 -9.821 0.067 1.00 97.38 330 LEU A CA 1
ATOM 2538 C C . LEU A 1 330 ? -15.248 -10.143 0.825 1.00 97.38 330 LEU A C 1
ATOM 2540 O O . LEU A 1 330 ? -15.177 -10.832 1.839 1.00 97.38 330 LEU A O 1
ATOM 2544 N N . LEU A 1 331 ? -16.421 -9.676 0.383 1.00 94.31 331 LEU A N 1
ATOM 2545 C CA . LEU A 1 331 ? -17.692 -9.961 1.069 1.00 94.31 331 LEU A CA 1
ATOM 2546 C C . LEU A 1 331 ? -18.578 -10.983 0.347 1.00 94.31 331 LEU A C 1
ATOM 2548 O O . LEU A 1 331 ? -19.557 -11.418 0.940 1.00 94.31 331 LEU A O 1
ATOM 2552 N N . ALA A 1 332 ? -18.254 -11.401 -0.880 1.00 78.19 332 ALA A N 1
ATOM 2553 C CA . ALA A 1 332 ? -19.006 -12.463 -1.550 1.00 78.19 332 ALA A CA 1
ATOM 2554 C C . ALA A 1 332 ? -18.902 -13.804 -0.795 1.00 78.19 332 ALA A C 1
ATOM 2556 O O . ALA A 1 332 ? -17.853 -14.142 -0.232 1.00 78.19 332 ALA A O 1
ATOM 2557 N N . ASP A 1 333 ? -19.988 -14.575 -0.780 1.00 62.88 333 ASP A N 1
ATOM 2558 C CA . ASP A 1 333 ? -20.027 -15.882 -0.128 1.00 62.88 333 ASP A CA 1
ATOM 2559 C C . ASP A 1 333 ? -19.128 -16.891 -0.861 1.00 62.88 333 ASP A C 1
ATOM 2561 O O . ASP A 1 333 ? -19.069 -16.953 -2.090 1.00 62.88 333 ASP A O 1
ATOM 2565 N N . SER A 1 334 ? -18.399 -17.696 -0.084 1.00 48.78 334 SER A N 1
ATOM 2566 C CA . SER A 1 334 ? -17.373 -18.640 -0.557 1.00 48.78 334 SER A CA 1
ATOM 2567 C C . SER A 1 334 ? -17.909 -19.731 -1.502 1.00 48.78 334 SER A C 1
ATOM 2569 O O . SER A 1 334 ? -17.126 -20.397 -2.185 1.00 48.78 334 SER A O 1
ATOM 2571 N N . GLU A 1 335 ? -19.227 -19.945 -1.537 1.00 38.16 335 GLU A N 1
ATOM 2572 C CA . GLU A 1 335 ? -19.858 -20.986 -2.356 1.00 38.16 335 GLU A CA 1
ATOM 2573 C C . GLU A 1 335 ? -19.800 -20.669 -3.859 1.00 38.16 335 GLU A C 1
ATOM 2575 O O . GLU A 1 335 ? -19.638 -21.577 -4.673 1.00 38.16 335 GLU A O 1
ATOM 2580 N N . GLU A 1 336 ? -19.819 -19.392 -4.254 1.00 36.94 336 GLU A N 1
ATOM 2581 C CA . GLU A 1 336 ? -19.772 -19.018 -5.677 1.00 36.94 336 GLU A CA 1
ATOM 2582 C C . GLU A 1 336 ? -18.355 -19.088 -6.272 1.00 36.94 336 GLU A C 1
ATOM 2584 O O . GLU A 1 336 ? -18.192 -19.307 -7.472 1.00 36.94 336 GLU A O 1
ATOM 2589 N N . GLN A 1 337 ? -17.310 -18.975 -5.446 1.00 40.97 337 GLN A N 1
ATOM 2590 C CA . GLN A 1 337 ? -15.918 -18.998 -5.918 1.00 40.97 337 GLN A CA 1
ATOM 2591 C C . GLN A 1 337 ? -15.344 -20.414 -6.082 1.00 40.97 337 GLN A C 1
ATOM 2593 O O . GLN A 1 337 ? -14.383 -20.600 -6.829 1.00 40.97 337 GLN A O 1
ATOM 2598 N N . THR A 1 338 ? -15.933 -21.422 -5.430 1.00 32.62 338 THR A N 1
ATOM 2599 C CA . THR A 1 338 ? -15.551 -22.837 -5.600 1.00 32.62 338 THR A CA 1
ATOM 2600 C C . THR A 1 338 ? -16.280 -23.510 -6.768 1.00 32.62 338 THR A C 1
ATOM 2602 O O . THR A 1 338 ? -15.774 -24.478 -7.335 1.00 32.62 338 THR A O 1
ATOM 2605 N N . ALA A 1 339 ? -17.403 -22.944 -7.222 1.00 35.34 339 ALA A N 1
ATOM 2606 C CA . ALA A 1 339 ? -18.149 -23.385 -8.398 1.00 35.34 339 ALA A CA 1
ATOM 2607 C C . ALA A 1 339 ? -17.674 -22.692 -9.695 1.00 35.34 339 ALA A C 1
ATOM 2609 O O . ALA A 1 339 ? -18.467 -22.161 -10.468 1.00 35.34 339 ALA A O 1
ATOM 2610 N N . GLY A 1 340 ? -16.369 -22.721 -9.976 1.00 37.94 340 GLY A N 1
ATOM 2611 C CA . GLY A 1 340 ? -15.774 -22.250 -11.236 1.00 37.94 340 GLY A CA 1
ATOM 2612 C C . GLY A 1 340 ? -16.029 -23.184 -12.427 1.00 37.94 340 GLY A C 1
ATOM 2613 O O . GLY A 1 340 ? -15.107 -23.513 -13.168 1.00 37.94 340 GLY A O 1
ATOM 2614 N N . GLY A 1 341 ? -17.268 -23.647 -12.599 1.00 33.62 341 GLY A N 1
ATOM 2615 C CA . GLY A 1 341 ? -17.759 -24.229 -13.841 1.00 33.62 341 GLY A CA 1
ATOM 2616 C C . GLY A 1 341 ? -18.271 -23.108 -14.738 1.00 33.62 341 GLY A C 1
ATOM 2617 O O . GLY A 1 341 ? -19.212 -22.411 -14.372 1.00 33.62 341 GLY A O 1
ATOM 2618 N N . SER A 1 342 ? -17.620 -22.940 -15.892 1.00 40.09 342 SER A N 1
ATOM 2619 C CA . SER A 1 342 ? -17.980 -22.065 -17.015 1.00 40.09 342 SER A CA 1
ATOM 2620 C C . SER A 1 342 ? -19.400 -21.481 -16.958 1.00 40.09 342 SER A C 1
ATOM 2622 O O . SER A 1 342 ? -20.376 -22.121 -17.357 1.00 40.09 342 SER A O 1
ATOM 2624 N N . ARG A 1 343 ? -19.512 -20.215 -16.551 1.00 35.53 343 ARG A N 1
ATOM 2625 C CA . ARG A 1 343 ? -20.588 -19.352 -17.035 1.00 35.53 343 ARG A CA 1
ATOM 2626 C C . ARG A 1 343 ? -19.998 -18.454 -18.107 1.00 35.53 343 ARG A C 1
ATOM 2628 O O . ARG A 1 343 ? -19.395 -17.429 -17.819 1.00 35.53 343 ARG A O 1
ATOM 2635 N N . HIS A 1 344 ? -20.181 -18.867 -19.360 1.00 34.59 344 HIS A N 1
ATOM 2636 C CA . HIS A 1 344 ? -20.081 -17.995 -20.527 1.00 34.59 344 HIS A CA 1
ATOM 2637 C C . HIS A 1 344 ? -21.144 -16.886 -20.427 1.00 34.59 344 HIS A C 1
ATOM 2639 O O . HIS A 1 344 ? -22.200 -16.942 -21.056 1.00 34.59 344 HIS A O 1
ATOM 2645 N N . GLY A 1 345 ? -20.872 -15.873 -19.608 1.00 29.38 345 GLY A N 1
ATOM 2646 C CA . GLY A 1 345 ? -21.428 -14.542 -19.787 1.00 29.38 345 GLY A CA 1
ATOM 2647 C C . GLY A 1 345 ? -20.649 -13.873 -20.912 1.00 29.38 345 GLY A C 1
ATOM 2648 O O . GLY A 1 345 ? -19.422 -13.874 -20.899 1.00 29.38 345 GLY A O 1
ATOM 2649 N N . ARG A 1 346 ? -21.354 -13.358 -21.923 1.00 26.09 346 ARG A N 1
ATOM 2650 C CA . ARG A 1 346 ? -20.751 -12.594 -23.027 1.00 26.09 346 ARG A CA 1
ATOM 2651 C C . ARG A 1 346 ? -19.756 -11.558 -22.478 1.00 26.09 346 ARG A C 1
ATOM 2653 O O . ARG A 1 346 ? -20.084 -10.924 -21.475 1.00 26.09 346 ARG A O 1
ATOM 2660 N N . PRO A 1 347 ? -18.606 -11.334 -23.138 1.00 27.88 347 PRO A N 1
ATOM 2661 C CA . PRO A 1 347 ? -17.654 -10.332 -22.688 1.00 27.88 347 PRO A CA 1
ATOM 2662 C C . PRO A 1 347 ? -18.345 -8.967 -22.706 1.00 27.88 347 PRO A C 1
ATOM 2664 O O . PRO A 1 347 ? -18.681 -8.439 -23.767 1.00 27.88 347 PRO A O 1
ATOM 2667 N N . SER A 1 348 ? -18.583 -8.401 -21.523 1.00 31.05 348 SER A N 1
ATOM 2668 C CA . SER A 1 348 ? -18.767 -6.962 -21.415 1.00 31.05 348 SER A CA 1
ATOM 2669 C C . SER A 1 348 ? -17.403 -6.365 -21.719 1.00 31.05 348 SER A C 1
ATOM 2671 O O . SER A 1 348 ? -16.451 -6.579 -20.971 1.00 31.05 348 SER A O 1
ATOM 2673 N N . SER A 1 349 ? -17.297 -5.683 -22.857 1.00 27.48 349 SER A N 1
ATOM 2674 C CA . SER A 1 349 ? -16.133 -4.887 -23.243 1.00 27.48 349 SER A CA 1
ATOM 2675 C C . SER A 1 349 ? -15.581 -4.133 -22.036 1.00 27.48 349 SER A C 1
ATOM 2677 O O . SER A 1 349 ? -16.375 -3.559 -21.291 1.00 27.48 349 SER A O 1
ATOM 2679 N N . ALA A 1 350 ? -14.256 -4.124 -21.864 1.00 32.03 350 ALA A N 1
ATOM 2680 C CA . ALA A 1 350 ? -13.558 -3.327 -20.862 1.00 32.03 350 ALA A CA 1
ATOM 2681 C C . ALA A 1 350 ? -14.156 -1.912 -20.802 1.00 32.03 350 ALA A C 1
ATOM 2683 O O . ALA A 1 350 ? -13.958 -1.100 -21.706 1.00 32.03 350 ALA A O 1
ATOM 2684 N N . VAL A 1 351 ? -14.950 -1.634 -19.767 1.00 32.25 351 VAL A N 1
ATOM 2685 C CA . VAL A 1 351 ? -15.527 -0.309 -19.577 1.00 32.25 351 VAL A CA 1
ATOM 2686 C C . VAL A 1 351 ? -14.490 0.504 -18.826 1.00 32.25 351 VAL A C 1
ATOM 2688 O O . VAL A 1 351 ? -14.334 0.372 -17.615 1.00 32.25 351 VAL A O 1
ATOM 2691 N N . VAL A 1 352 ? -13.775 1.359 -19.553 1.00 35.06 352 VAL A N 1
ATOM 2692 C CA . VAL A 1 352 ? -13.164 2.547 -18.957 1.00 35.06 352 VAL A CA 1
ATOM 2693 C C . VAL A 1 352 ? -14.326 3.401 -18.454 1.00 35.06 352 VAL A C 1
ATOM 2695 O O . VAL A 1 352 ? -14.981 4.098 -19.231 1.00 35.06 352 VAL A O 1
ATOM 2698 N N . HIS A 1 353 ? -14.647 3.312 -17.164 1.00 37.25 353 HIS A N 1
ATOM 2699 C CA . HIS A 1 353 ? -15.587 4.247 -16.559 1.00 37.25 353 HIS A CA 1
ATOM 2700 C C . HIS A 1 353 ? -14.881 5.589 -16.396 1.00 37.25 353 HIS A C 1
ATOM 2702 O O . HIS A 1 353 ? -14.274 5.866 -15.371 1.00 37.25 353 HIS A O 1
ATOM 2708 N N . ARG A 1 354 ? -14.973 6.431 -17.429 1.00 33.81 354 ARG A N 1
ATOM 2709 C CA . ARG A 1 354 ? -14.633 7.849 -17.322 1.00 33.81 354 ARG A CA 1
ATOM 2710 C C . ARG A 1 354 ? -15.737 8.523 -16.511 1.00 33.81 354 ARG A C 1
ATOM 2712 O O . ARG A 1 354 ? -16.836 8.748 -17.027 1.00 33.81 354 ARG A O 1
ATOM 2719 N N . VAL A 1 355 ? -15.481 8.805 -15.240 1.00 37.72 355 VAL A N 1
ATOM 2720 C CA . VAL A 1 355 ? -16.428 9.545 -14.402 1.00 37.72 355 VAL A CA 1
ATOM 2721 C C . VAL A 1 355 ? -16.382 11.014 -14.831 1.00 37.72 355 VAL A C 1
ATOM 2723 O O . VAL A 1 355 ? -15.498 11.770 -14.460 1.00 37.72 355 VAL A O 1
ATOM 2726 N N . ARG A 1 356 ? -17.322 11.441 -15.682 1.00 31.53 356 ARG A N 1
ATOM 2727 C CA . ARG A 1 356 ? -17.483 12.862 -16.029 1.00 31.53 356 ARG A CA 1
ATOM 2728 C C . ARG A 1 356 ? -18.316 13.560 -14.958 1.00 31.53 356 ARG A C 1
ATOM 2730 O O . ARG A 1 356 ? -19.543 13.470 -14.980 1.00 31.53 356 ARG A O 1
ATOM 2737 N N . THR A 1 357 ? -17.684 14.321 -14.071 1.00 37.59 357 THR A N 1
ATOM 2738 C CA . THR A 1 357 ? -18.400 15.297 -13.239 1.00 37.59 357 THR A CA 1
ATOM 2739 C C . THR A 1 357 ? -18.599 16.595 -14.024 1.00 37.59 357 THR A C 1
ATOM 2741 O O . THR A 1 357 ? -17.659 17.349 -14.255 1.00 37.59 357 THR A O 1
ATOM 2744 N N . GLY A 1 358 ? -19.828 16.865 -14.473 1.00 31.75 358 GLY A N 1
ATOM 2745 C CA . GLY A 1 358 ? -20.187 18.163 -15.057 1.00 31.75 358 GLY A CA 1
ATOM 2746 C C . GLY A 1 358 ? -20.236 19.282 -14.000 1.00 31.75 358 GLY A C 1
ATOM 2747 O O . GLY A 1 358 ? -20.472 18.999 -12.822 1.00 31.75 358 GLY A O 1
ATOM 2748 N N . PRO A 1 359 ? -20.059 20.561 -14.383 1.00 32.16 359 PRO A N 1
ATOM 2749 C CA . PRO A 1 359 ? -20.075 21.670 -13.434 1.00 32.16 359 PRO A CA 1
ATOM 2750 C C . PRO A 1 359 ? -21.464 21.839 -12.801 1.00 32.16 359 PRO A C 1
ATOM 2752 O O . PRO A 1 359 ? -22.476 21.991 -13.495 1.00 32.16 359 PRO A O 1
ATOM 2755 N N . ARG A 1 360 ? -21.512 21.840 -11.463 1.00 32.88 360 ARG A N 1
ATOM 2756 C CA . ARG A 1 360 ? -22.719 22.139 -10.682 1.00 32.88 360 ARG A CA 1
ATOM 2757 C C . ARG A 1 360 ? -23.125 23.599 -10.909 1.00 32.88 360 ARG A C 1
ATOM 2759 O O . ARG A 1 360 ? -22.384 24.518 -10.574 1.00 32.88 360 ARG A O 1
ATOM 2766 N N . ARG A 1 361 ? -24.322 23.820 -11.460 1.00 29.52 361 ARG A N 1
ATOM 2767 C CA . ARG A 1 361 ? -24.962 25.143 -11.504 1.00 29.52 361 ARG A CA 1
ATOM 2768 C C . ARG A 1 361 ? -25.570 25.453 -10.134 1.00 29.52 361 ARG A C 1
ATOM 2770 O O . ARG A 1 361 ? -26.458 24.734 -9.686 1.00 29.52 361 ARG A O 1
ATOM 2777 N N . HIS A 1 362 ? -25.127 26.537 -9.503 1.00 30.23 362 HIS A N 1
ATOM 2778 C CA . HIS A 1 362 ? -25.828 27.149 -8.372 1.00 30.23 362 HIS A CA 1
ATOM 2779 C C . HIS A 1 362 ? -27.120 27.840 -8.850 1.00 30.23 362 HIS A C 1
ATOM 2781 O O . HIS A 1 362 ? -27.078 28.551 -9.859 1.00 30.23 362 HIS A O 1
ATOM 2787 N N . PRO A 1 363 ? -28.260 27.688 -8.151 1.00 30.00 363 PRO A N 1
ATOM 2788 C CA . PRO A 1 363 ? -29.449 28.481 -8.413 1.00 30.00 363 PRO A CA 1
ATOM 2789 C C . PRO A 1 363 ? -29.483 29.725 -7.512 1.00 30.00 363 PRO A C 1
ATOM 2791 O O . PRO A 1 363 ? -29.330 29.627 -6.298 1.00 30.00 363 PRO A O 1
ATOM 2794 N N . GLY A 1 364 ? -29.781 30.878 -8.115 1.00 27.91 364 GLY A N 1
ATOM 2795 C CA . GLY A 1 364 ? -30.409 32.004 -7.418 1.00 27.91 364 GLY A CA 1
ATOM 2796 C C . GLY A 1 364 ? -29.583 33.286 -7.337 1.00 27.91 364 GLY A C 1
ATOM 2797 O O . GLY A 1 364 ? -28.848 33.482 -6.383 1.00 27.91 364 GLY A O 1
ATOM 2798 N N . CYS A 1 365 ? -29.807 34.215 -8.271 1.00 27.42 365 CYS A N 1
ATOM 2799 C CA . CYS A 1 365 ? -30.273 35.560 -7.914 1.00 27.42 365 CYS A CA 1
ATOM 2800 C C . CYS A 1 365 ? -30.867 36.274 -9.142 1.00 27.42 365 CYS A C 1
ATOM 2802 O O . CYS A 1 365 ? -30.607 35.912 -10.288 1.00 27.42 365 CYS A O 1
ATOM 2804 N N . ALA A 1 366 ? -31.763 37.217 -8.880 1.00 29.69 366 ALA A N 1
ATOM 2805 C CA . ALA A 1 366 ? -32.861 37.632 -9.737 1.00 29.69 366 ALA A CA 1
ATOM 2806 C C . ALA A 1 366 ? -32.522 38.609 -10.890 1.00 29.69 366 ALA A C 1
ATOM 2808 O O . ALA A 1 366 ? -31.629 39.444 -10.823 1.00 29.69 366 ALA A O 1
ATOM 2809 N N . ARG A 1 367 ? -33.357 38.507 -11.933 1.00 29.09 367 ARG A N 1
ATOM 2810 C CA . ARG A 1 367 ? -33.669 39.464 -13.023 1.00 29.09 367 ARG A CA 1
ATOM 2811 C C . ARG A 1 367 ? -33.938 40.895 -12.491 1.00 29.09 367 ARG A C 1
ATOM 2813 O O . ARG A 1 367 ? -34.648 41.001 -11.500 1.00 29.09 367 ARG A O 1
ATOM 2820 N N . ARG A 1 368 ? -33.503 42.019 -13.105 1.00 30.02 368 ARG A N 1
ATOM 2821 C CA . ARG A 1 368 ? -33.909 42.710 -14.381 1.00 30.02 368 ARG A CA 1
ATOM 2822 C C . ARG A 1 368 ? -33.307 44.163 -14.350 1.00 30.02 368 ARG A C 1
ATOM 2824 O O . ARG A 1 368 ? -32.885 44.547 -13.267 1.00 30.02 368 ARG A O 1
ATOM 2831 N N . PRO A 1 369 ? -33.463 45.063 -15.360 1.00 40.75 369 PRO A N 1
ATOM 2832 C CA . PRO A 1 369 ? -33.487 44.928 -16.828 1.00 40.75 369 PRO A CA 1
ATOM 2833 C C . PRO A 1 369 ? -32.625 45.969 -17.617 1.00 40.75 369 PRO A C 1
ATOM 2835 O O . PRO A 1 369 ? -32.379 47.072 -17.157 1.00 40.75 369 PRO A O 1
ATOM 2838 N N . ARG A 1 370 ? -32.324 45.601 -18.877 1.00 31.36 370 ARG A N 1
ATOM 2839 C CA . ARG A 1 370 ? -32.251 46.379 -20.147 1.00 31.36 370 ARG A CA 1
ATOM 2840 C C . ARG A 1 370 ? -31.534 47.744 -20.229 1.00 31.36 370 ARG A C 1
ATOM 2842 O O . ARG A 1 370 ? -31.975 48.728 -19.654 1.00 31.36 370 ARG A O 1
ATOM 2849 N N . GLY A 1 371 ? -30.617 47.817 -21.198 1.00 26.80 371 GLY A N 1
ATOM 2850 C CA . GLY A 1 371 ? -30.284 49.015 -21.976 1.00 26.80 371 GLY A CA 1
ATOM 2851 C C . GLY A 1 371 ? -29.655 48.606 -23.312 1.00 26.80 371 GLY A C 1
ATOM 2852 O O . GLY A 1 371 ? -28.643 47.912 -23.318 1.00 26.80 371 GLY A O 1
ATOM 2853 N N . ASP A 1 372 ? -30.320 48.959 -24.412 1.00 30.95 372 ASP A N 1
ATOM 2854 C CA . ASP A 1 372 ? -29.902 48.777 -25.807 1.00 30.95 372 ASP A CA 1
ATOM 2855 C C . ASP A 1 372 ? -28.590 49.508 -26.130 1.00 30.95 372 ASP A C 1
ATOM 2857 O O . ASP A 1 372 ? -28.334 50.560 -25.561 1.00 30.95 372 ASP A O 1
ATOM 2861 N N . HIS A 1 373 ? -27.811 48.980 -27.082 1.00 33.34 373 HIS A N 1
ATOM 2862 C CA . HIS A 1 373 ? -27.313 49.688 -28.276 1.00 33.34 373 HIS A CA 1
ATOM 2863 C C . HIS A 1 373 ? -26.516 48.705 -29.158 1.00 33.34 373 HIS A C 1
ATOM 2865 O O . HIS A 1 373 ? -25.573 48.059 -28.707 1.00 33.34 373 HIS A O 1
ATOM 2871 N N . GLY A 1 374 ? -26.933 48.564 -30.422 1.00 26.61 374 GLY A N 1
ATOM 2872 C CA . GLY A 1 374 ? -26.178 47.877 -31.477 1.00 26.61 374 GLY A CA 1
ATOM 2873 C C . GLY A 1 374 ? -25.201 48.823 -32.206 1.00 26.61 374 GLY A C 1
ATOM 2874 O O . GLY A 1 374 ? -24.737 49.793 -31.618 1.00 26.61 374 GLY A O 1
ATOM 2875 N N . PRO A 1 375 ? -24.933 48.609 -33.507 1.00 52.31 375 PRO A N 1
ATOM 2876 C CA . PRO A 1 375 ? -23.830 47.757 -33.972 1.00 52.31 375 PRO A CA 1
ATOM 2877 C C . PRO A 1 375 ? -22.956 48.435 -35.055 1.00 52.31 375 PRO A C 1
ATOM 2879 O O . PRO A 1 375 ? -23.418 49.373 -35.691 1.00 52.31 375 PRO A O 1
ATOM 2882 N N . ALA A 1 376 ? -21.744 47.919 -35.323 1.00 30.62 376 ALA A N 1
ATOM 2883 C CA . ALA A 1 376 ? -20.941 48.074 -36.567 1.00 30.62 376 ALA A CA 1
ATOM 2884 C C . ALA A 1 376 ? -19.471 47.682 -36.276 1.00 30.62 376 ALA A C 1
ATOM 2886 O O . ALA A 1 376 ? -19.021 47.877 -35.158 1.00 30.62 376 ALA A O 1
ATOM 2887 N N . ALA A 1 377 ? -18.622 47.164 -37.167 1.00 29.14 377 ALA A N 1
ATOM 2888 C CA . ALA A 1 377 ? -18.701 46.837 -38.585 1.00 29.14 377 ALA A CA 1
ATOM 2889 C C . ALA A 1 377 ? -17.558 45.862 -38.958 1.00 29.14 377 ALA A C 1
ATOM 2891 O O . ALA A 1 377 ? -16.632 45.610 -38.192 1.00 29.14 377 ALA A O 1
ATOM 2892 N N . ARG A 1 378 ? -17.697 45.312 -40.165 1.00 28.88 378 ARG A N 1
ATOM 2893 C CA . ARG A 1 378 ? -16.876 44.324 -40.875 1.00 28.88 378 ARG A CA 1
ATOM 2894 C C . ARG A 1 378 ? -15.550 44.872 -41.439 1.00 28.88 378 ARG A C 1
ATOM 2896 O O . ARG A 1 378 ? -15.398 46.076 -41.598 1.00 28.88 378 ARG A O 1
ATOM 2903 N N . ALA A 1 379 ? -14.787 43.903 -41.970 1.00 29.28 379 ALA A N 1
ATOM 2904 C CA . ALA A 1 379 ? -13.810 43.940 -43.076 1.00 29.28 379 ALA A CA 1
ATOM 2905 C C . ALA A 1 379 ? -12.339 44.002 -42.631 1.00 29.28 379 ALA A C 1
ATOM 2907 O O . ALA A 1 379 ? -12.002 44.736 -41.720 1.00 29.28 379 ALA A O 1
ATOM 2908 N N . GLY A 1 380 ? -11.400 43.260 -43.218 1.00 26.45 380 GLY A N 1
ATOM 2909 C CA . GLY A 1 380 ? -11.444 42.343 -44.354 1.00 26.45 380 GLY A CA 1
ATOM 2910 C C . GLY A 1 380 ? -10.016 42.030 -44.837 1.00 26.45 380 GLY A C 1
ATOM 2911 O O . GLY A 1 380 ? -9.123 42.845 -44.660 1.00 26.45 380 GLY A O 1
ATOM 2912 N N . ALA A 1 381 ? -9.873 40.868 -45.480 1.00 27.56 381 ALA A N 1
ATOM 2913 C CA . ALA A 1 381 ? -8.898 40.505 -46.522 1.00 27.56 381 ALA A CA 1
ATOM 2914 C C . ALA A 1 381 ? -7.383 40.353 -46.209 1.00 27.56 381 ALA A C 1
ATOM 2916 O O . ALA A 1 381 ? -6.697 41.241 -45.721 1.00 27.56 381 ALA A O 1
ATOM 2917 N N . SER A 1 382 ? -6.899 39.169 -46.613 1.00 27.86 382 SER A N 1
ATOM 2918 C CA . SER A 1 382 ? -5.532 38.620 -46.723 1.00 27.86 382 SER A CA 1
ATOM 2919 C C . SER A 1 382 ? -4.704 39.214 -47.907 1.00 27.86 382 SER A C 1
ATOM 2921 O O . SER A 1 382 ? -5.105 40.235 -48.454 1.00 27.86 382 SER A O 1
ATOM 2923 N N . PRO A 1 383 ? -3.733 38.491 -48.527 1.00 59.53 383 PRO A N 1
ATOM 2924 C CA . PRO A 1 383 ? -2.354 38.099 -48.147 1.00 59.53 383 PRO A CA 1
ATOM 2925 C C . PRO A 1 383 ? -1.297 38.553 -49.210 1.00 59.53 383 PRO A C 1
ATOM 2927 O O . PRO A 1 383 ? -1.692 39.143 -50.212 1.00 59.53 383 PRO A O 1
ATOM 2930 N N . ARG A 1 384 ? 0.012 38.218 -49.058 1.00 29.30 384 ARG A N 1
ATOM 2931 C CA . ARG A 1 384 ? 1.016 37.846 -50.125 1.00 29.30 384 ARG A CA 1
ATOM 2932 C C . ARG A 1 384 ? 2.482 37.885 -49.610 1.00 29.30 384 ARG A C 1
ATOM 2934 O O . ARG A 1 384 ? 2.837 38.835 -48.932 1.00 29.30 384 ARG A O 1
ATOM 2941 N N . SER A 1 385 ? 3.264 36.791 -49.747 1.00 30.44 385 SER A N 1
ATOM 2942 C CA . SER A 1 385 ? 4.332 36.478 -50.762 1.00 30.44 385 SER A CA 1
ATOM 2943 C C . SER A 1 385 ? 5.731 37.033 -50.386 1.00 30.44 385 SER A C 1
ATOM 2945 O O . SER A 1 385 ? 5.755 38.102 -49.803 1.00 30.44 385 SER A O 1
ATOM 2947 N N . ALA A 1 386 ? 6.931 36.496 -50.673 1.00 30.81 386 ALA A N 1
ATOM 2948 C CA . ALA A 1 386 ? 7.500 35.426 -51.519 1.00 30.81 386 ALA A CA 1
ATOM 2949 C C . ALA A 1 386 ? 8.964 35.137 -51.024 1.00 30.81 386 ALA A C 1
ATOM 2951 O O . ALA A 1 386 ? 9.540 35.996 -50.370 1.00 30.81 386 ALA A O 1
ATOM 2952 N N . ALA A 1 387 ? 9.511 33.912 -51.122 1.00 30.92 387 ALA A N 1
ATOM 2953 C CA . ALA A 1 387 ? 10.553 33.414 -52.063 1.00 30.92 387 ALA A CA 1
ATOM 2954 C C . ALA A 1 387 ? 12.024 33.932 -51.956 1.00 30.92 387 ALA A C 1
ATOM 2956 O O . ALA A 1 387 ? 12.269 35.131 -51.947 1.00 30.92 387 ALA A O 1
ATOM 2957 N N . GLY A 1 388 ? 12.992 32.989 -52.023 1.00 26.47 388 GLY A N 1
ATOM 2958 C CA . GLY A 1 388 ? 14.441 33.170 -52.315 1.00 26.47 388 GLY A CA 1
ATOM 2959 C C . GLY A 1 388 ? 15.316 32.053 -51.691 1.00 26.47 388 GLY A C 1
ATOM 2960 O O . GLY A 1 388 ? 15.465 32.029 -50.479 1.00 26.47 388 GLY A O 1
ATOM 2961 N N . GLN A 1 389 ? 15.620 30.936 -52.378 1.00 31.34 389 GLN A N 1
ATOM 2962 C CA . GLN A 1 389 ? 16.824 30.599 -53.190 1.00 31.34 389 GLN A CA 1
ATOM 2963 C C . GLN A 1 389 ? 18.194 30.585 -52.452 1.00 31.34 389 GLN A C 1
ATOM 2965 O O . GLN A 1 389 ? 18.559 31.553 -51.799 1.00 31.34 389 GLN A O 1
ATOM 2970 N N . GLY A 1 390 ? 18.925 29.456 -52.579 1.00 28.61 390 GLY A N 1
ATOM 2971 C CA . GLY A 1 390 ? 20.196 29.096 -51.899 1.00 28.61 390 GLY A CA 1
ATOM 2972 C C . GLY A 1 390 ? 21.486 29.728 -52.465 1.00 28.61 390 GLY A C 1
ATOM 2973 O O . GLY A 1 390 ? 21.396 30.718 -53.187 1.00 28.61 390 GLY A O 1
ATOM 2974 N N . PRO A 1 391 ? 22.692 29.175 -52.170 1.00 46.59 391 PRO A N 1
ATOM 2975 C CA . PRO A 1 391 ? 23.205 28.053 -52.977 1.00 46.59 391 PRO A CA 1
ATOM 2976 C C . PRO A 1 391 ? 24.103 27.012 -52.248 1.00 46.59 391 PRO A C 1
ATOM 2978 O O . PRO A 1 391 ? 24.353 27.060 -51.050 1.00 46.59 391 PRO A O 1
ATOM 2981 N N . GLN A 1 392 ? 24.541 26.037 -53.053 1.00 32.53 392 GLN A N 1
ATOM 2982 C CA . GLN A 1 392 ? 25.310 24.812 -52.800 1.00 32.53 392 GLN A CA 1
ATOM 2983 C C . GLN A 1 392 ? 26.802 25.012 -52.457 1.00 32.53 392 GLN A C 1
ATOM 2985 O O . GLN A 1 392 ? 27.430 25.958 -52.921 1.00 32.53 392 GLN A O 1
ATOM 2990 N N . GLY A 1 393 ? 27.403 23.991 -51.827 1.00 28.30 393 GLY A N 1
ATOM 2991 C CA . GLY A 1 393 ? 28.844 23.700 -51.851 1.00 28.30 393 GLY A CA 1
ATOM 2992 C C . GLY A 1 393 ? 29.112 22.195 -51.660 1.00 28.30 393 GLY A C 1
ATOM 2993 O O . GLY A 1 393 ? 28.721 21.625 -50.648 1.00 28.30 393 GLY A O 1
ATOM 2994 N N . ARG A 1 394 ? 29.713 21.538 -52.666 1.00 31.56 394 ARG A N 1
ATOM 2995 C CA . ARG A 1 394 ? 30.054 20.095 -52.726 1.00 31.56 394 ARG A CA 1
ATOM 2996 C C . ARG A 1 394 ? 31.537 19.809 -52.381 1.00 31.56 394 ARG A C 1
ATOM 2998 O O . ARG A 1 394 ? 32.361 20.705 -52.518 1.00 31.56 394 ARG A O 1
ATOM 3005 N N . ARG A 1 395 ? 31.826 18.495 -52.234 1.00 31.20 395 ARG A N 1
ATOM 3006 C CA . ARG A 1 395 ? 33.094 17.718 -52.426 1.00 31.20 395 ARG A CA 1
ATOM 3007 C C . ARG A 1 395 ? 34.020 17.620 -51.208 1.00 31.20 395 ARG A C 1
ATOM 3009 O O . ARG A 1 395 ? 34.161 18.600 -50.503 1.00 31.20 395 ARG A O 1
ATOM 3016 N N . ALA A 1 396 ? 34.722 16.518 -50.917 1.00 28.77 396 ALA A N 1
ATOM 3017 C CA . ALA A 1 396 ? 34.915 15.148 -51.456 1.00 28.77 396 ALA A CA 1
ATOM 3018 C C . ALA A 1 396 ? 35.414 14.274 -50.257 1.00 28.77 396 ALA A C 1
ATOM 3020 O O . ALA A 1 396 ? 35.824 14.856 -49.262 1.00 28.77 396 ALA A O 1
ATOM 3021 N N . GLY A 1 397 ? 35.350 12.938 -50.160 1.00 26.31 397 GLY A N 1
ATOM 3022 C CA . GLY A 1 397 ? 35.655 11.853 -51.104 1.00 26.31 397 GLY A CA 1
ATOM 3023 C C . GLY A 1 397 ? 37.060 11.270 -50.823 1.00 26.31 397 GLY A C 1
ATOM 3024 O O . GLY A 1 397 ? 38.005 12.045 -50.923 1.00 26.31 397 GLY A O 1
ATOM 3025 N N . LEU A 1 398 ? 37.136 9.957 -50.493 1.00 28.95 398 LEU A N 1
ATOM 3026 C CA . LEU A 1 398 ? 38.251 8.950 -50.484 1.00 28.95 398 LEU A CA 1
ATOM 3027 C C . LEU A 1 398 ? 38.103 8.042 -49.220 1.00 28.95 398 LEU A C 1
ATOM 3029 O O . LEU A 1 398 ? 38.125 8.582 -48.121 1.00 28.95 398 LEU A O 1
ATOM 3033 N N . ALA A 1 399 ? 37.742 6.739 -49.226 1.00 27.97 399 ALA A N 1
ATOM 3034 C CA . ALA A 1 399 ? 38.284 5.514 -49.876 1.00 27.97 399 ALA A CA 1
ATOM 3035 C C . ALA A 1 399 ? 39.783 5.322 -49.569 1.00 27.97 399 ALA A C 1
ATOM 3037 O O . ALA A 1 399 ? 40.524 6.283 -49.713 1.00 27.97 399 ALA A O 1
ATOM 3038 N N . GLU A 1 400 ? 40.374 4.191 -49.177 1.00 29.30 400 GLU A N 1
ATOM 3039 C CA . GLU A 1 400 ? 40.077 2.764 -48.941 1.00 29.30 400 GLU A CA 1
ATOM 3040 C C . GLU A 1 400 ? 41.383 2.196 -48.310 1.00 29.30 400 GLU A C 1
ATOM 3042 O O . GLU A 1 400 ? 42.439 2.803 -48.504 1.00 29.30 400 GLU A O 1
ATOM 3047 N N . GLY A 1 401 ? 41.376 1.028 -47.644 1.00 26.23 401 GLY A N 1
ATOM 3048 C CA . GLY A 1 401 ? 42.610 0.219 -47.537 1.00 26.23 401 GLY A CA 1
ATOM 3049 C C . GLY A 1 401 ? 42.879 -0.551 -46.237 1.00 26.23 401 GLY A C 1
ATOM 3050 O O . GLY A 1 401 ? 43.543 -0.044 -45.346 1.00 26.23 401 GLY A O 1
ATOM 3051 N N . ALA A 1 402 ? 42.406 -1.802 -46.221 1.00 28.72 402 ALA A N 1
ATOM 3052 C CA . ALA A 1 402 ? 43.066 -3.050 -45.795 1.00 28.72 402 ALA A CA 1
ATOM 3053 C C . ALA A 1 402 ? 43.955 -3.148 -44.523 1.00 28.72 402 ALA A C 1
ATOM 3055 O O . ALA A 1 402 ? 45.009 -2.531 -44.432 1.00 28.72 402 ALA A O 1
ATOM 3056 N N . GLY A 1 403 ? 43.662 -4.176 -43.703 1.00 25.27 403 GLY A N 1
ATOM 3057 C CA . GLY A 1 403 ? 44.646 -5.245 -43.443 1.00 25.27 403 GLY A CA 1
ATOM 3058 C C . GLY A 1 403 ? 45.009 -5.604 -41.989 1.00 25.27 403 GLY A C 1
ATOM 3059 O O . GLY A 1 403 ? 45.740 -4.867 -41.346 1.00 25.27 403 GLY A O 1
ATOM 3060 N N . MET A 1 404 ? 44.639 -6.841 -41.613 1.00 28.41 404 MET A N 1
ATOM 3061 C CA . MET A 1 404 ? 45.364 -7.819 -40.764 1.00 28.41 404 MET A CA 1
ATOM 3062 C C . MET A 1 404 ? 45.336 -7.725 -39.218 1.00 28.41 404 MET A C 1
ATOM 3064 O O . MET A 1 404 ? 45.912 -6.832 -38.611 1.00 28.41 404 MET A O 1
ATOM 3068 N N . ASP A 1 405 ? 44.716 -8.765 -38.637 1.00 28.47 405 ASP A N 1
ATOM 3069 C CA . ASP A 1 405 ? 45.139 -9.646 -37.528 1.00 28.47 405 ASP A CA 1
ATOM 3070 C C . ASP A 1 405 ? 45.879 -9.106 -36.291 1.00 28.47 405 ASP A C 1
ATOM 3072 O O . ASP A 1 405 ? 46.978 -8.564 -36.366 1.00 28.47 405 ASP A O 1
ATOM 3076 N N . GLY A 1 406 ? 45.357 -9.475 -35.109 1.00 26.95 406 GLY A N 1
ATOM 3077 C CA . GLY A 1 406 ? 46.149 -9.506 -33.877 1.00 26.95 406 GLY A CA 1
ATOM 3078 C C . GLY A 1 406 ? 45.363 -9.562 -32.564 1.00 26.95 406 GLY A C 1
ATOM 3079 O O . GLY A 1 406 ? 45.087 -8.532 -31.974 1.00 26.95 406 GLY A O 1
ATOM 3080 N N . ALA A 1 407 ? 45.085 -10.784 -32.102 1.00 28.06 407 ALA A N 1
ATOM 3081 C CA . ALA A 1 407 ? 45.154 -11.249 -30.707 1.00 28.06 407 ALA A CA 1
ATOM 3082 C C . ALA A 1 407 ? 44.449 -10.491 -29.546 1.00 28.06 407 ALA A C 1
ATOM 3084 O O . ALA A 1 407 ? 44.835 -9.407 -29.136 1.00 28.06 407 ALA A O 1
ATOM 3085 N N . GLN A 1 408 ? 43.541 -11.243 -28.905 1.00 28.75 408 GLN A N 1
ATOM 3086 C CA . GLN A 1 408 ? 43.398 -11.479 -27.454 1.00 28.75 408 GLN A CA 1
ATOM 3087 C C . GLN A 1 408 ? 43.243 -10.302 -26.470 1.00 28.75 408 GLN A C 1
ATOM 3089 O O . GLN A 1 408 ? 44.147 -9.504 -26.252 1.00 28.75 408 GLN A O 1
ATOM 3094 N N . GLY A 1 409 ? 42.135 -10.338 -25.717 1.00 28.50 409 GLY A N 1
ATOM 3095 C CA . GLY A 1 409 ? 41.978 -9.602 -24.460 1.00 28.50 409 GLY A CA 1
ATOM 3096 C C . GLY A 1 409 ? 40.547 -9.630 -23.922 1.00 28.50 409 GLY A C 1
ATOM 3097 O O . GLY A 1 409 ? 39.819 -8.654 -24.075 1.00 28.50 409 GLY A O 1
ATOM 3098 N N . GLU A 1 410 ? 40.132 -10.736 -23.297 1.00 32.75 410 GLU A N 1
ATOM 3099 C CA . GLU A 1 410 ? 38.937 -10.759 -22.438 1.00 32.75 410 GLU A CA 1
ATOM 3100 C C . GLU A 1 410 ? 39.176 -9.913 -21.170 1.00 32.75 410 GLU A C 1
ATOM 3102 O O . GLU A 1 410 ? 40.253 -10.006 -20.572 1.00 32.75 410 GLU A O 1
ATOM 3107 N N . PRO A 1 411 ? 38.200 -9.114 -20.699 1.00 33.72 411 PRO A N 1
ATOM 3108 C CA . PRO A 1 411 ? 38.328 -8.423 -19.425 1.00 33.72 411 PRO A CA 1
ATOM 3109 C C . PRO A 1 411 ? 38.060 -9.381 -18.255 1.00 33.72 411 PRO A C 1
ATOM 3111 O O . PRO A 1 411 ? 36.990 -9.975 -18.126 1.00 33.72 411 PRO A O 1
ATOM 3114 N N . ALA A 1 412 ? 39.064 -9.497 -17.387 1.00 29.30 412 ALA A N 1
ATOM 3115 C CA . ALA A 1 412 ? 39.084 -10.335 -16.198 1.00 29.30 412 ALA A CA 1
ATOM 3116 C C . ALA A 1 412 ? 37.966 -10.005 -15.190 1.00 29.30 412 ALA A C 1
ATOM 3118 O O . ALA A 1 412 ? 37.772 -8.862 -14.773 1.00 29.30 412 ALA A O 1
ATOM 3119 N N . ILE A 1 413 ? 37.288 -11.063 -14.745 1.00 35.38 413 ILE A N 1
ATOM 3120 C CA . ILE A 1 413 ? 36.353 -11.105 -13.618 1.00 35.38 413 ILE A CA 1
ATOM 3121 C C . ILE A 1 413 ? 37.170 -11.149 -12.310 1.00 35.38 413 ILE A C 1
ATOM 3123 O O . ILE A 1 413 ? 38.000 -12.050 -12.165 1.00 35.38 413 ILE A O 1
ATOM 3127 N N . PRO A 1 414 ? 36.959 -10.255 -11.324 1.00 36.41 414 PRO A N 1
ATOM 3128 C CA . PRO A 1 414 ? 37.589 -10.405 -10.015 1.00 36.41 414 PRO A CA 1
ATOM 3129 C C . PRO A 1 414 ? 36.911 -11.533 -9.207 1.00 36.41 414 PRO A C 1
ATOM 3131 O O . PRO A 1 414 ? 35.689 -11.703 -9.283 1.00 36.41 414 PRO A O 1
ATOM 3134 N N . PRO A 1 415 ? 37.672 -12.329 -8.432 1.00 34.28 415 PRO A N 1
ATOM 3135 C CA . PRO A 1 415 ? 37.170 -13.556 -7.832 1.00 34.28 415 PRO A CA 1
ATOM 3136 C C . PRO A 1 415 ? 36.275 -13.302 -6.614 1.00 34.28 415 PRO A C 1
ATOM 3138 O O . PRO A 1 415 ? 36.458 -12.371 -5.831 1.00 34.28 415 PRO A O 1
ATOM 3141 N N . ARG A 1 416 ? 35.317 -14.218 -6.449 1.00 32.59 416 ARG A N 1
ATOM 3142 C CA . ARG A 1 416 ? 34.430 -14.365 -5.293 1.00 32.59 416 ARG A CA 1
ATOM 3143 C C . ARG A 1 416 ? 35.251 -14.564 -4.015 1.00 32.59 416 ARG A C 1
ATOM 3145 O O . ARG A 1 416 ? 36.006 -15.530 -3.917 1.00 32.59 416 ARG A O 1
ATOM 3152 N N . HIS A 1 417 ? 35.049 -13.716 -3.009 1.00 29.08 417 HIS A N 1
ATOM 3153 C CA . HIS A 1 417 ? 35.503 -14.022 -1.655 1.00 29.08 417 HIS A CA 1
ATOM 3154 C C . HIS A 1 417 ? 34.575 -15.061 -1.023 1.00 29.08 417 HIS A C 1
ATOM 3156 O O . HIS A 1 417 ? 33.382 -14.835 -0.832 1.00 29.08 417 HIS A O 1
ATOM 3162 N N . ALA A 1 418 ? 35.162 -16.220 -0.731 1.00 30.19 418 ALA A N 1
ATOM 3163 C CA . ALA A 1 418 ? 34.559 -17.308 0.012 1.00 30.19 418 ALA A CA 1
ATOM 3164 C C . ALA A 1 418 ? 34.147 -16.856 1.420 1.00 30.19 418 ALA A C 1
ATOM 3166 O O . ALA A 1 418 ? 34.918 -16.212 2.138 1.00 30.19 418 ALA A O 1
ATOM 3167 N N . ALA A 1 419 ? 32.934 -17.242 1.811 1.00 30.38 419 ALA A N 1
ATOM 3168 C CA . ALA A 1 419 ? 32.443 -17.152 3.173 1.00 30.38 419 ALA A CA 1
ATOM 3169 C C . ALA A 1 419 ? 33.378 -17.932 4.108 1.00 30.38 419 ALA A C 1
ATOM 3171 O O . ALA A 1 419 ? 33.540 -19.144 3.973 1.00 30.38 419 ALA A O 1
ATOM 3172 N N . ARG A 1 420 ? 33.998 -17.234 5.063 1.00 27.88 420 ARG A N 1
ATOM 3173 C CA . ARG A 1 420 ? 34.607 -17.877 6.227 1.00 27.88 420 ARG A CA 1
ATOM 3174 C C . ARG A 1 420 ? 33.505 -18.163 7.237 1.00 27.88 420 ARG A C 1
ATOM 3176 O O . ARG A 1 420 ? 32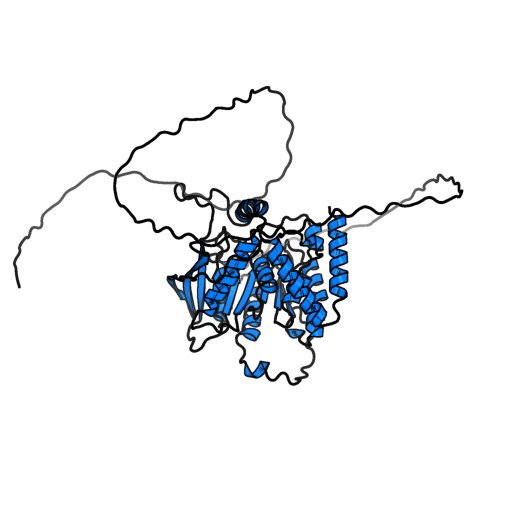.968 -17.250 7.857 1.00 27.88 420 ARG A O 1
ATOM 3183 N N . THR A 1 421 ? 33.193 -19.441 7.387 1.00 29.86 421 THR A N 1
ATOM 3184 C CA . THR A 1 421 ? 32.563 -20.023 8.568 1.00 29.86 421 THR A CA 1
ATOM 3185 C C . THR A 1 421 ? 33.395 -19.671 9.803 1.00 29.86 421 THR A C 1
ATOM 3187 O O . THR A 1 421 ? 34.562 -20.041 9.904 1.00 29.86 421 THR A O 1
ATOM 3190 N N . LEU A 1 422 ? 32.802 -18.931 10.740 1.00 29.23 422 LEU A N 1
ATOM 3191 C CA . LEU A 1 422 ? 33.306 -18.812 12.106 1.00 29.23 422 LEU A CA 1
ATOM 3192 C C . LEU A 1 422 ? 32.458 -19.728 12.985 1.00 29.23 422 LEU A C 1
ATOM 3194 O O . LEU A 1 422 ? 31.298 -19.440 13.277 1.00 29.23 422 LEU A O 1
ATOM 3198 N N . GLU A 1 423 ? 33.053 -20.855 13.361 1.00 27.97 423 GLU A N 1
ATOM 3199 C CA . GLU A 1 423 ? 32.549 -21.753 14.392 1.00 27.97 423 GLU A CA 1
ATOM 3200 C C . GLU A 1 423 ? 32.475 -21.012 15.738 1.00 27.97 423 GLU A C 1
ATOM 3202 O O . GLU A 1 423 ? 33.434 -20.376 16.178 1.00 27.97 423 GLU A O 1
ATOM 3207 N N . ARG A 1 424 ? 31.319 -21.092 16.403 1.00 29.62 424 ARG A N 1
ATOM 3208 C CA . ARG A 1 424 ? 31.145 -20.696 17.807 1.00 29.62 424 ARG A CA 1
ATOM 3209 C C . ARG A 1 424 ? 31.577 -21.858 18.708 1.00 29.62 424 ARG A C 1
ATOM 3211 O O . ARG A 1 424 ? 30.990 -22.931 18.572 1.00 29.62 424 ARG A O 1
ATOM 3218 N N . PRO A 1 425 ? 32.477 -21.667 19.688 1.00 32.12 425 PRO A N 1
ATOM 3219 C CA . PRO A 1 425 ? 32.620 -22.617 20.778 1.00 32.12 425 PRO A CA 1
ATOM 3220 C C . PRO A 1 425 ? 31.528 -22.397 21.832 1.00 32.12 425 PRO A C 1
ATOM 3222 O O . PRO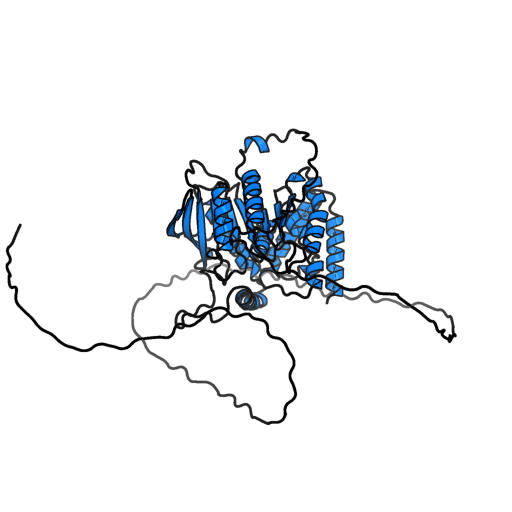 A 1 425 ? 31.124 -21.272 22.132 1.00 32.12 425 PRO A O 1
ATOM 3225 N N . ALA A 1 426 ? 31.063 -23.511 22.385 1.00 30.25 426 ALA A N 1
ATOM 3226 C CA . ALA A 1 426 ? 30.061 -23.601 23.431 1.00 30.25 426 ALA A CA 1
ATOM 3227 C C . ALA A 1 426 ? 30.573 -23.141 24.811 1.00 30.25 426 ALA A C 1
ATOM 3229 O O . ALA A 1 426 ? 31.717 -23.392 25.175 1.00 30.25 426 ALA A O 1
ATOM 3230 N N . GLY A 1 427 ? 29.653 -22.569 25.595 1.00 29.64 427 GLY A N 1
ATOM 3231 C CA . GLY A 1 427 ? 29.521 -22.797 27.038 1.00 29.64 427 GLY A CA 1
ATOM 3232 C C . GLY A 1 427 ? 30.518 -22.126 27.987 1.00 29.64 427 GLY A C 1
ATOM 3233 O O . GLY A 1 427 ? 31.606 -22.634 28.234 1.00 29.64 427 GLY A O 1
ATOM 3234 N N . THR A 1 428 ? 30.063 -21.089 28.694 1.00 28.81 428 THR A N 1
ATOM 3235 C CA . THR A 1 428 ? 30.251 -21.025 30.156 1.00 28.81 428 THR A CA 1
ATOM 3236 C C . THR A 1 428 ? 29.205 -20.105 30.782 1.00 28.81 428 THR A C 1
ATOM 3238 O O . THR A 1 428 ? 29.161 -18.906 30.517 1.00 28.81 428 THR A O 1
ATOM 3241 N N . GLU A 1 429 ? 28.342 -20.692 31.610 1.00 34.38 429 GLU A N 1
ATOM 3242 C CA . GLU A 1 429 ? 27.428 -19.983 32.500 1.00 34.38 429 GLU A CA 1
ATOM 3243 C C . GLU A 1 429 ? 28.213 -19.141 33.514 1.00 34.38 429 GLU A C 1
ATOM 3245 O O . GLU A 1 429 ? 29.130 -19.635 34.173 1.00 34.38 429 GLU A O 1
ATOM 3250 N N . ARG A 1 430 ? 27.791 -17.891 33.725 1.00 29.67 430 ARG A N 1
ATOM 3251 C CA . ARG A 1 430 ? 27.999 -17.198 35.000 1.00 29.67 430 ARG A CA 1
ATOM 3252 C C . ARG A 1 430 ? 26.735 -16.444 35.394 1.00 29.67 430 ARG A C 1
ATOM 3254 O O . ARG A 1 430 ? 26.372 -15.448 34.778 1.00 29.67 430 ARG A O 1
ATOM 3261 N N . ARG A 1 431 ? 26.102 -16.933 36.466 1.00 31.30 431 ARG A N 1
ATOM 3262 C CA . ARG A 1 431 ? 25.183 -16.176 37.325 1.00 31.30 431 ARG A CA 1
ATOM 3263 C C . ARG A 1 431 ? 25.851 -14.872 37.754 1.00 31.30 431 ARG A C 1
ATOM 3265 O O . ARG A 1 431 ? 26.968 -14.916 38.267 1.00 31.30 431 ARG A O 1
ATOM 3272 N N . LEU A 1 432 ? 25.131 -13.758 37.663 1.00 29.31 432 LEU A N 1
ATOM 3273 C CA . LEU A 1 432 ? 25.417 -12.576 38.467 1.00 29.31 432 LEU A CA 1
ATOM 3274 C C . LEU A 1 432 ? 24.143 -12.114 39.172 1.00 29.31 432 LEU A C 1
ATOM 3276 O O . LEU A 1 432 ? 23.075 -11.984 38.584 1.00 29.31 432 LEU A O 1
ATOM 3280 N N . VAL A 1 433 ? 24.324 -11.985 40.478 1.00 28.11 433 VAL A N 1
ATOM 3281 C CA . VAL A 1 433 ? 23.399 -11.609 41.540 1.00 28.11 433 VAL A CA 1
ATOM 3282 C C . VAL A 1 433 ? 23.249 -10.084 41.546 1.00 28.11 433 VAL A C 1
ATOM 3284 O O . VAL A 1 433 ? 24.228 -9.378 41.305 1.00 28.11 433 VAL A O 1
ATOM 3287 N N . GLU A 1 434 ? 22.049 -9.577 41.830 1.00 35.78 434 GLU A N 1
ATOM 3288 C CA . GLU A 1 434 ? 21.823 -8.146 42.073 1.00 35.78 434 GLU A CA 1
ATOM 3289 C C . GLU A 1 434 ? 22.516 -7.649 43.350 1.00 35.78 434 GLU A C 1
ATOM 3291 O O . GLU A 1 434 ? 22.587 -8.373 44.346 1.00 35.78 434 GLU A O 1
ATOM 3296 N N . PRO A 1 435 ? 22.896 -6.362 43.379 1.00 36.06 435 PRO A N 1
ATOM 3297 C CA . PRO A 1 435 ? 22.638 -5.593 44.589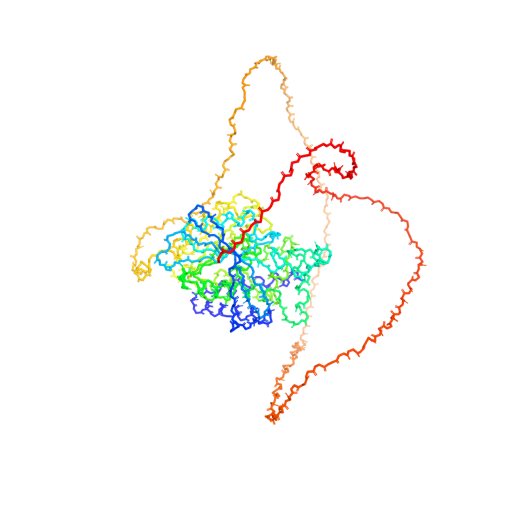 1.00 36.06 435 PRO A CA 1
ATOM 3298 C C . PRO A 1 435 ? 22.048 -4.203 44.308 1.00 36.06 435 PRO A C 1
ATOM 3300 O O . PRO A 1 435 ? 22.412 -3.508 43.359 1.00 36.06 435 PRO A O 1
ATOM 3303 N N . GLY A 1 436 ? 21.138 -3.798 45.194 1.00 26.66 436 GLY A N 1
ATOM 3304 C CA . GLY A 1 436 ? 20.496 -2.491 45.191 1.00 26.66 436 GLY A CA 1
ATOM 3305 C C . GLY A 1 436 ? 21.364 -1.330 45.698 1.00 26.66 436 GLY A C 1
ATOM 3306 O O . GLY A 1 436 ? 22.402 -1.517 46.322 1.00 26.66 436 GLY A O 1
ATOM 3307 N N . GLY A 1 437 ? 20.848 -0.125 45.432 1.00 27.44 437 GLY A N 1
ATOM 3308 C CA . GLY A 1 437 ? 20.918 1.097 46.246 1.00 27.44 437 GLY A CA 1
ATOM 3309 C C . GLY A 1 437 ? 22.275 1.646 46.712 1.00 27.44 437 GLY A C 1
ATOM 3310 O O . GLY A 1 437 ? 22.801 1.185 47.714 1.00 27.44 437 GLY A O 1
ATOM 3311 N N . ALA A 1 438 ? 22.728 2.759 46.109 1.00 27.95 438 ALA A N 1
ATOM 3312 C CA . ALA A 1 438 ? 22.917 4.072 46.770 1.00 27.95 438 ALA A CA 1
ATOM 3313 C C . ALA A 1 438 ? 23.766 5.071 45.935 1.00 27.95 438 ALA A C 1
ATOM 3315 O O . ALA A 1 438 ? 24.809 4.734 45.392 1.00 27.95 438 ALA A O 1
ATOM 3316 N N . ALA A 1 439 ? 23.269 6.314 45.878 1.00 28.88 439 ALA A N 1
ATOM 3317 C CA . ALA A 1 439 ? 23.907 7.638 45.721 1.00 28.88 439 ALA A CA 1
ATOM 3318 C C . ALA A 1 439 ? 25.271 7.857 44.988 1.00 28.88 439 ALA A C 1
ATOM 3320 O O . ALA A 1 439 ? 26.322 7.524 45.514 1.00 28.88 439 ALA A O 1
ATOM 3321 N N . ARG A 1 440 ? 25.194 8.620 43.868 1.00 33.78 440 ARG A N 1
ATOM 3322 C CA . ARG A 1 440 ? 25.970 9.824 43.405 1.00 33.78 440 ARG A CA 1
ATOM 3323 C C . ARG A 1 440 ? 27.517 9.883 43.568 1.00 33.78 440 ARG A C 1
ATOM 3325 O O . ARG A 1 440 ? 28.014 9.634 44.657 1.00 33.78 440 ARG A O 1
ATOM 3332 N N . PRO A 1 441 ? 28.277 10.405 42.564 1.00 32.09 441 PRO A N 1
ATOM 3333 C CA . PRO A 1 441 ? 28.318 11.864 42.323 1.00 32.09 441 PRO A CA 1
ATOM 3334 C C . PRO A 1 441 ? 28.478 12.351 40.864 1.00 32.09 441 PRO A C 1
ATOM 3336 O O . PRO A 1 441 ? 28.864 11.626 39.952 1.00 32.09 441 PRO A O 1
ATOM 3339 N N . CYS A 1 442 ? 28.174 13.643 40.682 1.00 26.95 442 CYS A N 1
ATOM 3340 C CA . CYS A 1 442 ? 28.403 14.445 39.482 1.00 26.95 442 CYS A CA 1
ATOM 3341 C C . CYS A 1 442 ? 29.883 14.481 39.072 1.00 26.95 442 CYS A C 1
ATOM 3343 O O . CYS A 1 442 ? 30.738 14.788 39.901 1.00 26.95 442 CYS A O 1
ATOM 3345 N N . VAL A 1 443 ? 30.159 14.329 37.773 1.00 28.06 443 VAL A N 1
ATOM 3346 C CA . VAL A 1 443 ? 31.420 14.759 37.154 1.00 28.06 443 VAL A CA 1
ATOM 3347 C C . VAL A 1 443 ? 31.109 15.529 35.873 1.00 28.06 443 VAL A C 1
ATOM 3349 O O . VAL A 1 443 ? 30.325 15.103 35.028 1.00 28.06 443 VAL A O 1
ATOM 3352 N N . SER A 1 444 ? 31.703 16.714 35.790 1.00 25.80 444 SER A N 1
ATOM 3353 C CA . SER A 1 444 ? 31.597 17.698 34.723 1.00 25.80 444 SER A CA 1
ATOM 3354 C C . SER A 1 444 ? 32.351 17.263 33.463 1.00 25.80 444 SER A C 1
ATOM 3356 O O . SER A 1 444 ? 33.501 16.834 33.534 1.00 25.80 444 SER A O 1
ATOM 3358 N N . PHE A 1 445 ? 31.741 17.448 32.289 1.00 27.39 445 PHE A N 1
ATOM 3359 C CA . PHE A 1 445 ? 32.449 17.344 31.012 1.00 27.39 445 PHE A CA 1
ATOM 3360 C C . PHE A 1 445 ? 32.953 18.718 30.562 1.00 27.39 445 PHE A C 1
ATOM 3362 O O . PHE A 1 445 ? 32.196 19.681 30.423 1.00 27.39 445 PHE A O 1
ATOM 3369 N N . ARG A 1 446 ? 34.273 18.804 30.365 1.00 27.17 446 ARG A N 1
ATOM 3370 C CA . ARG A 1 446 ? 34.983 19.972 29.837 1.00 27.17 446 ARG A CA 1
ATOM 3371 C C . ARG A 1 446 ? 34.679 20.171 28.348 1.00 27.17 446 ARG A C 1
ATOM 3373 O O . ARG A 1 446 ? 34.680 19.226 27.567 1.00 27.17 446 ARG A O 1
ATOM 3380 N N . ARG A 1 447 ? 34.495 21.444 27.985 1.00 29.55 447 ARG A N 1
ATOM 3381 C CA . ARG A 1 447 ? 34.410 21.987 26.621 1.00 29.55 447 ARG A CA 1
ATOM 3382 C C . ARG A 1 447 ? 35.643 21.625 25.784 1.00 29.55 447 ARG A C 1
ATOM 3384 O O . ARG A 1 447 ? 36.763 21.864 26.230 1.00 29.55 447 ARG A O 1
ATOM 3391 N N . PHE A 1 448 ? 35.423 21.205 24.540 1.00 28.64 448 PHE A N 1
ATOM 3392 C CA . PHE A 1 448 ? 36.444 21.191 23.492 1.00 28.64 448 PHE A CA 1
ATOM 3393 C C . PHE A 1 448 ? 36.185 22.296 22.455 1.00 28.64 448 PHE A C 1
ATOM 3395 O O . PHE A 1 448 ? 35.125 22.353 21.844 1.00 28.64 448 PHE A O 1
ATOM 3402 N N . GLY A 1 449 ? 37.190 23.164 22.298 1.00 26.00 449 GLY A N 1
ATOM 3403 C CA . GLY A 1 449 ? 37.713 23.656 21.017 1.00 26.00 449 GLY A CA 1
ATOM 3404 C C . GLY A 1 449 ? 36.808 24.470 20.092 1.00 26.00 449 GLY A C 1
ATOM 3405 O O . GLY A 1 449 ? 36.166 23.926 19.203 1.00 26.00 449 GLY A O 1
ATOM 3406 N N . ALA A 1 450 ? 36.893 25.797 20.198 1.00 27.48 450 ALA A N 1
ATOM 3407 C CA . ALA A 1 450 ? 36.437 26.728 19.171 1.00 27.48 450 ALA A CA 1
ATOM 3408 C C . ALA A 1 450 ? 37.332 26.663 17.916 1.00 27.48 450 ALA A C 1
ATOM 3410 O O . ALA A 1 450 ? 38.546 26.846 18.012 1.00 27.48 450 ALA A O 1
ATOM 3411 N N . TYR A 1 451 ? 36.733 26.490 16.735 1.00 24.78 451 TYR A N 1
ATOM 3412 C CA . TYR A 1 451 ? 37.408 26.658 15.446 1.00 24.78 451 TYR A CA 1
ATOM 3413 C C . TYR A 1 451 ? 37.094 28.059 14.893 1.00 24.78 451 TYR A C 1
ATOM 3415 O O . TYR A 1 451 ? 35.980 28.342 14.457 1.00 24.78 451 TYR A O 1
ATOM 3423 N N . ARG A 1 452 ? 38.075 28.971 14.934 1.00 27.31 452 ARG A N 1
ATOM 3424 C CA . ARG A 1 452 ? 38.012 30.278 14.254 1.00 27.31 452 ARG A CA 1
ATOM 3425 C C . ARG A 1 452 ? 38.305 30.079 12.764 1.00 27.31 452 ARG A C 1
ATOM 3427 O O . ARG A 1 452 ? 39.443 29.776 12.415 1.00 27.31 452 ARG A O 1
ATOM 3434 N N . ARG A 1 453 ? 37.337 30.339 11.878 1.00 29.38 453 ARG A N 1
ATOM 3435 C CA . ARG A 1 453 ? 37.626 30.649 10.464 1.00 29.38 453 ARG A CA 1
ATOM 3436 C C . ARG A 1 453 ? 37.776 32.159 10.284 1.00 29.38 453 ARG A C 1
ATOM 3438 O O . ARG A 1 453 ? 36.934 32.937 10.727 1.00 29.38 453 ARG A O 1
ATOM 3445 N N . ARG A 1 454 ? 38.891 32.553 9.664 1.00 26.61 454 ARG A N 1
ATOM 3446 C CA . ARG A 1 454 ? 39.206 33.927 9.257 1.00 26.61 454 ARG A CA 1
ATOM 3447 C C . ARG A 1 454 ? 38.252 34.368 8.143 1.00 26.61 454 ARG A C 1
ATOM 3449 O O . ARG A 1 454 ? 38.021 33.613 7.205 1.00 26.61 454 ARG A O 1
ATOM 3456 N N . ARG A 1 455 ? 37.748 35.599 8.254 1.00 28.23 455 ARG A N 1
ATOM 3457 C CA . ARG A 1 455 ? 37.167 36.364 7.146 1.00 28.23 455 ARG A CA 1
ATOM 3458 C C . ARG A 1 455 ? 38.301 36.943 6.301 1.00 28.23 455 ARG A C 1
ATOM 3460 O O . ARG A 1 455 ? 39.155 37.642 6.840 1.00 28.23 455 ARG A O 1
ATOM 3467 N N . THR A 1 456 ? 38.241 36.716 5.001 1.00 30.23 456 THR A N 1
ATOM 3468 C CA . THR A 1 456 ? 38.782 37.609 3.973 1.00 30.23 456 THR A CA 1
ATOM 3469 C C . THR A 1 456 ? 37.624 37.899 3.031 1.00 30.23 456 THR A C 1
ATOM 3471 O O . THR A 1 456 ? 36.945 36.970 2.598 1.00 30.23 456 THR A O 1
ATOM 3474 N N . GLY A 1 457 ? 37.325 39.184 2.852 1.00 26.48 457 GLY A N 1
ATOM 3475 C CA . GLY A 1 457 ? 36.282 39.655 1.952 1.00 26.48 457 GLY A CA 1
ATOM 3476 C C . GLY A 1 457 ? 36.772 39.693 0.512 1.00 26.48 457 GLY A C 1
ATOM 3477 O O . GLY A 1 457 ? 37.957 39.892 0.280 1.00 26.48 457 GLY A O 1
ATOM 3478 N N . ASP A 1 458 ? 35.856 39.440 -0.408 1.00 29.19 458 ASP A N 1
ATOM 3479 C CA . ASP A 1 458 ? 35.485 40.299 -1.534 1.00 29.19 458 ASP A CA 1
ATOM 3480 C C . ASP A 1 458 ? 34.440 39.511 -2.335 1.00 29.19 458 ASP A C 1
ATOM 3482 O O . ASP A 1 458 ? 34.663 38.354 -2.673 1.00 29.19 458 ASP A O 1
ATOM 3486 N N . ASP A 1 459 ? 33.237 40.065 -2.491 1.00 28.84 459 ASP A N 1
ATOM 3487 C CA . ASP A 1 459 ? 32.716 40.393 -3.821 1.00 28.84 459 ASP A CA 1
ATOM 3488 C C . ASP A 1 459 ? 31.283 40.930 -3.776 1.00 28.84 459 ASP A C 1
ATOM 3490 O O . ASP A 1 459 ? 30.430 40.555 -2.968 1.00 28.84 459 ASP A O 1
ATOM 3494 N N . ARG A 1 460 ? 31.078 41.913 -4.650 1.00 28.86 460 ARG A N 1
ATOM 3495 C CA . ARG A 1 460 ? 29.897 42.756 -4.802 1.00 28.86 460 ARG A CA 1
ATOM 3496 C C . ARG A 1 460 ? 28.854 42.084 -5.703 1.00 28.86 460 ARG A C 1
ATOM 3498 O O . ARG A 1 460 ? 29.203 41.449 -6.685 1.00 28.86 460 ARG A O 1
ATOM 3505 N N . PHE A 1 461 ? 27.586 42.331 -5.367 1.00 26.89 461 PHE A N 1
ATOM 3506 C CA . PHE A 1 461 ? 26.421 42.576 -6.237 1.00 26.89 461 PHE A CA 1
ATOM 3507 C C . PHE A 1 461 ? 26.451 42.118 -7.711 1.00 26.89 461 PHE A C 1
ATOM 3509 O O . PHE A 1 461 ? 27.227 42.653 -8.494 1.00 26.89 461 PHE A O 1
ATOM 3516 N N . MET A 1 462 ? 25.431 41.337 -8.107 1.00 28.50 462 MET A N 1
ATOM 3517 C CA . MET A 1 462 ? 24.506 41.649 -9.219 1.00 28.50 462 MET A CA 1
ATOM 3518 C C . MET A 1 462 ? 23.255 40.732 -9.198 1.00 28.50 462 MET A C 1
ATOM 3520 O O . MET A 1 462 ? 23.379 39.518 -9.294 1.00 28.50 462 MET A O 1
ATOM 3524 N N . GLY A 1 463 ? 22.066 41.347 -9.099 1.00 25.61 463 GLY A N 1
ATOM 3525 C CA . GLY A 1 463 ? 20.940 41.162 -10.038 1.00 25.61 463 GLY A CA 1
ATOM 3526 C C . GLY A 1 463 ? 20.090 39.878 -10.051 1.00 25.61 463 GLY A C 1
ATOM 3527 O O . GLY A 1 463 ? 20.404 38.945 -10.771 1.00 25.61 463 GLY A O 1
ATOM 3528 N N . GLU A 1 464 ? 18.965 39.932 -9.325 1.00 29.19 464 GLU A N 1
ATOM 3529 C CA . GLU A 1 464 ? 17.561 39.638 -9.717 1.00 29.19 464 GLU A CA 1
ATOM 3530 C C . GLU A 1 464 ? 17.175 38.545 -10.748 1.00 29.19 464 GLU A C 1
ATOM 3532 O O . GLU A 1 464 ? 17.635 38.547 -11.885 1.00 29.19 464 GLU A O 1
ATOM 3537 N N . GLY A 1 465 ? 16.120 37.768 -10.412 1.00 24.55 465 GLY A N 1
ATOM 3538 C CA . GLY A 1 465 ? 15.142 37.303 -11.415 1.00 24.55 465 GLY A CA 1
ATOM 3539 C C . GLY A 1 465 ? 14.312 36.030 -11.144 1.00 24.55 465 GLY A C 1
ATOM 3540 O O . GLY A 1 465 ? 14.604 35.017 -11.755 1.00 24.55 465 GLY A O 1
ATOM 3541 N N . HIS A 1 466 ? 13.210 36.146 -10.371 1.00 27.64 466 HIS A N 1
ATOM 3542 C CA . HIS A 1 466 ? 11.923 35.391 -10.481 1.00 27.64 466 HIS A CA 1
ATOM 3543 C C . HIS A 1 466 ? 11.912 33.860 -10.173 1.00 27.64 466 HIS A C 1
ATOM 3545 O O . HIS A 1 466 ? 12.850 33.150 -10.481 1.00 27.64 466 HIS A O 1
ATOM 3551 N N . ALA A 1 467 ? 10.893 33.231 -9.566 1.00 26.62 467 ALA A N 1
ATOM 3552 C CA . ALA A 1 467 ? 9.511 33.607 -9.260 1.00 26.62 467 ALA A CA 1
ATOM 3553 C C . ALA A 1 467 ? 9.006 32.906 -7.975 1.00 26.62 467 ALA A C 1
ATOM 3555 O O . ALA A 1 467 ? 9.345 31.760 -7.691 1.00 26.62 467 ALA A O 1
ATOM 3556 N N . ARG A 1 468 ? 8.152 33.615 -7.227 1.00 28.67 468 ARG A N 1
ATOM 3557 C CA . ARG A 1 468 ? 7.298 33.101 -6.146 1.00 28.67 468 ARG A CA 1
ATOM 3558 C C . ARG A 1 468 ? 5.926 32.737 -6.720 1.00 28.67 468 ARG A C 1
ATOM 3560 O O . ARG A 1 468 ? 5.390 33.523 -7.494 1.00 28.67 468 ARG A O 1
ATOM 3567 N N . SER A 1 469 ? 5.301 31.681 -6.204 1.00 26.94 469 SER A N 1
ATOM 3568 C CA . SER A 1 469 ? 3.841 31.623 -6.037 1.00 26.94 469 SER A CA 1
ATOM 3569 C C . SER A 1 469 ? 3.471 30.634 -4.927 1.00 26.94 469 SER A C 1
ATOM 3571 O O . SER A 1 469 ? 3.341 29.439 -5.164 1.00 26.94 469 SER A O 1
ATOM 3573 N N . ALA A 1 470 ? 3.298 31.150 -3.712 1.00 27.72 470 ALA A N 1
ATOM 3574 C CA . ALA A 1 470 ? 2.493 30.521 -2.671 1.00 27.72 470 ALA A CA 1
ATOM 3575 C C . ALA A 1 470 ? 1.433 31.555 -2.276 1.00 27.72 470 ALA A C 1
ATOM 3577 O O . ALA A 1 470 ? 1.772 32.658 -1.839 1.00 27.72 470 ALA A O 1
ATOM 3578 N N . SER A 1 471 ? 0.166 31.244 -2.545 1.00 28.20 471 SER A N 1
ATOM 3579 C CA . SER A 1 471 ? -0.970 32.100 -2.216 1.00 28.20 471 SER A CA 1
ATOM 3580 C C . SER A 1 471 ? -1.327 31.953 -0.743 1.00 28.20 471 SER A C 1
ATOM 3582 O O . SER A 1 471 ? -1.526 30.846 -0.249 1.00 28.20 471 SER A O 1
ATOM 3584 N N . ALA A 1 472 ? -1.420 33.099 -0.080 1.00 25.80 472 ALA A N 1
ATOM 3585 C CA . ALA A 1 472 ? -1.881 33.277 1.283 1.00 25.80 472 ALA A CA 1
ATOM 3586 C C . ALA A 1 472 ? -3.403 33.097 1.413 1.00 25.80 472 ALA A C 1
ATOM 3588 O O . ALA A 1 472 ? -4.152 33.491 0.522 1.00 25.80 472 ALA A O 1
ATOM 3589 N N . CYS A 1 473 ? -3.832 32.606 2.575 1.00 23.47 473 CYS A N 1
ATOM 3590 C CA . CYS A 1 473 ? -5.118 32.926 3.191 1.00 23.47 473 CYS A CA 1
ATOM 3591 C C . CYS A 1 473 ? -4.994 32.698 4.707 1.00 23.47 473 CYS A C 1
ATOM 3593 O O . CYS A 1 473 ? -4.886 31.550 5.123 1.00 23.47 473 CYS A O 1
ATOM 3595 N N . ALA A 1 474 ? -4.977 33.773 5.503 1.00 26.91 474 ALA A N 1
ATOM 3596 C CA . ALA A 1 474 ? -5.647 33.871 6.808 1.00 26.91 474 ALA A CA 1
ATOM 3597 C C . ALA A 1 474 ? -5.339 35.227 7.467 1.00 26.91 474 ALA A C 1
ATOM 3599 O O . ALA A 1 474 ? -4.181 35.559 7.723 1.00 26.91 474 ALA A O 1
ATOM 3600 N N . ASP A 1 475 ? -6.414 35.970 7.720 1.00 28.38 475 ASP A N 1
ATOM 3601 C CA . ASP A 1 475 ? -6.482 37.224 8.464 1.00 28.38 475 ASP A CA 1
ATOM 3602 C C . ASP A 1 475 ? -6.269 37.040 9.977 1.00 28.38 475 ASP A C 1
ATOM 3604 O O . ASP A 1 475 ? -6.701 36.058 10.582 1.00 28.38 475 ASP A O 1
ATOM 3608 N N . ASP A 1 476 ? -5.629 38.062 10.544 1.00 28.31 476 ASP A N 1
ATOM 3609 C CA . ASP A 1 476 ? -5.864 38.739 11.824 1.00 28.31 476 ASP A CA 1
ATOM 3610 C C . ASP A 1 476 ? -6.544 38.003 12.993 1.00 28.31 476 ASP A C 1
ATOM 3612 O O . ASP A 1 476 ? -7.767 37.926 13.109 1.00 28.31 476 ASP A O 1
ATOM 3616 N N . THR A 1 477 ? -5.730 37.719 14.016 1.00 27.52 477 THR A N 1
ATOM 3617 C CA . THR A 1 477 ? -6.138 37.848 15.424 1.00 27.52 477 THR A CA 1
ATOM 3618 C C . THR A 1 477 ? -4.998 38.452 16.254 1.00 27.52 477 THR A C 1
ATOM 3620 O O . THR A 1 477 ? -3.997 37.785 16.511 1.00 27.52 477 THR A O 1
ATOM 3623 N N . GLN A 1 478 ? -5.161 39.698 16.709 1.00 29.05 478 GLN A N 1
ATOM 3624 C CA . GLN A 1 478 ? -4.440 40.288 17.850 1.00 29.05 478 GLN A CA 1
ATOM 3625 C C . GLN A 1 478 ? -5.487 40.602 18.930 1.00 29.05 478 GLN A C 1
ATOM 3627 O O . GLN A 1 478 ? -6.495 41.242 18.656 1.00 29.05 478 GLN A O 1
ATOM 3632 N N . ASP A 1 479 ? -5.464 39.922 20.074 1.00 30.86 479 ASP A N 1
ATOM 3633 C CA . ASP A 1 479 ? -4.619 40.150 21.259 1.00 30.86 479 ASP A CA 1
ATOM 3634 C C . ASP A 1 479 ? -5.247 41.152 22.239 1.00 30.86 479 ASP A C 1
ATOM 3636 O O . ASP A 1 479 ? -5.203 42.358 22.032 1.00 30.86 479 ASP A O 1
ATOM 3640 N N . LEU A 1 480 ? -5.799 40.637 23.344 1.00 27.14 480 LEU A N 1
ATOM 3641 C CA . LEU A 1 480 ? -6.008 41.396 24.578 1.00 27.14 480 LEU A CA 1
ATOM 3642 C C . LEU A 1 480 ? -5.896 40.466 25.798 1.00 27.14 480 LEU A C 1
ATOM 3644 O O . LEU A 1 480 ? -6.833 39.762 26.175 1.00 27.14 480 LEU A O 1
ATOM 3648 N N . ARG A 1 481 ? -4.752 40.534 26.489 1.00 29.94 481 ARG A N 1
ATOM 3649 C CA . ARG A 1 481 ? -4.628 40.210 27.921 1.00 29.94 481 ARG A CA 1
ATOM 3650 C C . ARG A 1 481 ? -4.188 41.452 28.690 1.00 29.94 481 ARG A C 1
ATOM 3652 O O . ARG A 1 481 ? -3.058 41.881 28.495 1.00 29.94 481 ARG A O 1
ATOM 3659 N N . ARG A 1 482 ? -4.977 41.927 29.668 1.00 29.53 482 ARG A N 1
ATOM 3660 C CA . ARG A 1 482 ? -4.472 42.561 30.911 1.00 29.53 482 ARG A CA 1
ATOM 3661 C C . ARG A 1 482 ? -5.421 42.339 32.104 1.00 29.53 482 ARG A C 1
ATOM 3663 O O . ARG A 1 482 ? -6.616 42.139 31.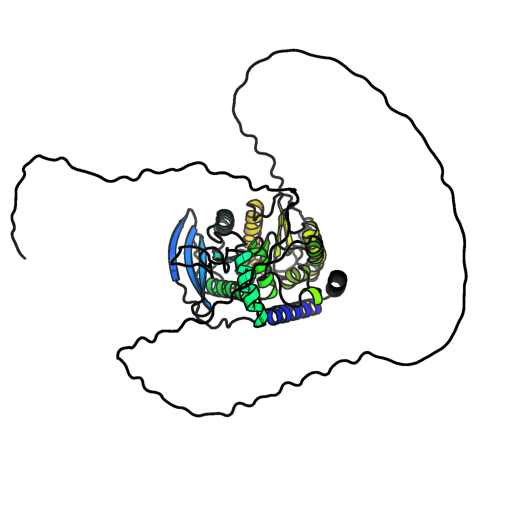949 1.00 29.53 482 ARG A O 1
ATOM 3670 N N . ARG A 1 483 ? -4.781 42.295 33.275 1.00 31.72 483 ARG A N 1
ATOM 3671 C CA . ARG A 1 483 ? -5.162 41.810 34.620 1.00 31.72 483 ARG A CA 1
ATOM 3672 C C . ARG A 1 483 ? -6.088 42.750 35.444 1.00 31.72 483 ARG A C 1
ATOM 3674 O O . ARG A 1 483 ? -6.354 43.855 34.986 1.00 31.72 483 ARG A O 1
ATOM 3681 N N . PRO A 1 484 ? -6.540 42.327 36.656 1.00 48.97 484 PRO A N 1
ATOM 3682 C CA . PRO A 1 484 ? -7.670 42.906 37.402 1.00 48.97 484 PRO A CA 1
ATOM 3683 C C . PRO A 1 484 ? -7.272 43.814 38.586 1.00 48.97 484 PRO A C 1
ATOM 3685 O O . PRO A 1 484 ? -6.174 43.660 39.114 1.00 48.97 484 PRO A O 1
ATOM 3688 N N . THR A 1 485 ? -8.212 44.637 39.087 1.00 31.44 485 THR A N 1
ATOM 3689 C CA . THR A 1 485 ? -8.213 45.199 40.463 1.00 31.44 485 THR A CA 1
ATOM 3690 C C . THR A 1 485 ? -9.606 45.669 40.944 1.00 31.44 485 THR A C 1
ATOM 3692 O O . THR A 1 485 ? -10.226 46.499 40.294 1.00 31.44 485 THR A O 1
ATOM 3695 N N . ALA A 1 486 ? -9.999 45.160 42.125 1.00 31.20 486 ALA A N 1
ATOM 3696 C CA . ALA A 1 486 ? -10.633 45.793 43.307 1.00 31.20 486 ALA A CA 1
ATOM 3697 C C . ALA A 1 486 ? -11.980 46.573 43.266 1.00 31.20 486 ALA A C 1
ATOM 3699 O O . ALA A 1 486 ? -12.116 47.587 42.593 1.00 31.20 486 ALA A O 1
ATOM 3700 N N . GLY A 1 487 ? -12.889 46.193 44.190 1.00 27.75 487 GLY A N 1
ATOM 3701 C CA . GLY A 1 487 ? -13.953 47.039 44.774 1.00 27.75 487 GLY A CA 1
ATOM 3702 C C . GLY A 1 487 ? -15.165 46.260 45.336 1.00 27.75 487 GLY A C 1
ATOM 3703 O O . GLY A 1 487 ? -16.028 45.864 44.565 1.00 27.75 487 GLY A O 1
ATOM 3704 N N . GLY A 1 488 ? -15.243 46.022 46.660 1.00 27.17 488 GLY A N 1
ATOM 3705 C CA . GLY A 1 488 ? -16.427 45.447 47.361 1.00 27.17 488 GLY A CA 1
ATOM 3706 C C . GLY A 1 488 ? -17.482 46.511 47.745 1.00 27.17 488 GLY A C 1
ATOM 3707 O O . GLY A 1 488 ? -17.465 47.580 47.140 1.00 27.17 488 GLY A O 1
ATOM 3708 N N . PRO A 1 489 ? -18.310 46.365 48.813 1.00 50.69 489 PRO A N 1
ATOM 3709 C CA . PRO A 1 489 ? -18.804 45.173 49.529 1.00 50.69 489 PRO A CA 1
ATOM 3710 C C . PRO A 1 489 ? -20.344 45.199 49.796 1.00 50.69 489 PRO A C 1
ATOM 3712 O O . PRO A 1 489 ? -20.992 46.223 49.598 1.00 50.69 489 PRO A O 1
ATOM 3715 N N . ARG A 1 490 ? -20.909 44.095 50.329 1.00 31.80 490 ARG A N 1
ATOM 3716 C CA . ARG A 1 490 ? -22.119 43.942 51.206 1.00 31.80 490 ARG A CA 1
ATOM 3717 C C . ARG A 1 490 ? -22.563 42.461 51.146 1.00 31.80 490 ARG A C 1
ATOM 3719 O O . ARG A 1 490 ? -22.427 41.864 50.094 1.00 31.80 490 ARG A O 1
ATOM 3726 N N . ARG A 1 491 ? -23.168 41.786 52.129 1.00 31.77 491 ARG A N 1
ATOM 3727 C CA . ARG A 1 491 ? -23.228 41.804 53.606 1.00 31.77 491 ARG A CA 1
ATOM 3728 C C . ARG A 1 491 ? -24.145 40.602 53.970 1.00 31.77 491 ARG A C 1
ATOM 3730 O O . ARG A 1 491 ? -25.201 40.491 53.369 1.00 31.77 491 ARG A O 1
ATOM 3737 N N . VAL A 1 492 ? -23.786 39.829 55.005 1.00 31.22 492 VAL A N 1
ATOM 3738 C CA . VAL A 1 492 ? -24.680 39.092 55.943 1.00 31.22 492 VAL A CA 1
ATOM 3739 C C . VAL A 1 492 ? -25.403 37.815 55.468 1.00 31.22 492 VAL A C 1
ATOM 3741 O O . VAL A 1 492 ? -26.236 37.839 54.573 1.00 31.22 492 VAL A O 1
ATOM 3744 N N . GLY A 1 493 ? -25.174 36.726 56.217 1.00 30.48 493 GLY A N 1
ATOM 3745 C CA . GLY A 1 493 ? -26.019 35.527 56.238 1.00 30.48 493 GLY A CA 1
ATOM 3746 C C . GLY A 1 493 ? -25.369 34.333 56.946 1.00 30.48 493 GLY A C 1
ATOM 3747 O O . GLY A 1 493 ? -24.934 33.395 56.295 1.00 30.48 493 GLY A O 1
ATOM 3748 N N . GLN A 1 494 ? -25.271 34.383 58.279 1.00 33.41 494 GLN A N 1
ATOM 3749 C CA . GLN A 1 494 ? -24.902 33.251 59.143 1.00 33.41 494 GLN A CA 1
ATOM 3750 C C . GLN A 1 494 ? -25.886 32.074 58.993 1.00 33.41 494 GLN A C 1
ATOM 3752 O O . GLN A 1 494 ? -27.092 32.307 58.993 1.00 33.41 494 GLN A O 1
ATOM 3757 N N . ARG A 1 495 ? -25.387 30.829 59.048 1.00 33.38 495 ARG A N 1
ATOM 3758 C CA . ARG A 1 495 ? -25.692 29.853 60.122 1.00 33.38 495 ARG A CA 1
ATOM 3759 C C . ARG A 1 495 ? -24.811 28.599 60.005 1.00 33.38 495 ARG A C 1
ATOM 3761 O O . ARG A 1 495 ? -24.617 28.051 58.928 1.00 33.38 495 ARG A O 1
ATOM 3768 N N . ARG A 1 496 ? -24.260 28.216 61.159 1.00 34.00 496 ARG A N 1
ATOM 3769 C CA . ARG A 1 496 ? -23.528 26.984 61.496 1.00 34.00 496 ARG A CA 1
ATOM 3770 C C . ARG A 1 496 ? -24.489 25.934 62.079 1.00 34.00 496 ARG A C 1
ATOM 3772 O O . ARG A 1 496 ? -25.551 26.325 62.561 1.00 34.00 496 ARG A O 1
ATOM 3779 N N . ALA A 1 497 ? -23.956 24.708 62.170 1.00 32.22 497 ALA A N 1
ATOM 3780 C CA . ALA A 1 497 ? -24.159 23.618 63.152 1.00 32.22 497 ALA A CA 1
ATOM 3781 C C . ALA A 1 497 ? -24.698 22.340 62.478 1.00 32.22 497 ALA A C 1
ATOM 3783 O O . ALA A 1 497 ? -25.755 22.387 61.861 1.00 32.22 497 ALA A O 1
ATOM 3784 N N . GLU A 1 498 ? -23.902 21.274 62.315 1.00 37.84 498 GLU A N 1
ATOM 3785 C CA . GLU A 1 498 ? -23.403 20.301 63.325 1.00 37.84 498 GLU A CA 1
ATOM 3786 C C . GLU A 1 498 ? -24.513 19.460 63.975 1.00 37.84 498 GLU A C 1
ATOM 3788 O O . GLU A 1 498 ? -25.294 19.999 64.748 1.00 37.84 498 GLU A O 1
ATOM 3793 N N . SER A 1 499 ? -24.530 18.149 63.678 1.00 33.91 499 SER A N 1
ATOM 3794 C CA . SER A 1 499 ? -24.443 17.000 64.618 1.00 33.91 499 SER A CA 1
ATOM 3795 C C . SER A 1 499 ? -24.856 15.714 63.866 1.00 33.91 499 SER A C 1
ATOM 3797 O O . SER A 1 499 ? -25.924 15.678 63.270 1.00 33.91 499 SER A O 1
ATOM 3799 N N . GLU A 1 500 ? -23.952 14.763 63.622 1.00 41.75 500 GLU A N 1
ATOM 3800 C CA . GLU A 1 500 ? -23.636 13.571 64.444 1.00 41.75 500 GLU A CA 1
ATOM 3801 C C . GLU A 1 500 ? -24.413 12.292 64.058 1.00 41.75 500 GLU A C 1
ATOM 3803 O O . GLU A 1 500 ? -25.635 12.284 64.083 1.00 41.75 500 GLU A O 1
ATOM 3808 N N . ARG A 1 501 ? -23.612 11.243 63.777 1.00 44.28 501 ARG A N 1
ATOM 3809 C CA . ARG A 1 501 ? -23.735 9.797 64.094 1.00 44.28 501 ARG A CA 1
ATOM 3810 C C . ARG A 1 501 ? -24.990 9.028 63.642 1.00 44.28 501 ARG A C 1
ATOM 3812 O O . ARG A 1 501 ? -26.090 9.303 64.099 1.00 44.28 501 ARG A O 1
ATOM 3819 N N . ASP A 1 502 ? -24.790 8.007 62.806 1.00 45.41 502 ASP A N 1
ATOM 3820 C CA . ASP A 1 502 ? -24.420 6.639 63.229 1.00 45.41 502 ASP A CA 1
ATOM 3821 C C . ASP A 1 502 ? -23.531 5.963 62.172 1.00 45.41 502 ASP A C 1
ATOM 3823 O O . ASP A 1 502 ? -23.676 6.319 60.975 1.00 45.41 502 ASP A O 1
#

Radius of gyration: 32.98 Å; Cα contacts (8 Å, |Δi|>4): 698; chains: 1; bounding box: 80×74×118 Å

Organism: NCBI:txid425004

Nearest PDB structures (foldseek):
  3nuz-assembly2_D  TM=8.103E-01  e=1.254E-16  Bacteroides fragilis NCTC 9343
  6gry-assembly1_A  TM=7.678E-01  e=9.369E-17  Candidatus Solibacter usitatus
  3nuz-assembly3_E  TM=6.893E-01  e=5.705E-18  Bacteroides fragilis NCTC 9343
  3nuz-assembly3_F  TM=6.869E-01  e=6.795E-18  Bacteroides fragilis NCTC 9343
  3g8y-assembly1_A-2  TM=7.571E-01  e=5.387E-16  Phocaeicola vulgatus ATCC 8482

Mean predicted aligned error: 16.3 Å

Foldseek 3Di:
DLVLLVVLLVVLVVLLVPPPAPVSLVVLLVVVQVVQQQLQVHADDQPDFFPKDFPDWDDDVQWIWTFMWTDLDVVRIKTKIKIAGPPQPAAFAAEEEEEAQDQQQCNDPQNVLLCVLQVVLVHTYIGIDDAFHRPHNPQQDPVVRDGPFHGGQRSQQVVQVVSVVVSHFSLNVLLSVSVSVLVVQVPDRNHDQQRYAYEYFHVSLLSLLSCLSHPPSHQEYEREAHQFFPSVLVVLVDDDGRSNDTPCCSVNSDTCLSSVSSNPPGAYEYHYEPAESRHVVRNVVSLVSSLVSNVSVVRSVRYHYEYEHDYRGCDPVNSNVVSVNSCVRTGDDPVVVVPPDDDPDDDPPRDHPYPDDDDDDDDDDDDDDDDDDDDDDDDDDDDDYDDDDDDDDDDDDDDDDDDDDDDDDDDDDDDDDDDDDDDDDDDDDDDDDDDDDDDDDDDDDDDDDDDDDDDDDDDDDDDDDDDDDDDDDDDDDDDDDDDDDDDDDDDDDDDDDDDDDD

pLDDT: mean 74.48, std 31.13, range [23.47, 98.94]

InterPro domains:
  IPR008391 Acetyl xylan esterase domain [PF05448] (67-222)
  IPR029058 Alpha/Beta hydrolase fold [G3DSA:3.40.50.1820] (3-334)
  IPR029058 Alpha/Beta hydrolase fold [SSF53474] (51-330)
  IPR050261 FrsA esterase [PTHR22946] (27-296)